Protein AF-0000000067444465 (afdb_homodimer)

Solvent-accessible surface area (backbone atoms only — not comparable to full-atom values): 24800 Å² total; per-residue (Å²): 127,82,72,68,87,70,83,56,44,58,32,47,55,68,54,48,50,50,51,51,50,48,44,52,25,88,71,31,28,42,48,68,55,39,53,35,45,47,38,2,45,16,50,31,52,48,46,43,68,75,59,60,75,36,92,91,56,30,91,66,43,26,35,36,34,34,25,28,64,48,67,39,8,46,21,32,53,42,12,48,49,47,32,42,75,53,51,40,44,50,38,34,32,27,72,49,76,52,83,50,67,70,48,48,24,49,51,30,39,28,51,38,52,70,39,54,72,36,55,58,77,72,94,59,69,80,73,35,67,35,34,36,39,10,41,36,33,63,83,55,73,88,74,76,48,84,69,50,42,61,49,48,51,52,54,62,70,58,75,49,48,27,37,16,38,46,34,47,42,64,35,43,43,54,75,17,56,77,84,65,73,23,58,83,54,54,28,37,34,14,52,70,51,38,32,35,18,52,79,73,57,87,55,53,33,33,41,20,35,84,72,78,33,55,53,55,34,59,76,67,63,56,39,73,83,81,53,61,66,83,46,46,46,36,79,70,101,128,81,73,68,87,69,82,56,46,57,32,48,55,67,53,50,52,50,49,52,50,46,44,50,26,88,72,31,28,42,48,69,56,40,53,36,46,48,41,2,46,16,51,30,50,49,47,42,69,74,61,60,83,38,90,84,49,54,72,64,51,26,36,34,34,34,26,28,64,49,69,37,8,47,22,32,54,40,12,47,47,47,32,42,73,52,44,40,37,50,37,34,33,28,72,50,75,50,84,50,69,71,48,49,24,51,50,30,38,28,52,37,52,69,38,54,71,34,55,58,76,71,94,57,68,80,72,34,64,32,34,36,39,11,41,36,35,63,84,57,74,88,75,75,49,85,69,51,42,61,49,49,52,54,53,62,70,58,75,50,48,25,37,16,37,47,35,44,42,63,35,43,44,53,74,17,57,76,82,66,72,23,57,83,53,54,28,37,33,14,51,70,49,38,34,36,18,52,77,74,57,86,56,51,31,33,40,20,35,83,74,78,32,55,54,55,34,60,76,67,63,54,39,73,83,80,52,61,67,83,47,46,45,36,78,70,103

Secondary structure (DSSP, 8-state):
----------B-HHHHHHHHHHHHSTTT---HHHHHHHHHHHHHHHHHHHS---TTTGGG-EEEEEE-SSHHHHHHHHHHHHHHHHT-EEEEE-SS---SHHHHHHHHHHHHTT--EESSPPS-GGG-SEEEEES--TT--S---TTHHHHHHHHHHH---EEEESS-TTSBTTTBSSSS-S---SEEEEESS-BGGGGG--SEEEEE-TT--HHHHHHHT---PPPPTT-SEEE--/----------B-HHHHHHHHHHHHSTTT---HHHHHHHHHHHHHHHHHHHS---SSS-TT-EEEEEE-SSHHHHHHHHHHHHHHHHT-EEEEE-SS---SHHHHHHHHHHHHTT--EESSPPS-GGG-SEEEEES--TT--S---TTHHHHHHHHHHH---EEEESS-TTSBTTTBSSSS-S---SEEEEESS-BGGGGG--SEEEEE-TT--HHHHHHHT---PPPPTT-SEEE--

Sequence (474 aa):
MAQTPCNLTYLTQSQAQALDEDLMGSEVGYSVDQLMELAGLSVAQAVAEAIPLSPAVTRLLRVLVVAGPGNNGGDGLVAARHLKLFGYQVHVWCPRPPAKALFENLMKQLRNHRVPVTVEAPPDLRDFHLIVDSIFGFSFKGFVRPPFDAVLHALKTSNIPVLSVDIPSGWDVEKGNVTGEGLEPQYLISLTAPKLCAKHFKKVHFVGGRFVPESMVEKYQLVLPEYPGIQGVVRIDMAQTPCNLTYLTQSQAQALDEDLMGSEVGYSVDQLMELAGLSVAQAVAEAIPLSPAVTRLLRVLVVAGPGNNGGDGLVAARHLKLFGYQVHVWCPRPPAKALFENLMKQLRNHRVPVTVEAPPDLRDFHLIVDSIFGFSFKGFVRPPFDAVLHALKTSNIPVLSVDIPSGWDVEKGNVTGEGLEPQYLISLTAPKLCAKHFKKVHFVGGRFVPESMVEKYQLVLPEYPGIQGVVRID

Radius of gyration: 22.28 Å; Cα contacts (8 Å, |Δi|>4): 1028; chains: 2; bounding box: 46×65×50 Å

InterPro domains:
  IPR004443 YjeF N-terminal domain [MF_01966] (12-213)
  IPR004443 YjeF N-terminal domain [PF03853] (33-197)
  IPR004443 YjeF N-terminal domain [PS51385] (16-224)
  IPR004443 YjeF N-terminal domain [TIGR00197] (13-210)
  IPR032976 YjeF N-terminal domain-containing protein NAXE-like [PTHR13232] (6-236)
  IPR036652 YjeF N-terminal domain superfamily [G3DSA:3.40.50.10260] (6-236)
  IPR036652 YjeF N-terminal domain superfamily [SSF64153] (9-233)

Structure (mmCIF, N/CA/C/O backbone):
data_AF-0000000067444465-model_v1
#
loop_
_entity.id
_entity.type
_entity.pdbx_description
1 polymer 'NAD(P)H-hydrate epimerase'
#
loop_
_atom_site.group_PDB
_atom_site.id
_atom_site.type_symbol
_atom_site.label_atom_id
_atom_site.label_alt_id
_atom_site.label_comp_id
_atom_site.label_asym_id
_atom_site.label_entity_id
_atom_site.label_seq_id
_atom_site.pdbx_PDB_ins_code
_atom_site.Cartn_x
_atom_site.Cartn_y
_atom_site.Cartn_z
_atom_site.occupancy
_atom_site.B_iso_or_equiv
_atom_site.auth_seq_id
_atom_site.auth_comp_id
_atom_site.auth_asym_id
_atom_site.auth_atom_id
_atom_site.pdbx_PDB_model_num
ATOM 1 N N . MET A 1 1 ? -12.695 -18.906 16.781 1 27.72 1 MET A N 1
ATOM 2 C CA . MET A 1 1 ? -13.969 -19.203 16.125 1 27.72 1 MET A CA 1
ATOM 3 C C . MET A 1 1 ? -13.781 -19.328 14.625 1 27.72 1 MET A C 1
ATOM 5 O O . MET A 1 1 ? -13.18 -18.453 13.984 1 27.72 1 MET A O 1
ATOM 9 N N . ALA A 1 2 ? -13.727 -20.531 14.148 1 33.53 2 ALA A N 1
ATOM 10 C CA . ALA A 1 2 ? -13.633 -20.844 12.734 1 33.53 2 ALA A CA 1
ATOM 11 C C . ALA A 1 2 ? -14.547 -19.953 11.898 1 33.53 2 ALA A C 1
ATOM 13 O O . ALA A 1 2 ? -15.727 -19.812 12.211 1 33.53 2 ALA A O 1
ATOM 14 N N . GLN A 1 3 ? -14.117 -18.828 11.336 1 40.38 3 GLN A N 1
ATOM 15 C CA . GLN A 1 3 ? -14.992 -18.062 10.453 1 40.38 3 GLN A CA 1
ATOM 16 C C . GLN A 1 3 ? -15.867 -19 9.617 1 40.38 3 GLN A C 1
ATOM 18 O O . GLN A 1 3 ? -15.422 -20.078 9.203 1 40.38 3 GLN A O 1
ATOM 23 N N . THR A 1 4 ? -17.062 -19.125 9.812 1 44.44 4 THR A N 1
ATOM 24 C CA . THR A 1 4 ? -18.016 -19.812 8.969 1 44.44 4 THR A CA 1
ATOM 25 C C . THR A 1 4 ? -17.531 -19.844 7.52 1 44.44 4 THR A C 1
ATOM 27 O O . THR A 1 4 ? -17.188 -18.812 6.953 1 44.44 4 THR A O 1
ATOM 30 N N . PRO A 1 5 ? -17.172 -21.031 6.969 1 50.12 5 PRO A N 1
ATOM 31 C CA . PRO A 1 5 ? -16.703 -21.125 5.586 1 50.12 5 PRO A CA 1
ATOM 32 C C . PRO A 1 5 ? -17.406 -20.172 4.641 1 50.12 5 PRO A C 1
ATOM 34 O O . PRO A 1 5 ? -18.625 -20.25 4.473 1 50.12 5 PRO A O 1
ATOM 37 N N . CYS A 1 6 ? -17.328 -18.828 4.801 1 57.84 6 CYS A N 1
ATOM 38 C CA . CYS A 1 6 ? -17.984 -17.797 4 1 57.84 6 CYS A CA 1
ATOM 39 C C . CYS A 1 6 ? -17.938 -18.141 2.518 1 57.84 6 CYS A C 1
ATOM 41 O O . CYS A 1 6 ? -16.938 -18.672 2.027 1 57.84 6 CYS A O 1
ATOM 43 N N . ASN A 1 7 ? -19.125 -18.453 1.853 1 83.88 7 ASN A N 1
ATOM 44 C CA . ASN A 1 7 ? -19.344 -18.688 0.428 1 83.88 7 ASN A CA 1
ATOM 45 C C . ASN A 1 7 ? -18.766 -17.562 -0.421 1 83.88 7 ASN A C 1
ATOM 47 O O . ASN A 1 7 ? -19.484 -16.641 -0.812 1 83.88 7 ASN A O 1
ATOM 51 N N . LEU A 1 8 ? -17.484 -17.562 -0.66 1 94.62 8 LEU A N 1
ATOM 52 C CA . LEU A 1 8 ? -16.766 -16.547 -1.436 1 94.62 8 LEU A CA 1
ATOM 53 C C . LEU A 1 8 ? -17.031 -16.719 -2.928 1 94.62 8 LEU A C 1
ATOM 55 O O . LEU A 1 8 ? -17.328 -17.828 -3.383 1 94.62 8 LEU A O 1
ATOM 59 N N . THR A 1 9 ? -16.984 -15.648 -3.549 1 97.31 9 THR A N 1
ATOM 60 C CA . THR A 1 9 ? -17.047 -15.695 -5.004 1 97.31 9 THR A CA 1
ATOM 61 C C . THR A 1 9 ? -15.742 -16.219 -5.586 1 97.31 9 THR A C 1
ATOM 63 O O . THR A 1 9 ? -14.664 -15.82 -5.152 1 97.31 9 THR A O 1
ATOM 66 N N . TYR A 1 10 ? -15.828 -17.172 -6.441 1 98.19 10 TYR A N 1
ATOM 67 C CA . TYR A 1 10 ? -14.719 -17.625 -7.277 1 98.19 10 TYR A CA 1
ATOM 68 C C . TYR A 1 10 ? -14.891 -17.156 -8.719 1 98.19 10 TYR A C 1
ATOM 70 O O . TYR A 1 10 ? -15.914 -17.438 -9.352 1 98.19 10 TYR A O 1
ATOM 78 N N . LEU A 1 11 ? -13.93 -16.5 -9.219 1 98.44 11 LEU A N 1
ATOM 79 C CA . LEU A 1 11 ? -14.055 -15.836 -10.508 1 98.44 11 LEU A CA 1
ATOM 80 C C . LEU A 1 11 ? -13.633 -16.766 -11.641 1 98.44 11 LEU A C 1
ATOM 82 O O . LEU A 1 11 ? -12.656 -17.5 -11.508 1 98.44 11 LEU A O 1
ATOM 86 N N . THR A 1 12 ? -14.336 -16.688 -12.75 1 98.19 12 THR A N 1
ATOM 87 C CA . THR A 1 12 ? -13.82 -17.219 -14 1 98.19 12 THR A CA 1
ATOM 88 C C . THR A 1 12 ? -12.672 -16.359 -14.523 1 98.19 12 THR A C 1
ATOM 90 O O . THR A 1 12 ? -12.461 -15.234 -14.047 1 98.19 12 THR A O 1
ATOM 93 N N . GLN A 1 13 ? -12 -16.906 -15.445 1 97.81 13 GLN A N 1
ATOM 94 C CA . GLN A 1 13 ? -10.922 -16.141 -16.062 1 97.81 13 GLN A CA 1
ATOM 95 C C . GLN A 1 13 ? -11.445 -14.844 -16.672 1 97.81 13 GLN A C 1
ATOM 97 O O . GLN A 1 13 ? -10.844 -13.781 -16.5 1 97.81 13 GLN A O 1
ATOM 102 N N . SER A 1 14 ? -12.539 -14.953 -17.391 1 97.75 14 SER A N 1
ATOM 103 C CA . SER A 1 14 ? -13.125 -13.797 -18.062 1 97.75 14 SER A CA 1
ATOM 104 C C . SER A 1 14 ? -13.594 -12.758 -17.047 1 97.75 14 SER A C 1
ATOM 106 O O . SER A 1 14 ? -13.438 -11.555 -17.281 1 97.75 14 SER A O 1
ATOM 108 N N . GLN A 1 15 ? -14.195 -13.18 -15.977 1 97.81 15 GLN A N 1
ATOM 109 C CA . GLN A 1 15 ? -14.641 -12.266 -14.93 1 97.81 15 GLN A CA 1
ATOM 110 C C . GLN A 1 15 ? -13.453 -11.547 -14.297 1 97.81 15 GLN A C 1
ATOM 112 O O . GLN A 1 15 ? -13.523 -10.344 -14.031 1 97.81 15 GLN A O 1
ATOM 117 N N . ALA A 1 16 ? -12.391 -12.305 -14.023 1 97.75 16 ALA A N 1
ATOM 118 C CA . ALA A 1 16 ? -11.188 -11.719 -13.43 1 97.75 16 ALA A CA 1
ATOM 119 C C . ALA A 1 16 ? -10.602 -10.641 -14.336 1 97.75 16 ALA A C 1
ATOM 121 O O . ALA A 1 16 ? -10.211 -9.57 -13.867 1 97.75 16 ALA A O 1
ATOM 122 N N . GLN A 1 17 ? -10.562 -10.938 -15.633 1 97.06 17 GLN A N 1
ATOM 123 C CA . GLN A 1 17 ? -10.047 -9.984 -16.609 1 97.06 17 GLN A CA 1
ATOM 124 C C . GLN A 1 17 ? -10.906 -8.727 -16.656 1 97.06 17 GLN A C 1
ATOM 126 O O . GLN A 1 17 ? -10.391 -7.609 -16.656 1 97.06 17 GLN A O 1
ATOM 131 N N . ALA A 1 18 ? -12.172 -8.922 -16.688 1 97.75 18 ALA A N 1
ATOM 132 C CA . ALA A 1 18 ? -13.109 -7.801 -16.75 1 97.75 18 ALA A CA 1
ATOM 133 C C . ALA A 1 18 ? -13.016 -6.93 -15.508 1 97.75 18 ALA A C 1
ATOM 135 O O . ALA A 1 18 ? -13.023 -5.699 -15.602 1 97.75 18 ALA A O 1
ATOM 136 N N . LEU A 1 19 ? -12.961 -7.59 -14.375 1 97.44 19 LEU A N 1
ATOM 137 C CA . LEU A 1 19 ? -12.844 -6.867 -13.109 1 97.44 19 LEU A CA 1
ATOM 138 C C . LEU A 1 19 ? -11.578 -6.027 -13.078 1 97.44 19 LEU A C 1
ATOM 140 O O . LEU A 1 19 ? -11.609 -4.852 -12.703 1 97.44 19 LEU A O 1
ATOM 144 N N . ASP A 1 20 ? -10.508 -6.641 -13.477 1 96.31 20 ASP A N 1
ATOM 145 C CA . ASP A 1 20 ? -9.227 -5.941 -13.523 1 96.31 20 ASP A CA 1
ATOM 146 C C . ASP A 1 20 ? -9.305 -4.723 -14.445 1 96.31 20 ASP A C 1
ATOM 148 O O . ASP A 1 20 ? -8.812 -3.646 -14.094 1 96.31 20 ASP A O 1
ATOM 152 N N . GLU A 1 21 ? -9.836 -4.91 -15.562 1 96.88 21 GLU A N 1
ATOM 153 C CA . GLU A 1 21 ? -9.977 -3.83 -16.531 1 96.88 21 GLU A CA 1
ATOM 154 C C . GLU A 1 21 ? -10.836 -2.697 -15.977 1 96.88 21 GLU A C 1
ATOM 156 O O . GLU A 1 21 ? -10.516 -1.521 -16.172 1 96.88 21 GLU A O 1
ATOM 161 N N . ASP A 1 22 ? -11.883 -3.037 -15.305 1 97.75 22 ASP A N 1
ATOM 162 C CA . ASP A 1 22 ? -12.766 -2.031 -14.719 1 97.75 22 ASP A CA 1
ATOM 163 C C . ASP A 1 22 ? -12.055 -1.248 -13.617 1 97.75 22 ASP A C 1
ATOM 165 O O . ASP A 1 22 ? -12.18 -0.025 -13.539 1 97.75 22 ASP A O 1
ATOM 169 N N . LEU A 1 23 ? -11.297 -1.96 -12.773 1 97.56 23 LEU A N 1
ATOM 170 C CA . LEU A 1 23 ? -10.586 -1.299 -11.688 1 97.56 23 LEU A CA 1
ATOM 171 C C . LEU A 1 23 ? -9.602 -0.263 -12.227 1 97.56 23 LEU A C 1
ATOM 173 O O . LEU A 1 23 ? -9.492 0.836 -11.68 1 97.56 23 LEU A O 1
ATOM 177 N N . MET A 1 24 ? -8.992 -0.579 -13.312 1 95.44 24 MET A N 1
ATOM 178 C CA . MET A 1 24 ? -7.961 0.287 -13.875 1 95.44 24 MET A CA 1
ATOM 179 C C . MET A 1 24 ? -8.547 1.207 -14.945 1 95.44 24 MET A C 1
ATOM 181 O O . MET A 1 24 ? -7.824 2.012 -15.539 1 95.44 24 MET A O 1
ATOM 185 N N . GLY A 1 25 ? -9.789 1.056 -15.234 1 93.75 25 GLY A N 1
ATOM 186 C CA . GLY A 1 25 ? -10.445 1.863 -16.25 1 93.75 25 GLY A CA 1
ATOM 187 C C . GLY A 1 25 ? -10.734 3.279 -15.789 1 93.75 25 GLY A C 1
ATOM 188 O O . GLY A 1 25 ? -10.508 3.623 -14.633 1 93.75 25 GLY A O 1
ATOM 189 N N . SER A 1 26 ? -11.234 4.039 -16.656 1 93.75 26 SER A N 1
ATOM 190 C CA . SER A 1 26 ? -11.461 5.461 -16.422 1 93.75 26 SER A CA 1
ATOM 191 C C . SER A 1 26 ? -12.555 5.688 -15.391 1 93.75 26 SER A C 1
ATOM 193 O O . SER A 1 26 ? -12.617 6.742 -14.758 1 93.75 26 SER A O 1
ATOM 195 N N . GLU A 1 27 ? -13.336 4.703 -15.156 1 95.62 27 GLU A N 1
ATOM 196 C CA . GLU A 1 27 ? -14.469 4.891 -14.25 1 95.62 27 GLU A CA 1
ATOM 197 C C . GLU A 1 27 ? -14.031 4.766 -12.789 1 95.62 27 GLU A C 1
ATOM 199 O O . GLU A 1 27 ? -14.406 5.59 -11.953 1 95.62 27 GLU A O 1
ATOM 204 N N . VAL A 1 28 ? -13.25 3.736 -12.477 1 96.88 28 VAL A N 1
ATOM 205 C CA . VAL A 1 28 ? -12.82 3.523 -11.102 1 96.88 28 VAL A CA 1
ATOM 206 C C . VAL A 1 28 ? -11.547 4.324 -10.828 1 96.88 28 VAL A C 1
ATOM 208 O O . VAL A 1 28 ? -11.414 4.941 -9.766 1 96.88 28 VAL A O 1
ATOM 211 N N . GLY A 1 29 ? -10.602 4.23 -11.766 1 96.5 29 GLY A N 1
ATOM 212 C CA . GLY A 1 29 ? -9.516 5.199 -11.727 1 96.5 29 GLY A CA 1
ATOM 213 C C . GLY A 1 29 ? -8.273 4.68 -11.023 1 96.5 29 GLY A C 1
ATOM 214 O O . GLY A 1 29 ? -7.316 5.422 -10.812 1 96.5 29 GLY A O 1
ATOM 215 N N . TYR A 1 30 ? -8.148 3.406 -10.641 1 97.81 30 TYR A N 1
ATOM 216 C CA . TYR A 1 30 ? -6.891 2.895 -10.102 1 97.81 30 TYR A CA 1
ATOM 217 C C . TYR A 1 30 ? -5.809 2.871 -11.18 1 97.81 30 TYR A C 1
ATOM 219 O O . TYR A 1 30 ? -6.074 2.521 -12.328 1 97.81 30 TYR A O 1
ATOM 227 N N . SER A 1 31 ? -4.641 3.248 -10.828 1 96.69 31 SER A N 1
ATOM 228 C CA . SER A 1 31 ? -3.51 2.986 -11.711 1 96.69 31 SER A CA 1
ATOM 229 C C . SER A 1 31 ? -2.939 1.591 -11.484 1 96.69 31 SER A C 1
ATOM 231 O O . SER A 1 31 ? -3.133 1.004 -10.414 1 96.69 31 SER A O 1
ATOM 233 N N . VAL A 1 32 ? -2.236 1.115 -12.453 1 96.25 32 VAL A N 1
ATOM 234 C CA . VAL A 1 32 ? -1.578 -0.18 -12.32 1 96.25 32 VAL A CA 1
ATOM 235 C C . VAL A 1 32 ? -0.547 -0.124 -11.195 1 96.25 32 VAL A C 1
ATOM 237 O O . VAL A 1 32 ? -0.397 -1.081 -10.438 1 96.25 32 VAL A O 1
ATOM 240 N N . ASP A 1 33 ? 0.094 1.016 -11.008 1 96.69 33 ASP A N 1
ATOM 241 C CA . ASP A 1 33 ? 1.08 1.192 -9.945 1 96.69 33 ASP A CA 1
ATOM 242 C C . ASP A 1 33 ? 0.439 1.035 -8.57 1 96.69 33 ASP A C 1
ATOM 244 O O . ASP A 1 33 ? 1.004 0.386 -7.688 1 96.69 33 ASP A O 1
ATOM 248 N N . GLN A 1 34 ? -0.731 1.604 -8.406 1 97.19 34 GLN A N 1
ATOM 249 C CA . GLN A 1 34 ? -1.444 1.529 -7.137 1 97.19 34 GLN A CA 1
ATOM 250 C C . GLN A 1 34 ? -1.84 0.091 -6.812 1 97.19 34 GLN A C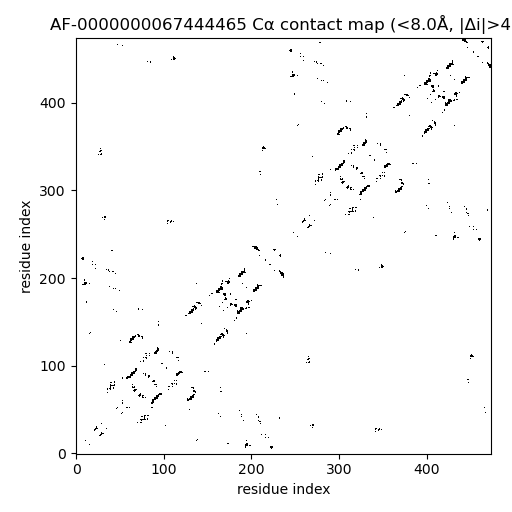 1
ATOM 252 O O . GLN A 1 34 ? -1.556 -0.404 -5.719 1 97.19 34 GLN A O 1
ATOM 257 N N . LEU A 1 35 ? -2.467 -0.521 -7.816 1 97.88 35 LEU A N 1
ATOM 258 C CA . LEU A 1 35 ? -2.99 -1.863 -7.582 1 97.88 35 LEU A CA 1
ATOM 259 C C . LEU A 1 35 ? -1.857 -2.859 -7.363 1 97.88 35 LEU A C 1
ATOM 261 O O . LEU A 1 35 ? -1.952 -3.732 -6.496 1 97.88 35 LEU A O 1
ATOM 265 N N . MET A 1 36 ? -0.803 -2.709 -8.133 1 97.94 36 MET A N 1
ATOM 266 C CA . MET A 1 36 ? 0.344 -3.604 -8.008 1 97.94 36 MET A CA 1
ATOM 267 C C . MET A 1 36 ? 1.027 -3.416 -6.652 1 97.94 36 MET A C 1
ATOM 269 O O . MET A 1 36 ? 1.495 -4.383 -6.051 1 97.94 36 MET A O 1
ATOM 273 N N . GLU A 1 37 ? 1.088 -2.16 -6.188 1 98.25 37 GLU A N 1
ATOM 274 C CA . GLU A 1 37 ? 1.666 -1.884 -4.875 1 98.25 37 GLU A CA 1
ATOM 275 C C . GLU A 1 37 ? 0.874 -2.572 -3.768 1 98.25 37 GLU A C 1
ATOM 277 O O . GLU A 1 37 ? 1.455 -3.203 -2.883 1 98.25 37 GLU A O 1
ATOM 282 N N . LEU A 1 38 ? -0.445 -2.475 -3.863 1 98.25 38 LEU A N 1
ATOM 283 C CA . LEU A 1 38 ? -1.31 -3.07 -2.852 1 98.25 38 LEU A CA 1
ATOM 284 C C . LEU A 1 38 ? -1.271 -4.594 -2.93 1 98.25 38 LEU A C 1
ATOM 286 O O . LEU A 1 38 ? -1.234 -5.273 -1.901 1 98.25 38 LEU A O 1
ATOM 290 N N . ALA A 1 39 ? -1.284 -5.105 -4.16 1 98.38 39 ALA A N 1
ATOM 291 C CA . ALA A 1 39 ? -1.21 -6.551 -4.359 1 98.38 39 ALA A CA 1
ATOM 292 C C . ALA A 1 39 ? 0.107 -7.109 -3.828 1 98.38 39 ALA A C 1
ATOM 294 O O . ALA A 1 39 ? 0.114 -8.078 -3.062 1 98.38 39 ALA A O 1
ATOM 295 N N . GLY A 1 40 ? 1.209 -6.461 -4.219 1 98.62 40 GLY A N 1
ATOM 296 C CA . GLY A 1 40 ? 2.516 -6.902 -3.758 1 98.62 40 GLY A CA 1
ATOM 297 C C . GLY A 1 40 ? 2.664 -6.852 -2.248 1 98.62 40 GLY A C 1
ATOM 298 O O . GLY A 1 40 ? 3.254 -7.754 -1.646 1 98.62 40 GLY A O 1
ATOM 299 N N . LEU A 1 41 ? 2.117 -5.797 -1.672 1 98.56 41 LEU A N 1
ATOM 300 C CA . LEU A 1 41 ? 2.148 -5.695 -0.217 1 98.56 41 LEU A CA 1
ATOM 301 C C . LEU A 1 41 ? 1.395 -6.855 0.425 1 98.56 41 LEU A C 1
ATOM 303 O O . LEU A 1 41 ? 1.869 -7.449 1.396 1 98.56 41 LEU A O 1
ATOM 307 N N . SER A 1 42 ? 0.231 -7.184 -0.101 1 98.5 42 SER A N 1
ATOM 308 C CA . SER A 1 42 ? -0.553 -8.281 0.455 1 98.5 42 SER A CA 1
ATOM 309 C C . SER A 1 42 ? 0.183 -9.609 0.317 1 98.5 42 SER A C 1
ATOM 311 O O . SER A 1 42 ? 0.091 -10.469 1.195 1 98.5 42 SER A O 1
ATOM 313 N N . VAL A 1 43 ? 0.899 -9.766 -0.796 1 98.81 43 VAL A N 1
ATOM 314 C CA . VAL A 1 43 ? 1.698 -10.969 -0.987 1 98.81 43 VAL A CA 1
ATOM 315 C C . VAL A 1 43 ? 2.768 -11.062 0.1 1 98.81 43 VAL A C 1
ATOM 317 O O . VAL A 1 43 ? 2.955 -12.117 0.71 1 98.81 43 VAL A O 1
ATOM 320 N N . ALA A 1 44 ? 3.471 -9.984 0.347 1 98.56 44 ALA A N 1
ATOM 321 C CA . ALA A 1 44 ? 4.492 -9.953 1.393 1 98.56 44 ALA A CA 1
ATOM 322 C C . ALA A 1 44 ? 3.883 -10.258 2.76 1 98.56 44 ALA A C 1
ATOM 324 O O . ALA A 1 44 ? 4.488 -10.961 3.57 1 98.56 44 ALA A O 1
ATOM 325 N N . GLN A 1 45 ? 2.697 -9.734 3.016 1 98.12 45 GLN A N 1
ATOM 326 C CA . GLN A 1 45 ? 2.01 -9.984 4.277 1 98.12 45 GLN A CA 1
ATOM 327 C C . GLN A 1 45 ? 1.633 -11.453 4.422 1 98.12 45 GLN A C 1
ATOM 329 O O . GLN A 1 45 ? 1.726 -12.023 5.512 1 98.12 45 GLN A O 1
ATOM 334 N N . ALA A 1 46 ? 1.197 -12.055 3.338 1 98.38 46 ALA A N 1
ATOM 335 C CA . ALA A 1 46 ? 0.889 -13.484 3.355 1 98.38 46 ALA A CA 1
ATOM 336 C C . ALA A 1 46 ? 2.133 -14.305 3.666 1 98.38 46 ALA A C 1
ATOM 338 O O . ALA A 1 46 ? 2.064 -15.289 4.414 1 98.38 46 ALA A O 1
ATOM 339 N N . VAL A 1 47 ? 3.266 -13.914 3.094 1 97.94 47 VAL A N 1
ATOM 340 C CA . VAL A 1 47 ? 4.527 -14.594 3.373 1 97.94 47 VAL A CA 1
ATOM 341 C C . VAL A 1 47 ? 4.844 -14.5 4.863 1 97.94 47 VAL A C 1
ATOM 343 O O . VAL A 1 47 ? 5.242 -15.492 5.484 1 97.94 47 VAL A O 1
ATOM 346 N N . ALA A 1 48 ? 4.652 -13.344 5.453 1 96.44 48 ALA A N 1
ATOM 347 C CA . ALA A 1 48 ? 4.949 -13.133 6.867 1 96.44 48 ALA A CA 1
ATOM 348 C C . ALA A 1 48 ? 4.062 -14 7.754 1 96.44 48 ALA A C 1
ATOM 350 O O . ALA A 1 48 ? 4.457 -14.383 8.859 1 96.44 48 ALA A O 1
ATOM 351 N N . GLU A 1 49 ? 2.855 -14.25 7.285 1 95.88 49 GLU A N 1
ATOM 352 C CA . GLU A 1 49 ? 1.98 -15.164 8.016 1 95.88 49 GLU A CA 1
ATOM 353 C C . GLU A 1 49 ? 2.418 -16.609 7.836 1 95.88 49 GLU A C 1
ATOM 355 O O . GLU A 1 49 ? 2.373 -17.406 8.781 1 95.88 49 GLU A O 1
ATOM 360 N N . ALA A 1 50 ? 2.818 -16.922 6.629 1 95.44 50 ALA A N 1
ATOM 361 C CA . ALA A 1 50 ? 3.221 -18.297 6.305 1 95.44 50 ALA A CA 1
ATOM 362 C C . ALA A 1 50 ? 4.508 -18.672 7.027 1 95.44 50 ALA A C 1
ATOM 364 O O . ALA A 1 50 ? 4.625 -19.781 7.5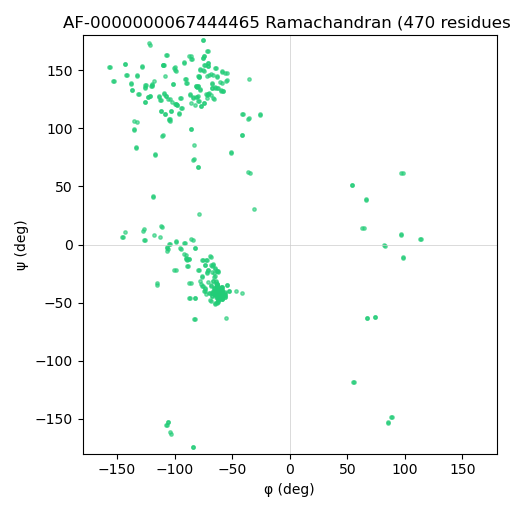62 1 95.44 50 ALA A O 1
ATOM 365 N N . ILE A 1 51 ? 5.488 -17.766 7.027 1 94 51 ILE A N 1
ATOM 366 C CA . ILE A 1 51 ? 6.762 -18 7.695 1 94 51 ILE A CA 1
ATOM 367 C C . ILE A 1 51 ? 7.145 -16.766 8.523 1 94 51 ILE A C 1
ATOM 369 O O . ILE A 1 51 ? 7.973 -15.961 8.102 1 94 51 ILE A O 1
ATOM 373 N N . PRO A 1 52 ? 6.578 -16.688 9.742 1 92.69 52 PRO A N 1
ATOM 374 C CA . PRO A 1 52 ? 6.797 -15.5 10.57 1 92.69 52 PRO A CA 1
ATOM 375 C C . PRO A 1 52 ? 8.25 -15.352 11.023 1 92.69 52 PRO A C 1
ATOM 377 O O . PRO A 1 52 ? 8.945 -16.359 11.211 1 92.69 52 PRO A O 1
ATOM 380 N N . LEU A 1 53 ? 8.625 -14.047 11.102 1 87.44 53 LEU A N 1
ATOM 381 C CA . LEU A 1 53 ? 9.938 -13.758 11.672 1 87.44 53 LEU A CA 1
ATOM 382 C C . LEU A 1 53 ? 9.891 -13.805 13.195 1 87.44 53 LEU A C 1
ATOM 384 O O . LEU A 1 53 ? 8.891 -13.406 13.805 1 87.44 53 LEU A O 1
ATOM 388 N N . SER A 1 54 ? 10.703 -14.5 13.836 1 75.38 54 SER A N 1
ATOM 389 C CA . SER A 1 54 ? 10.859 -14.492 15.289 1 75.38 54 SER A CA 1
ATOM 390 C C . SER A 1 54 ? 12.258 -14.023 15.688 1 75.38 54 SER A C 1
ATOM 392 O O . SER A 1 54 ? 13.195 -14.117 14.898 1 75.38 54 SER A O 1
ATOM 394 N N . PRO A 1 55 ? 12.211 -13.203 16.828 1 63.5 55 PRO A N 1
ATOM 395 C CA . PRO A 1 55 ? 13.531 -12.773 17.297 1 63.5 55 PRO A CA 1
ATOM 396 C C . PRO A 1 55 ? 14.57 -13.898 17.234 1 63.5 55 PRO A C 1
ATOM 398 O O . PRO A 1 55 ? 15.742 -13.641 16.953 1 63.5 55 PRO A O 1
ATOM 401 N N . ALA A 1 56 ? 14.211 -15.109 17.609 1 56.53 56 ALA A N 1
ATOM 402 C CA . ALA A 1 56 ? 15.148 -16.234 17.641 1 56.53 56 ALA A CA 1
ATOM 403 C C . ALA A 1 56 ? 15.516 -16.688 16.219 1 56.53 56 ALA A C 1
ATOM 405 O O . ALA A 1 56 ? 16.594 -17.266 16.016 1 56.53 56 ALA A O 1
ATOM 406 N N . VAL A 1 57 ? 14.625 -16.562 15.344 1 55.44 57 VAL A N 1
ATOM 407 C CA . VAL A 1 57 ? 14.773 -17.078 13.992 1 55.44 57 VAL A CA 1
ATOM 408 C C . VAL A 1 57 ? 14.867 -15.93 12.992 1 55.44 57 VAL A C 1
ATOM 410 O O . VAL A 1 57 ? 14.773 -16.141 11.781 1 55.44 57 VAL A O 1
ATOM 413 N N . THR A 1 58 ? 14.938 -14.734 13.461 1 53.44 58 THR A N 1
ATOM 414 C CA . THR A 1 58 ? 14.609 -13.609 12.586 1 53.44 58 THR A CA 1
ATOM 415 C C . THR A 1 58 ? 15.461 -13.648 11.32 1 53.44 58 THR A C 1
ATOM 417 O O . THR A 1 58 ? 14.945 -13.445 10.211 1 53.44 58 THR A O 1
ATOM 420 N N . ARG A 1 59 ? 16.906 -13.5 11.602 1 55.75 59 ARG A N 1
ATOM 421 C CA . ARG A 1 59 ? 17.812 -12.953 10.602 1 55.75 59 ARG A CA 1
ATOM 422 C C . ARG A 1 59 ? 18.172 -14 9.555 1 55.75 59 ARG A C 1
ATOM 424 O O . ARG A 1 59 ? 19.078 -13.805 8.75 1 55.75 59 ARG A O 1
ATOM 431 N N . LEU A 1 60 ? 17.172 -14.984 9.43 1 64.44 60 LEU A N 1
ATOM 432 C CA . LEU A 1 60 ? 17.859 -15.938 8.57 1 64.44 60 LEU A CA 1
ATOM 433 C C . LEU A 1 60 ? 16.891 -16.562 7.57 1 64.44 60 LEU A C 1
ATOM 435 O O . LEU A 1 60 ? 17.281 -17.438 6.797 1 64.44 60 LEU A O 1
ATOM 439 N N . LEU A 1 61 ? 15.711 -15.914 7.566 1 85.75 61 LEU A N 1
ATOM 440 C CA . LEU A 1 61 ? 14.82 -16.562 6.613 1 85.75 61 LEU A CA 1
ATOM 441 C C . LEU A 1 61 ? 15.039 -16.016 5.207 1 85.75 61 LEU A C 1
ATOM 443 O O . LEU A 1 61 ? 14.906 -14.812 4.98 1 85.75 61 LEU A O 1
ATOM 447 N N . ARG A 1 62 ? 15.359 -16.922 4.34 1 94.81 62 ARG A N 1
ATOM 448 C CA . ARG A 1 62 ? 15.648 -16.594 2.947 1 94.81 62 ARG A CA 1
ATOM 449 C C . ARG A 1 62 ? 14.461 -16.938 2.049 1 94.81 62 ARG A C 1
ATOM 451 O O . ARG A 1 62 ? 14 -18.078 2.027 1 94.81 62 ARG A O 1
ATOM 458 N N . VAL A 1 63 ? 14.008 -15.906 1.364 1 98 63 VAL A N 1
ATOM 459 C CA . VAL A 1 63 ? 12.867 -16.062 0.468 1 98 63 VAL A CA 1
ATOM 460 C C . VAL A 1 63 ? 13.312 -15.859 -0.977 1 98 63 VAL A C 1
ATOM 462 O O . VAL A 1 63 ? 14.031 -14.898 -1.278 1 98 63 VAL A O 1
ATOM 465 N N . LEU A 1 64 ? 13.016 -16.781 -1.828 1 98.62 64 LEU A N 1
ATOM 466 C CA . LEU A 1 64 ? 13.227 -16.609 -3.264 1 98.62 64 LEU A CA 1
ATOM 467 C C . LEU A 1 64 ? 11.938 -16.203 -3.959 1 98.62 64 LEU A C 1
ATOM 469 O O . LEU A 1 64 ? 10.93 -16.906 -3.885 1 98.62 64 LEU A O 1
ATOM 473 N N . VAL A 1 65 ? 11.969 -15.07 -4.57 1 98.81 65 VAL A N 1
ATOM 474 C CA . VAL A 1 65 ? 10.844 -14.633 -5.387 1 98.81 65 VAL A CA 1
ATOM 475 C C . VAL A 1 65 ? 11.141 -14.922 -6.859 1 98.81 65 VAL A C 1
ATOM 477 O O . VAL A 1 65 ? 12.133 -14.438 -7.406 1 98.81 65 VAL A O 1
ATOM 480 N N . VAL A 1 66 ? 10.312 -15.711 -7.484 1 98.75 66 VAL A N 1
ATOM 481 C CA . VAL A 1 66 ? 10.438 -15.977 -8.914 1 98.75 66 VAL A CA 1
ATOM 482 C C . VAL A 1 66 ? 9.398 -15.172 -9.688 1 98.75 66 VAL A C 1
ATOM 484 O O . VAL A 1 66 ? 8.195 -15.406 -9.555 1 98.75 66 VAL A O 1
ATOM 487 N N . ALA A 1 67 ? 9.891 -14.25 -10.492 1 98 67 ALA A N 1
ATOM 488 C CA . ALA A 1 67 ? 9.008 -13.281 -11.133 1 98 67 ALA A CA 1
ATOM 489 C C . ALA A 1 67 ? 8.867 -13.57 -12.625 1 98 67 ALA A C 1
ATOM 491 O O . ALA A 1 67 ? 9.875 -13.727 -13.328 1 98 67 ALA A O 1
ATOM 492 N N . GLY A 1 68 ? 7.648 -13.672 -13.094 1 96.56 68 GLY A N 1
ATOM 493 C CA . GLY A 1 68 ? 7.363 -13.812 -14.508 1 96.56 68 GLY A CA 1
ATOM 494 C C . GLY A 1 68 ? 7.328 -12.484 -15.25 1 96.56 68 GLY A C 1
ATOM 495 O O . GLY A 1 68 ? 7.586 -11.438 -14.656 1 96.56 68 GLY A O 1
ATOM 496 N N . PRO A 1 69 ? 6.969 -12.516 -16.469 1 93.38 69 PRO A N 1
ATOM 497 C CA . PRO A 1 69 ? 7.094 -11.328 -17.328 1 93.38 69 PRO A CA 1
ATOM 498 C C . PRO A 1 69 ? 5.871 -10.414 -17.25 1 93.38 69 PRO A C 1
ATOM 500 O O . PRO A 1 69 ? 5.895 -9.305 -17.781 1 93.38 69 PRO A O 1
ATOM 503 N N . GLY A 1 70 ? 4.816 -10.852 -16.688 1 93.88 70 GLY A N 1
ATOM 504 C CA . GLY A 1 70 ? 3.592 -10.07 -16.656 1 93.88 70 GLY A CA 1
ATOM 505 C C . GLY A 1 70 ? 3.322 -9.422 -15.32 1 93.88 70 GLY A C 1
ATOM 506 O O . GLY A 1 70 ? 4.23 -9.289 -14.492 1 93.88 70 GLY A O 1
ATOM 507 N N . ASN A 1 71 ? 2.096 -9.008 -15.109 1 95.25 71 ASN A N 1
ATOM 508 C CA . ASN A 1 71 ? 1.711 -8.266 -13.914 1 95.25 71 ASN A CA 1
ATOM 509 C C . ASN A 1 71 ? 1.89 -9.102 -12.648 1 95.25 71 ASN A C 1
ATOM 511 O O . ASN A 1 71 ? 2.217 -8.57 -11.586 1 95.25 71 ASN A O 1
ATOM 515 N N . ASN A 1 72 ? 1.645 -10.406 -12.789 1 96.81 72 ASN A N 1
ATOM 516 C CA . ASN A 1 72 ? 1.898 -11.258 -11.633 1 96.81 72 ASN A CA 1
ATOM 517 C C . ASN A 1 72 ? 3.352 -11.164 -11.18 1 96.81 72 ASN A C 1
ATOM 519 O O . ASN A 1 72 ? 3.633 -11.164 -9.977 1 96.81 72 ASN A O 1
ATOM 523 N N . GLY A 1 73 ? 4.258 -11.109 -12.195 1 97.44 73 GLY A N 1
ATOM 524 C CA . GLY A 1 73 ? 5.656 -10.867 -11.875 1 97.44 73 GLY A CA 1
ATOM 525 C C . GLY A 1 73 ? 5.887 -9.539 -11.172 1 97.44 73 GLY A C 1
ATOM 526 O O . GLY A 1 73 ? 6.688 -9.461 -10.242 1 97.44 73 GLY A O 1
ATOM 527 N N . GLY A 1 74 ? 5.176 -8.531 -11.633 1 97.62 74 GLY A N 1
ATOM 528 C CA . GLY A 1 74 ? 5.246 -7.234 -10.977 1 97.62 74 GLY A CA 1
ATOM 529 C C . GLY A 1 74 ? 4.828 -7.285 -9.516 1 97.62 74 GLY A C 1
ATOM 530 O O . GLY A 1 74 ? 5.48 -6.688 -8.656 1 97.62 74 GLY A O 1
ATOM 531 N N . ASP A 1 75 ? 3.742 -8.008 -9.234 1 98.19 75 ASP A N 1
ATOM 532 C CA . ASP A 1 75 ? 3.324 -8.211 -7.852 1 98.19 75 ASP A CA 1
ATOM 533 C C . ASP A 1 75 ? 4.445 -8.828 -7.023 1 98.19 75 ASP A C 1
ATOM 535 O O . ASP A 1 75 ? 4.668 -8.438 -5.875 1 98.19 75 ASP A O 1
ATOM 539 N N . GLY A 1 76 ? 5.105 -9.766 -7.633 1 98.62 76 GLY A N 1
ATOM 540 C CA . GLY A 1 76 ? 6.219 -10.414 -6.961 1 98.62 76 GLY A CA 1
ATOM 541 C C . GLY A 1 76 ? 7.367 -9.469 -6.668 1 98.62 76 GLY A C 1
ATOM 542 O O . GLY A 1 76 ? 7.973 -9.531 -5.594 1 98.62 76 GLY A O 1
ATOM 543 N N . LEU A 1 77 ? 7.672 -8.641 -7.656 1 98.44 77 LEU A N 1
ATOM 544 C CA . LEU A 1 77 ? 8.758 -7.68 -7.477 1 98.44 77 LEU A CA 1
ATOM 545 C C . LEU A 1 77 ? 8.438 -6.707 -6.344 1 98.44 77 LEU A C 1
ATOM 547 O O . LEU A 1 77 ? 9.297 -6.414 -5.516 1 98.44 77 LEU A O 1
ATOM 551 N N . VAL A 1 78 ? 7.23 -6.215 -6.305 1 98.75 78 VAL A N 1
ATOM 552 C CA . VAL A 1 78 ? 6.797 -5.34 -5.223 1 98.75 78 VAL A CA 1
ATOM 553 C C . VAL A 1 78 ? 6.863 -6.09 -3.893 1 98.75 78 VAL A C 1
ATOM 555 O O . VAL A 1 78 ? 7.328 -5.543 -2.889 1 98.75 78 VAL A O 1
ATOM 558 N N . ALA A 1 79 ? 6.414 -7.316 -3.889 1 98.88 79 ALA A N 1
ATOM 559 C CA . ALA A 1 79 ? 6.461 -8.125 -2.676 1 98.88 79 ALA A CA 1
ATOM 560 C C . ALA A 1 79 ? 7.895 -8.281 -2.176 1 98.88 79 ALA A C 1
ATOM 562 O O . ALA A 1 79 ? 8.148 -8.211 -0.971 1 98.88 79 ALA A O 1
ATOM 563 N N . ALA A 1 80 ? 8.805 -8.523 -3.098 1 98.81 80 ALA A N 1
ATOM 564 C CA . ALA A 1 80 ? 10.211 -8.672 -2.736 1 98.81 80 ALA A CA 1
ATOM 565 C C . ALA A 1 80 ? 10.719 -7.445 -1.987 1 98.81 80 ALA A C 1
ATOM 567 O O . ALA A 1 80 ? 11.422 -7.574 -0.981 1 98.81 80 ALA A O 1
ATOM 568 N N . ARG A 1 81 ? 10.344 -6.309 -2.484 1 98.69 81 ARG A N 1
ATOM 569 C CA . ARG A 1 81 ? 10.75 -5.07 -1.836 1 98.69 81 ARG A CA 1
ATOM 570 C C . ARG A 1 81 ? 10.203 -4.988 -0.415 1 98.69 81 ARG A C 1
ATOM 572 O O . ARG A 1 81 ? 10.938 -4.664 0.521 1 98.69 81 ARG A O 1
ATOM 579 N N . HIS A 1 82 ? 8.945 -5.277 -0.252 1 98.38 82 HIS A N 1
ATOM 580 C CA . HIS A 1 82 ? 8.336 -5.23 1.071 1 98.38 82 HIS A CA 1
ATOM 581 C C . HIS A 1 82 ? 8.953 -6.27 2 1 98.38 82 HIS A C 1
ATOM 583 O O . HIS A 1 82 ? 9.172 -6 3.184 1 98.38 82 HIS A O 1
ATOM 589 N N . LEU A 1 83 ? 9.195 -7.477 1.472 1 98.06 83 LEU A N 1
ATOM 590 C CA . LEU A 1 83 ? 9.805 -8.523 2.287 1 98.06 83 LEU A CA 1
ATOM 591 C C . LEU A 1 83 ? 11.164 -8.086 2.812 1 98.06 83 LEU A C 1
ATOM 593 O O . LEU A 1 83 ? 11.5 -8.336 3.973 1 98.06 83 LEU A O 1
ATOM 597 N N . LYS A 1 84 ? 11.914 -7.449 1.955 1 97.31 84 LYS A N 1
ATOM 598 C CA . LYS A 1 84 ? 13.188 -6.887 2.387 1 97.31 84 LYS A CA 1
ATOM 599 C C . LYS A 1 84 ? 12.992 -5.906 3.539 1 97.31 84 LYS A C 1
ATOM 601 O O . LYS A 1 84 ? 13.711 -5.969 4.543 1 97.31 84 LYS A O 1
ATOM 606 N N . LEU A 1 85 ? 12.055 -5.086 3.436 1 96.69 85 LEU A N 1
ATOM 607 C CA . LEU A 1 85 ? 11.75 -4.078 4.449 1 96.69 85 LEU A CA 1
ATOM 608 C C . LEU A 1 85 ? 11.266 -4.73 5.738 1 96.69 85 LEU A C 1
ATOM 610 O O . LEU A 1 85 ? 11.484 -4.203 6.828 1 96.69 85 LEU A O 1
ATOM 614 N N . PHE A 1 86 ? 10.586 -5.887 5.602 1 95.81 86 PHE A N 1
ATOM 615 C CA . PHE A 1 86 ? 10.094 -6.617 6.762 1 95.81 86 PHE A CA 1
ATOM 616 C C . PHE A 1 86 ? 11.234 -7.305 7.5 1 95.81 86 PHE A C 1
ATOM 618 O O . PHE A 1 86 ? 11.062 -7.746 8.641 1 95.81 86 PHE A O 1
ATOM 625 N N . GLY A 1 87 ? 12.414 -7.465 6.816 1 94.25 87 GLY A N 1
ATOM 626 C CA . GLY A 1 87 ? 13.57 -8.031 7.492 1 94.25 87 GLY A CA 1
ATOM 627 C C . GLY A 1 87 ? 13.984 -9.383 6.941 1 94.25 87 GLY A C 1
ATOM 628 O O . GLY A 1 87 ? 14.906 -10.008 7.457 1 94.25 87 GLY A O 1
ATOM 629 N N . TYR A 1 88 ? 13.344 -9.867 5.867 1 95.88 88 TYR A N 1
ATOM 630 C CA . TYR A 1 88 ? 13.727 -11.133 5.242 1 95.88 88 TYR A CA 1
ATOM 631 C C . TYR A 1 88 ? 14.969 -10.961 4.379 1 95.88 88 TYR A C 1
ATOM 633 O O . TYR A 1 88 ? 15.25 -9.867 3.893 1 95.88 88 TYR A O 1
ATOM 641 N N . GLN A 1 89 ? 15.719 -12.031 4.293 1 95.81 89 GLN A N 1
ATOM 642 C CA . GLN A 1 89 ? 16.672 -12.109 3.188 1 95.81 89 GLN A CA 1
ATOM 643 C C . GLN A 1 89 ? 15.977 -12.508 1.891 1 95.81 89 GLN A C 1
ATOM 645 O O . GLN A 1 89 ? 15.297 -13.539 1.837 1 95.81 89 GLN A O 1
ATOM 650 N N . VAL A 1 90 ? 16.125 -11.672 0.862 1 97.69 90 VAL A N 1
ATOM 651 C CA . VAL A 1 90 ? 15.32 -11.875 -0.336 1 97.69 90 VAL A CA 1
ATOM 652 C C . VAL A 1 90 ? 16.219 -11.969 -1.561 1 97.69 90 VAL A C 1
ATOM 654 O O . VAL A 1 90 ? 17.188 -11.203 -1.685 1 97.69 90 VAL A O 1
ATOM 657 N N . HIS A 1 91 ? 15.969 -12.898 -2.385 1 98.12 91 HIS A N 1
ATOM 658 C CA . HIS A 1 91 ? 16.547 -13.031 -3.715 1 98.12 91 HIS A CA 1
ATOM 659 C C . HIS A 1 91 ? 15.461 -13.133 -4.785 1 98.12 91 HIS A C 1
ATOM 661 O O . HIS A 1 91 ? 14.469 -13.836 -4.602 1 98.12 91 HIS A O 1
ATOM 667 N N . VAL A 1 92 ? 15.711 -12.398 -5.895 1 98.44 92 VAL A N 1
ATOM 668 C CA . VAL A 1 92 ? 14.727 -12.43 -6.973 1 98.44 92 VAL A CA 1
ATOM 669 C C . VAL A 1 92 ? 15.312 -13.133 -8.188 1 98.44 92 VAL A C 1
ATOM 671 O O . VAL A 1 92 ? 16.422 -12.82 -8.617 1 98.44 92 VAL A O 1
ATOM 674 N N . TRP A 1 93 ? 14.633 -14.133 -8.633 1 98.38 93 TRP A N 1
ATOM 675 C CA . TRP A 1 93 ? 14.93 -14.828 -9.875 1 98.38 93 TRP A CA 1
ATOM 676 C C . TRP A 1 93 ? 13.945 -14.422 -10.977 1 98.38 93 TRP A C 1
ATOM 678 O O . TRP A 1 93 ? 12.766 -14.773 -10.922 1 98.38 93 TRP A O 1
ATOM 688 N N . CYS A 1 94 ? 14.461 -13.648 -11.914 1 97.12 94 CYS A N 1
ATOM 689 C CA . CYS A 1 94 ? 13.688 -13.195 -13.07 1 97.12 94 CYS A CA 1
ATOM 690 C C . CYS A 1 94 ? 14.18 -13.852 -14.352 1 97.12 94 CYS A C 1
ATOM 692 O O . CYS A 1 94 ? 15 -13.281 -15.078 1 97.12 94 CYS A O 1
ATOM 694 N N . PRO A 1 95 ? 13.539 -14.984 -14.719 1 96.75 95 PRO A N 1
ATOM 695 C CA . PRO A 1 95 ? 14.07 -15.75 -15.852 1 96.75 95 PRO A CA 1
ATOM 696 C C . PRO A 1 95 ? 13.992 -14.992 -17.172 1 96.75 95 PRO A C 1
ATOM 698 O O . PRO A 1 95 ? 14.773 -15.258 -18.094 1 96.75 95 PRO A O 1
ATOM 701 N N . ARG A 1 96 ? 13.016 -14.055 -17.312 1 92.88 96 ARG A N 1
ATOM 702 C CA . ARG A 1 96 ? 12.844 -13.172 -18.453 1 92.88 96 ARG A CA 1
ATOM 703 C C . ARG A 1 96 ? 12.562 -11.742 -18 1 92.88 96 ARG A C 1
ATOM 705 O O . ARG A 1 96 ? 11.422 -11.391 -17.688 1 92.88 96 ARG A O 1
ATOM 712 N N . PRO A 1 97 ? 13.547 -10.961 -18.016 1 84.06 97 PRO A N 1
ATOM 713 C CA . PRO A 1 97 ? 13.328 -9.602 -17.531 1 84.06 97 PRO A CA 1
ATOM 714 C C . PRO A 1 97 ? 12.258 -8.852 -18.328 1 84.06 97 PRO A C 1
ATOM 716 O O . PRO A 1 97 ? 12.211 -8.961 -19.562 1 84.06 97 PRO A O 1
ATOM 719 N N . PRO A 1 98 ? 11.414 -8.266 -17.578 1 76.38 98 PRO A N 1
ATOM 720 C CA . PRO A 1 98 ? 10.336 -7.555 -18.266 1 76.38 98 PRO A CA 1
ATOM 721 C C . PRO A 1 98 ? 10.812 -6.285 -18.969 1 76.38 98 PRO A C 1
ATOM 723 O O . PRO A 1 98 ? 11.812 -5.691 -18.547 1 76.38 98 PRO A O 1
ATOM 726 N N . ALA A 1 99 ? 10.102 -5.898 -20 1 82.69 99 ALA A N 1
ATOM 727 C CA . ALA A 1 99 ? 10.531 -4.762 -20.812 1 82.69 99 ALA A CA 1
ATOM 728 C C . ALA A 1 99 ? 9.648 -3.543 -20.547 1 82.69 99 ALA A C 1
ATOM 730 O O . ALA A 1 99 ? 9.984 -2.428 -20.953 1 82.69 99 ALA A O 1
ATOM 731 N N . LYS A 1 100 ? 8.633 -3.658 -19.781 1 89 100 LYS A N 1
ATOM 732 C CA . LYS A 1 100 ? 7.754 -2.52 -19.547 1 89 100 LYS A CA 1
ATOM 733 C C . LYS A 1 100 ? 8.359 -1.559 -18.531 1 89 100 LYS A C 1
ATOM 735 O O . LYS A 1 100 ? 9.031 -1.987 -17.594 1 89 100 LYS A O 1
ATOM 740 N N . ALA A 1 101 ? 8.125 -0.263 -18.734 1 91.75 101 ALA A N 1
ATOM 741 C CA . ALA A 1 101 ? 8.664 0.798 -17.875 1 91.75 101 ALA A CA 1
ATOM 742 C C . ALA A 1 101 ? 8.336 0.542 -16.406 1 91.75 101 ALA A C 1
ATOM 744 O O . ALA A 1 101 ? 9.18 0.762 -15.539 1 91.75 101 ALA A O 1
ATOM 745 N N . LEU A 1 102 ? 7.188 0.095 -16.188 1 92.75 102 LEU A N 1
ATOM 746 C CA . LEU A 1 102 ? 6.766 -0.192 -14.82 1 92.75 102 LEU A CA 1
ATOM 747 C C . LEU A 1 102 ? 7.711 -1.189 -14.156 1 92.75 102 LEU A C 1
ATOM 749 O O . LEU A 1 102 ? 8.148 -0.977 -13.023 1 92.75 102 LEU A O 1
ATOM 753 N N . PHE A 1 103 ? 8.102 -2.193 -14.836 1 94.62 103 PHE A N 1
ATOM 754 C CA . PHE A 1 103 ? 8.945 -3.244 -14.281 1 94.62 103 PHE A CA 1
ATOM 755 C C . PHE A 1 103 ? 10.391 -2.77 -14.148 1 94.62 103 PHE A C 1
ATOM 757 O O . PHE A 1 103 ? 11.086 -3.145 -13.211 1 94.62 103 PHE A O 1
ATOM 764 N N . GLU A 1 104 ? 10.773 -1.97 -15.117 1 95 104 GLU A N 1
ATOM 765 C CA . GLU A 1 104 ? 12.094 -1.366 -15.008 1 95 104 GLU A CA 1
ATOM 766 C C . GLU A 1 104 ? 12.227 -0.545 -13.727 1 95 104 GLU A C 1
ATOM 768 O O . GLU A 1 104 ? 13.25 -0.6 -13.047 1 95 104 GLU A O 1
ATOM 773 N N . ASN A 1 105 ? 11.242 0.201 -13.461 1 97 105 ASN A N 1
ATOM 774 C CA . ASN A 1 105 ? 11.234 1.004 -12.242 1 97 105 ASN A CA 1
ATOM 775 C C . ASN A 1 105 ? 11.266 0.127 -10.992 1 97 105 ASN A C 1
ATOM 777 O O . ASN A 1 105 ? 11.938 0.456 -10.008 1 97 105 ASN A O 1
ATOM 781 N N . LEU A 1 106 ? 10.531 -0.968 -11.07 1 97.81 106 LEU A N 1
ATOM 782 C CA . LEU A 1 106 ? 10.547 -1.888 -9.938 1 97.81 106 LEU A CA 1
ATOM 783 C C . LEU A 1 106 ? 11.93 -2.488 -9.734 1 97.81 106 LEU A C 1
ATOM 785 O O . LEU A 1 106 ? 12.383 -2.65 -8.602 1 97.81 106 LEU A O 1
ATOM 789 N N . MET A 1 107 ? 12.602 -2.783 -10.82 1 96.81 107 MET A N 1
ATOM 790 C CA . MET A 1 107 ? 13.961 -3.311 -10.742 1 96.81 107 MET A CA 1
ATOM 791 C C . MET A 1 107 ? 14.906 -2.291 -10.109 1 96.81 107 MET A C 1
ATOM 793 O O . MET A 1 107 ? 15.766 -2.652 -9.305 1 96.81 107 MET A O 1
ATOM 797 N N . LYS A 1 108 ? 14.742 -1.07 -10.492 1 97.25 108 LYS A N 1
ATOM 798 C CA . LYS A 1 108 ? 15.539 -0.007 -9.883 1 97.25 108 LYS A CA 1
ATOM 799 C C . LYS A 1 108 ? 15.281 0.081 -8.383 1 97.25 108 LYS A C 1
ATOM 801 O O . LYS A 1 108 ? 16.219 0.248 -7.594 1 97.25 108 LYS A O 1
ATOM 806 N N . GLN A 1 109 ? 14.023 -0.019 -7.992 1 98.5 109 GLN A N 1
ATOM 807 C CA . GLN A 1 109 ? 13.672 -0.002 -6.574 1 98.5 109 GLN A CA 1
ATOM 808 C C . GLN A 1 109 ? 14.367 -1.137 -5.824 1 98.5 109 GLN A C 1
ATOM 810 O O . GLN A 1 109 ? 14.945 -0.92 -4.758 1 98.5 109 GLN A O 1
ATOM 815 N N . LEU A 1 110 ? 14.297 -2.326 -6.391 1 98.31 110 LEU A N 1
ATOM 816 C CA . LEU A 1 110 ? 14.93 -3.48 -5.758 1 98.31 110 LEU A CA 1
ATOM 817 C C . LEU A 1 110 ? 16.438 -3.271 -5.621 1 98.31 110 LEU A C 1
ATOM 819 O O . LEU A 1 110 ? 17.016 -3.578 -4.578 1 98.31 110 LEU A O 1
ATOM 823 N N . ARG A 1 111 ? 17.031 -2.746 -6.68 1 98 111 ARG A N 1
ATOM 824 C CA . ARG A 1 111 ? 18.469 -2.457 -6.629 1 98 111 ARG A CA 1
ATOM 825 C C . ARG A 1 111 ? 18.781 -1.479 -5.504 1 98 111 ARG A C 1
ATOM 827 O O . ARG A 1 111 ? 19.734 -1.688 -4.746 1 98 111 ARG A O 1
ATOM 834 N N . ASN A 1 112 ? 18.016 -0.458 -5.352 1 98.56 112 ASN A N 1
ATOM 835 C CA . ASN A 1 112 ? 18.25 0.563 -4.34 1 98.56 112 ASN A CA 1
ATOM 836 C C . ASN A 1 112 ? 17.969 0.036 -2.934 1 98.56 112 ASN A C 1
ATOM 838 O O . ASN A 1 112 ? 18.5 0.564 -1.952 1 98.56 112 ASN A O 1
ATOM 842 N N . HIS A 1 113 ? 17.188 -1.005 -2.828 1 98.38 113 HIS A N 1
ATOM 843 C CA . HIS A 1 113 ? 16.953 -1.675 -1.554 1 98.38 113 HIS A CA 1
ATOM 844 C C . HIS A 1 113 ? 17.938 -2.816 -1.341 1 98.38 113 HIS A C 1
ATOM 846 O O . HIS A 1 113 ? 17.812 -3.57 -0.371 1 98.38 113 HIS A O 1
ATOM 852 N N . ARG A 1 114 ? 18.828 -3.027 -2.242 1 98 114 ARG A N 1
ATOM 853 C CA . ARG A 1 114 ? 19.891 -4.027 -2.174 1 98 114 ARG A CA 1
ATOM 854 C C . ARG A 1 114 ? 19.312 -5.441 -2.193 1 98 114 ARG A C 1
ATOM 856 O O . ARG A 1 114 ? 19.75 -6.309 -1.436 1 98 114 ARG A O 1
ATOM 863 N N . VAL A 1 115 ? 18.312 -5.617 -2.984 1 98.19 115 VAL A N 1
ATOM 864 C CA . VAL A 1 115 ? 17.766 -6.945 -3.25 1 98.19 115 VAL A CA 1
ATOM 865 C C . VAL A 1 115 ? 18.406 -7.523 -4.516 1 98.19 115 VAL A C 1
ATOM 867 O O . VAL A 1 115 ? 18.25 -6.961 -5.602 1 98.19 115 VAL A O 1
ATOM 870 N N . PRO A 1 116 ? 19.109 -8.617 -4.402 1 97.62 116 PRO A N 1
ATOM 871 C CA . PRO A 1 116 ? 19.703 -9.195 -5.609 1 97.62 116 PRO A CA 1
ATOM 872 C C . PRO A 1 116 ? 18.656 -9.734 -6.582 1 97.62 116 PRO A C 1
ATOM 874 O O . PRO A 1 116 ? 17.688 -10.383 -6.164 1 97.62 116 PRO A O 1
ATOM 877 N N . VAL A 1 117 ? 18.859 -9.406 -7.828 1 97.12 117 VAL A N 1
ATOM 878 C CA . VAL A 1 117 ? 18.016 -9.891 -8.914 1 97.12 117 VAL A CA 1
ATOM 879 C C . VAL A 1 117 ? 18.875 -10.617 -9.945 1 97.12 117 VAL A C 1
ATOM 881 O O . VAL A 1 117 ? 19.875 -10.07 -10.43 1 97.12 117 VAL A O 1
ATOM 884 N N . THR A 1 118 ? 18.5 -11.812 -10.25 1 96.94 118 THR A N 1
ATOM 885 C CA . THR A 1 118 ? 19.266 -12.57 -11.234 1 96.94 118 THR A CA 1
ATOM 886 C C . THR A 1 118 ? 18.344 -13.125 -12.32 1 96.94 118 THR A C 1
ATOM 888 O O . THR A 1 118 ? 17.156 -13.352 -12.086 1 96.94 118 THR A O 1
ATOM 891 N N . VAL A 1 119 ? 18.906 -13.344 -13.484 1 96.06 119 VAL A N 1
ATOM 892 C CA . VAL A 1 119 ? 18.188 -13.953 -14.602 1 96.06 119 VAL A CA 1
ATOM 893 C C . VAL A 1 119 ? 18.297 -15.477 -14.508 1 96.06 119 VAL A C 1
ATOM 895 O O . VAL A 1 119 ? 17.328 -16.188 -14.789 1 96.06 119 VAL A O 1
ATOM 898 N N . GLU A 1 120 ? 19.438 -15.961 -13.984 1 95.31 120 GLU A N 1
ATOM 899 C CA . GLU A 1 120 ? 19.656 -17.391 -13.828 1 95.31 120 GLU A CA 1
ATOM 900 C C . GLU A 1 120 ? 19.203 -17.891 -12.461 1 95.31 120 GLU A C 1
ATOM 902 O O . GLU A 1 120 ? 19.109 -17.094 -11.516 1 95.31 120 GLU A O 1
ATOM 907 N N . ALA A 1 121 ? 18.922 -19.141 -12.43 1 94.5 121 ALA A N 1
ATOM 908 C CA . ALA A 1 121 ? 18.547 -19.75 -11.156 1 94.5 121 ALA A CA 1
ATOM 909 C C . ALA A 1 121 ? 19.656 -19.594 -10.125 1 94.5 121 ALA A C 1
ATOM 911 O O . ALA A 1 121 ? 20.844 -19.688 -10.453 1 94.5 121 ALA A O 1
ATOM 912 N N . PRO A 1 122 ? 19.266 -19.297 -8.875 1 93.44 122 PRO A N 1
ATOM 913 C CA . PRO A 1 122 ? 20.297 -19.375 -7.844 1 93.44 122 PRO A CA 1
ATOM 914 C C . PRO A 1 122 ? 21 -20.734 -7.816 1 93.44 122 PRO A C 1
ATOM 916 O O . PRO A 1 122 ? 20.375 -21.766 -8.133 1 93.44 122 PRO A O 1
ATOM 919 N N . PRO A 1 123 ? 22.281 -20.766 -7.457 1 89.56 123 PRO A N 1
ATOM 920 C CA . PRO A 1 123 ? 23.062 -22 -7.523 1 89.56 123 PRO A CA 1
ATOM 921 C C . PRO A 1 123 ? 22.484 -23.125 -6.668 1 89.56 123 PRO A C 1
ATOM 923 O O . PRO A 1 123 ? 22.547 -24.281 -7.055 1 89.56 123 PRO A O 1
ATOM 926 N N . ASP A 1 124 ? 21.922 -22.812 -5.488 1 91.69 124 ASP A N 1
ATOM 927 C CA . ASP A 1 124 ? 21.344 -23.828 -4.621 1 91.69 124 ASP A CA 1
ATOM 928 C C . ASP A 1 124 ? 19.984 -23.375 -4.074 1 91.69 124 ASP A C 1
ATOM 930 O O . ASP A 1 124 ? 19.938 -22.594 -3.121 1 91.69 124 ASP A O 1
ATOM 934 N N . LEU A 1 125 ? 18.938 -23.953 -4.598 1 93.44 125 LEU A N 1
ATOM 935 C CA . LEU A 1 125 ? 17.578 -23.609 -4.188 1 93.44 125 LEU A CA 1
ATOM 936 C C . LEU A 1 125 ? 17.328 -24.016 -2.74 1 93.44 125 LEU A C 1
ATOM 938 O O . LEU A 1 125 ? 16.5 -23.422 -2.055 1 93.44 125 LEU A O 1
ATOM 942 N N . ARG A 1 126 ? 18.078 -25.031 -2.193 1 91 126 ARG A N 1
ATOM 943 C CA . ARG A 1 126 ? 17.844 -25.578 -0.856 1 91 126 ARG A CA 1
ATOM 944 C C . ARG A 1 126 ? 18.219 -24.562 0.215 1 91 126 ARG A C 1
ATOM 946 O O . ARG A 1 126 ? 17.875 -24.719 1.386 1 91 126 ARG A O 1
ATOM 953 N N . ASP A 1 127 ? 18.844 -23.516 -0.258 1 92.25 127 ASP A N 1
ATOM 954 C CA . ASP A 1 127 ? 19.25 -22.453 0.667 1 92.25 127 ASP A CA 1
ATOM 955 C C . ASP A 1 127 ? 18.062 -21.609 1.088 1 92.25 127 ASP A C 1
ATOM 957 O O . ASP A 1 127 ? 18.141 -20.828 2.051 1 92.25 127 ASP A O 1
ATOM 961 N N . PHE A 1 128 ? 16.984 -21.781 0.37 1 96.19 128 PHE A N 1
ATOM 962 C CA . PHE A 1 128 ? 15.836 -20.922 0.635 1 96.19 128 PHE A CA 1
ATOM 963 C C . PHE A 1 128 ? 14.805 -21.656 1.485 1 96.19 128 PHE A C 1
ATOM 965 O O . PHE A 1 128 ? 14.703 -22.875 1.431 1 96.19 128 PHE A O 1
ATOM 972 N N . HIS A 1 129 ? 14.086 -20.891 2.229 1 95.81 129 HIS A N 1
ATOM 973 C CA . HIS A 1 129 ? 13.102 -21.453 3.145 1 95.81 129 HIS A CA 1
ATOM 974 C C . HIS A 1 129 ? 11.695 -21.391 2.547 1 95.81 129 HIS A C 1
ATOM 976 O O . HIS A 1 129 ? 10.797 -22.094 2.99 1 95.81 129 HIS A O 1
ATOM 982 N N . LEU A 1 130 ? 11.516 -20.5 1.604 1 97.81 130 LEU A N 1
ATOM 983 C CA . LEU A 1 130 ? 10.242 -20.328 0.907 1 97.81 130 LEU A CA 1
ATOM 984 C C . LEU A 1 130 ? 10.461 -19.766 -0.492 1 97.81 130 LEU A C 1
ATOM 986 O O . LEU A 1 130 ? 11.32 -18.906 -0.691 1 97.81 130 LEU A O 1
ATOM 990 N N . ILE A 1 131 ? 9.703 -20.266 -1.402 1 98.44 131 ILE A N 1
ATOM 991 C CA . ILE A 1 131 ? 9.664 -19.703 -2.752 1 98.44 131 ILE A CA 1
ATOM 992 C C . ILE A 1 131 ? 8.328 -19 -2.982 1 98.44 131 ILE A C 1
ATOM 994 O O . ILE A 1 131 ? 7.266 -19.562 -2.67 1 98.44 131 ILE A O 1
ATOM 998 N N . VAL A 1 132 ? 8.414 -17.797 -3.461 1 98.88 132 VAL A N 1
ATOM 999 C CA . VAL A 1 132 ? 7.223 -17.109 -3.93 1 98.88 132 VAL A CA 1
ATOM 1000 C C . VAL A 1 132 ? 7.09 -17.266 -5.441 1 98.88 132 VAL A C 1
ATOM 1002 O O . VAL A 1 132 ? 7.918 -16.75 -6.203 1 98.88 132 VAL A O 1
ATOM 1005 N N . ASP A 1 133 ? 6.066 -17.984 -5.809 1 98.88 133 ASP A N 1
ATOM 1006 C CA . ASP A 1 133 ? 5.734 -18.188 -7.219 1 98.88 133 ASP A CA 1
ATOM 1007 C C . ASP A 1 133 ? 4.871 -17.031 -7.738 1 98.88 133 ASP A C 1
ATOM 1009 O O . ASP A 1 133 ? 3.654 -17.031 -7.543 1 98.88 133 ASP A O 1
ATOM 1013 N N . SER A 1 134 ? 5.516 -16.094 -8.414 1 98.69 134 SER A N 1
ATOM 1014 C CA . SER A 1 134 ? 4.797 -15.023 -9.094 1 98.69 134 SER A CA 1
ATOM 1015 C C . SER A 1 134 ? 5.059 -15.055 -10.594 1 98.69 134 SER A C 1
ATOM 1017 O O . SER A 1 134 ? 5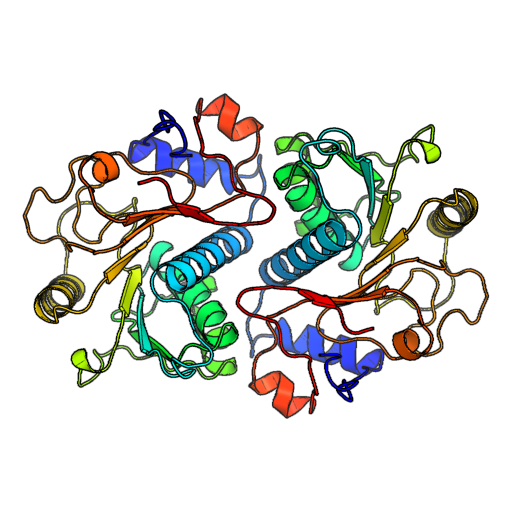.234 -14.008 -11.227 1 98.69 134 SER A O 1
ATOM 1019 N N . ILE A 1 135 ? 5.078 -16.172 -11.18 1 97.75 135 ILE A N 1
ATOM 1020 C CA . ILE A 1 135 ? 5.426 -16.359 -12.578 1 97.75 135 ILE A CA 1
ATOM 1021 C C . ILE A 1 135 ? 4.207 -16.094 -13.453 1 97.75 135 ILE A C 1
ATOM 1023 O O . ILE A 1 135 ? 4.191 -15.117 -14.219 1 97.75 135 ILE A O 1
ATOM 1027 N N . PHE A 1 136 ? 3.137 -16.953 -13.289 1 96.88 136 PHE A N 1
ATOM 1028 C CA . PHE A 1 136 ? 1.93 -16.766 -14.086 1 96.88 136 PHE A CA 1
ATOM 1029 C C . PHE A 1 136 ? 0.724 -16.5 -13.188 1 96.88 136 PHE A C 1
ATOM 1031 O O . PHE A 1 136 ? 0.581 -17.125 -12.133 1 96.88 136 PHE A O 1
ATOM 1038 N N . GLY A 1 137 ? -0.073 -15.555 -13.633 1 96 137 GLY A N 1
ATOM 1039 C CA . GLY A 1 137 ? -1.332 -15.273 -12.961 1 96 137 GLY A CA 1
ATOM 1040 C C . GLY A 1 137 ? -2.543 -15.734 -13.742 1 96 137 GLY A C 1
ATOM 1041 O O . GLY A 1 137 ? -2.439 -16.641 -14.586 1 96 137 GLY A O 1
ATOM 1042 N N . PHE A 1 138 ? -3.602 -15.156 -13.508 1 95.75 138 PHE A N 1
ATOM 1043 C CA . PHE A 1 138 ? -4.879 -15.648 -14.008 1 95.75 138 PHE A CA 1
ATOM 1044 C C . PHE A 1 138 ? -4.996 -15.422 -15.508 1 95.75 138 PHE A C 1
ATOM 1046 O O . PHE A 1 138 ? -5.902 -15.961 -16.156 1 95.75 138 PHE A O 1
ATOM 1053 N N . SER A 1 139 ? -4.113 -14.617 -16.078 1 92.88 139 SER A N 1
ATOM 1054 C CA . SER A 1 139 ? -4.195 -14.375 -17.516 1 92.88 139 SER A CA 1
ATOM 1055 C C . SER A 1 139 ? -3.521 -15.492 -18.312 1 92.88 139 SER A C 1
ATOM 1057 O O . SER A 1 139 ? -3.584 -15.508 -19.531 1 92.88 139 SER A O 1
ATOM 1059 N N . PHE A 1 140 ? -2.934 -16.422 -17.625 1 90.19 140 PHE A N 1
ATOM 1060 C CA . PHE A 1 140 ? -2.217 -17.516 -18.25 1 90.19 140 PHE A CA 1
ATOM 1061 C C . PHE A 1 140 ? -3.174 -18.391 -19.047 1 90.19 140 PHE A C 1
ATOM 1063 O O . PHE A 1 140 ? -4.277 -18.703 -18.594 1 90.19 140 PHE A O 1
ATOM 1070 N N . LYS A 1 141 ? -2.658 -18.656 -20.219 1 87.38 141 LYS A N 1
ATOM 1071 C CA . LYS A 1 141 ? -3.396 -19.578 -21.078 1 87.38 141 LYS A CA 1
ATOM 1072 C C . LYS A 1 141 ? -2.455 -20.562 -21.766 1 87.38 141 LYS A C 1
ATOM 1074 O O . LYS A 1 141 ? -1.354 -20.203 -22.172 1 87.38 141 LYS A O 1
ATOM 1079 N N . GLY A 1 142 ? -2.91 -21.781 -21.812 1 85.5 142 GLY A N 1
ATOM 1080 C CA . GLY A 1 142 ? -2.186 -22.766 -22.609 1 85.5 142 GLY A CA 1
ATOM 1081 C C . GLY A 1 142 ? -1.085 -23.469 -21.844 1 85.5 142 GLY A C 1
ATOM 1082 O O . GLY A 1 142 ? -1.246 -23.781 -20.656 1 85.5 142 GLY A O 1
ATOM 1083 N N . PHE A 1 143 ? 0.019 -23.859 -22.578 1 88.56 143 PHE A N 1
ATOM 1084 C CA . PHE A 1 143 ? 1.099 -24.641 -22 1 88.56 143 PHE A CA 1
ATOM 1085 C C . PHE A 1 143 ? 2.271 -23.734 -21.609 1 88.56 143 PHE A C 1
ATOM 1087 O O . PHE A 1 143 ? 2.496 -22.703 -22.234 1 88.56 143 PHE A O 1
ATOM 1094 N N . VAL A 1 144 ? 2.938 -24.172 -20.594 1 92.75 144 VAL A N 1
ATOM 1095 C CA . VAL A 1 144 ? 4.117 -23.453 -20.141 1 92.75 144 VAL A CA 1
ATOM 1096 C C . VAL A 1 144 ? 5.238 -23.578 -21.172 1 92.75 144 VAL A C 1
ATOM 1098 O O . VAL A 1 144 ? 5.551 -24.688 -21.609 1 92.75 144 VAL A O 1
ATOM 1101 N N . ARG A 1 145 ? 5.797 -22.469 -21.547 1 92.81 145 ARG A N 1
ATOM 1102 C CA . ARG A 1 145 ? 6.844 -22.438 -22.547 1 92.81 145 ARG A CA 1
ATOM 1103 C C . ARG A 1 145 ? 8.203 -22.156 -21.922 1 92.81 145 ARG A C 1
ATOM 1105 O O . ARG A 1 145 ? 8.281 -21.703 -20.781 1 92.81 145 ARG A O 1
ATOM 1112 N N . PRO A 1 146 ? 9.289 -22.453 -22.688 1 94.44 146 PRO A N 1
ATOM 1113 C CA . PRO A 1 146 ? 10.609 -22.062 -22.188 1 94.44 146 PRO A CA 1
ATOM 1114 C C . PRO A 1 146 ? 10.711 -20.547 -21.953 1 94.44 146 PRO A C 1
ATOM 1116 O O . PRO A 1 146 ? 10.156 -19.766 -22.719 1 94.44 146 PRO A O 1
ATOM 1119 N N . PRO A 1 147 ? 11.461 -20.234 -21.062 1 96.06 147 PRO A N 1
ATOM 1120 C CA . PRO A 1 147 ? 12.25 -21.031 -20.109 1 96.06 147 PRO A CA 1
ATOM 1121 C C . PRO A 1 147 ? 11.445 -21.469 -18.891 1 96.06 147 PRO A C 1
ATOM 1123 O O . PRO A 1 147 ? 11.992 -22.078 -17.984 1 96.06 147 PRO A O 1
ATOM 1126 N N . PHE A 1 148 ? 10.133 -21.172 -18.844 1 96.44 148 PHE A N 1
ATOM 1127 C CA . PHE A 1 148 ? 9.375 -21.312 -17.609 1 96.44 148 PHE A CA 1
ATOM 1128 C C . PHE A 1 148 ? 9.008 -22.766 -17.359 1 96.44 148 PHE A C 1
ATOM 1130 O O . PHE A 1 148 ? 8.734 -23.156 -16.219 1 96.44 148 PHE A O 1
ATOM 1137 N N . ASP A 1 149 ? 9 -23.578 -18.453 1 95.75 149 ASP A N 1
ATOM 1138 C CA . ASP A 1 149 ? 8.812 -25 -18.234 1 95.75 149 ASP A CA 1
ATOM 1139 C C . ASP A 1 149 ? 9.938 -25.578 -17.375 1 95.75 149 ASP A C 1
ATOM 1141 O O . ASP A 1 149 ? 9.68 -26.297 -16.406 1 95.75 149 ASP A O 1
ATOM 1145 N N . ALA A 1 150 ? 11.188 -25.203 -17.656 1 95.88 150 ALA A N 1
ATOM 1146 C CA . ALA A 1 150 ? 12.344 -25.641 -16.891 1 95.88 150 ALA A CA 1
ATOM 1147 C C . ALA A 1 150 ? 12.32 -25.031 -15.484 1 95.88 150 ALA A C 1
ATOM 1149 O O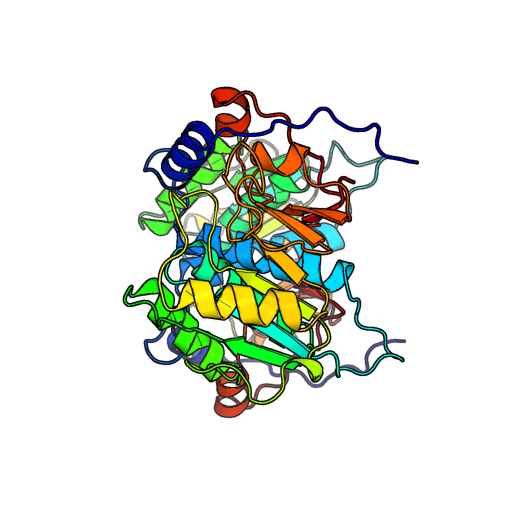 . ALA A 1 150 ? 12.727 -25.688 -14.516 1 95.88 150 ALA A O 1
ATOM 1150 N N . VAL A 1 151 ? 11.859 -23.812 -15.352 1 97.31 151 VAL A N 1
ATOM 1151 C CA . VAL A 1 151 ? 11.766 -23.141 -14.062 1 97.31 151 VAL A CA 1
ATOM 1152 C C . VAL A 1 151 ? 10.797 -23.875 -13.148 1 97.31 151 VAL A C 1
ATOM 1154 O O . VAL A 1 151 ? 11.133 -24.203 -12.008 1 97.31 151 VAL A O 1
ATOM 1157 N N . LEU A 1 152 ? 9.617 -24.172 -13.672 1 97.06 152 LEU A N 1
ATOM 1158 C CA . LEU A 1 152 ? 8.602 -24.859 -12.891 1 97.06 152 LEU A CA 1
ATOM 1159 C C . LEU A 1 152 ? 9.094 -26.234 -12.453 1 97.06 152 LEU A C 1
ATOM 1161 O O . LEU A 1 152 ? 8.852 -26.656 -11.312 1 97.06 152 LEU A O 1
ATOM 1165 N N . HIS A 1 153 ? 9.773 -26.875 -13.367 1 95.56 153 HIS A N 1
ATOM 1166 C CA . HIS A 1 153 ? 10.328 -28.172 -13.039 1 95.56 153 HIS A CA 1
ATOM 1167 C C . HIS A 1 153 ? 11.328 -28.078 -11.891 1 95.56 153 HIS A C 1
ATOM 1169 O O . HIS A 1 153 ? 11.297 -28.906 -10.969 1 95.56 153 HIS A O 1
ATOM 1175 N N . ALA A 1 154 ? 12.203 -27.109 -11.922 1 96.38 154 ALA A N 1
ATOM 1176 C CA . ALA A 1 154 ? 13.195 -26.906 -10.867 1 96.38 154 ALA A CA 1
ATOM 1177 C C . ALA A 1 154 ? 12.523 -26.625 -9.531 1 96.38 154 ALA A C 1
ATOM 1179 O O . ALA A 1 154 ? 12.93 -27.156 -8.5 1 96.38 154 ALA A O 1
ATOM 1180 N N . LEU A 1 155 ? 11.453 -25.812 -9.523 1 97.44 155 LEU A N 1
ATOM 1181 C CA . LEU A 1 155 ? 10.75 -25.469 -8.297 1 97.44 155 LEU A CA 1
ATOM 1182 C C . LEU A 1 155 ? 10.055 -26.688 -7.707 1 97.44 155 LEU A C 1
ATOM 1184 O O . LEU A 1 155 ? 10.109 -26.922 -6.5 1 97.44 155 LEU A O 1
ATOM 1188 N N . LYS A 1 156 ? 9.461 -27.453 -8.523 1 94.44 156 LYS A N 1
ATOM 1189 C CA . LYS A 1 156 ? 8.742 -28.656 -8.086 1 94.44 156 LYS A CA 1
ATOM 1190 C C . LYS A 1 156 ? 9.688 -29.672 -7.453 1 94.44 156 LYS A C 1
ATOM 1192 O O . LYS A 1 156 ? 9.328 -30.344 -6.484 1 94.44 156 LYS A O 1
ATOM 1197 N N . THR A 1 157 ? 10.867 -29.719 -7.961 1 93.19 157 THR A N 1
ATOM 1198 C CA . THR A 1 157 ? 11.797 -30.766 -7.531 1 93.19 157 THR A CA 1
ATOM 1199 C C . THR A 1 157 ? 12.609 -30.297 -6.328 1 93.19 157 THR A C 1
ATOM 1201 O O . THR A 1 157 ? 13.258 -31.109 -5.656 1 93.19 157 THR A O 1
ATOM 1204 N N . SER A 1 158 ? 12.625 -29.031 -5.977 1 93.62 158 SER A N 1
ATOM 1205 C CA . SER A 1 158 ? 13.414 -28.484 -4.883 1 93.62 158 SER A CA 1
ATOM 1206 C C . SER A 1 158 ? 12.859 -28.906 -3.527 1 93.62 158 SER A C 1
ATOM 1208 O O . SER A 1 158 ? 13.578 -28.906 -2.525 1 93.62 158 SER A O 1
ATOM 1210 N N . ASN A 1 159 ? 11.547 -29.266 -3.4 1 91.25 159 ASN A N 1
ATOM 1211 C CA . ASN A 1 159 ? 10.836 -29.641 -2.186 1 91.25 159 ASN A CA 1
ATOM 1212 C C . ASN A 1 159 ? 10.789 -28.5 -1.181 1 91.25 159 ASN A C 1
ATOM 1214 O O . ASN A 1 159 ? 10.594 -28.719 0.016 1 91.25 159 ASN A O 1
ATOM 1218 N N . ILE A 1 160 ? 11.102 -27.297 -1.615 1 96.06 160 ILE A N 1
ATOM 1219 C CA . ILE A 1 160 ? 10.938 -26.094 -0.797 1 96.06 160 ILE A CA 1
ATOM 1220 C C . ILE A 1 160 ? 9.477 -25.656 -0.806 1 96.06 160 ILE A C 1
ATOM 1222 O O . ILE A 1 160 ? 8.82 -25.672 -1.851 1 96.06 160 ILE A O 1
ATOM 1226 N N . PRO A 1 161 ? 8.914 -25.281 0.361 1 97.62 161 PRO A N 1
ATOM 1227 C CA . PRO A 1 161 ? 7.547 -24.766 0.344 1 97.62 161 PRO A CA 1
ATOM 1228 C C . PRO A 1 161 ? 7.371 -23.594 -0.61 1 97.62 161 PRO A C 1
ATOM 1230 O O . PRO A 1 161 ? 8.266 -22.75 -0.728 1 97.62 161 PRO A O 1
ATOM 1233 N N . VAL A 1 162 ? 6.234 -23.578 -1.279 1 98.56 162 VAL A N 1
ATOM 1234 C CA . VAL A 1 162 ? 5.941 -22.547 -2.262 1 98.56 162 VAL A CA 1
ATOM 1235 C C . VAL A 1 162 ? 4.68 -21.781 -1.858 1 98.56 162 VAL A C 1
ATOM 1237 O O . VAL A 1 162 ? 3.711 -22.391 -1.391 1 98.56 162 VAL A O 1
ATOM 1240 N N . LEU A 1 163 ? 4.715 -20.5 -1.967 1 98.88 163 LEU A N 1
ATOM 1241 C CA . LEU A 1 163 ? 3.529 -19.656 -1.948 1 98.88 163 LEU A CA 1
ATOM 1242 C C . LEU A 1 163 ? 3.236 -19.094 -3.34 1 98.88 163 LEU A C 1
ATOM 1244 O O . LEU A 1 163 ? 4.008 -18.297 -3.867 1 98.88 163 LEU A O 1
ATOM 1248 N N . SER A 1 164 ? 2.141 -19.531 -3.932 1 98.94 164 SER A N 1
ATOM 1249 C CA . SER A 1 164 ? 1.78 -19.047 -5.262 1 98.94 164 SER A CA 1
ATOM 1250 C C . SER A 1 164 ? 0.912 -17.797 -5.184 1 98.94 164 SER A C 1
ATOM 1252 O O . SER A 1 164 ? 0.016 -17.719 -4.344 1 98.94 164 SER A O 1
ATOM 1254 N N . VAL A 1 165 ? 1.211 -16.875 -6.07 1 98.88 165 VAL A N 1
ATOM 1255 C CA . VAL A 1 165 ? 0.494 -15.609 -6.148 1 98.88 165 VAL A CA 1
ATOM 1256 C C . VAL A 1 165 ? -0.614 -15.711 -7.195 1 98.88 165 VAL A C 1
ATOM 1258 O O . VAL A 1 165 ? -0.365 -16.094 -8.336 1 98.88 165 VAL A O 1
ATOM 1261 N N . ASP A 1 166 ? -1.802 -15.398 -6.82 1 98.69 166 ASP A N 1
ATOM 1262 C CA . ASP A 1 166 ? -2.994 -15.32 -7.66 1 98.69 166 ASP A CA 1
ATOM 1263 C C . ASP A 1 166 ? -3.494 -16.719 -8.031 1 98.69 166 ASP A C 1
ATOM 1265 O O . ASP A 1 166 ? -4.582 -17.125 -7.621 1 98.69 166 ASP A O 1
ATOM 1269 N N . ILE A 1 167 ? -2.762 -17.531 -8.734 1 98.44 167 ILE A N 1
ATOM 1270 C CA . ILE A 1 167 ? -2.98 -18.938 -9.016 1 98.44 167 ILE A CA 1
ATOM 1271 C C . ILE A 1 167 ? -1.643 -19.672 -9.031 1 98.44 167 ILE A C 1
ATOM 1273 O O . ILE A 1 167 ? -0.593 -19.062 -9.25 1 98.44 167 ILE A O 1
ATOM 1277 N N . PRO A 1 168 ? -1.636 -20.969 -8.781 1 98.44 168 PRO A N 1
ATOM 1278 C CA . PRO A 1 168 ? -0.386 -21.719 -8.953 1 98.44 168 PRO A CA 1
ATOM 1279 C C . PRO A 1 168 ? 0.074 -21.766 -10.406 1 98.44 168 PRO A C 1
ATOM 1281 O O . PRO A 1 168 ? -0.69 -22.172 -11.281 1 98.44 168 PRO A O 1
ATOM 1284 N N . SER A 1 169 ? 1.282 -21.359 -10.664 1 98.38 169 SER A N 1
ATOM 1285 C CA . SER A 1 169 ? 1.772 -21.344 -12.039 1 98.38 169 SER A CA 1
ATOM 1286 C C . SER A 1 169 ? 1.7 -22.734 -12.664 1 98.38 169 SER A C 1
ATOM 1288 O O . SER A 1 169 ? 2.08 -23.719 -12.031 1 98.38 169 SER A O 1
ATOM 1290 N N . GLY A 1 170 ? 1.152 -22.812 -13.883 1 96.31 170 GLY A N 1
ATOM 1291 C CA . GLY A 1 170 ? 0.983 -24.062 -14.609 1 96.31 170 GLY A CA 1
ATOM 1292 C C . GLY A 1 170 ? -0.416 -24.625 -14.492 1 96.31 170 GLY A C 1
ATOM 1293 O O . GLY A 1 170 ? -0.753 -25.594 -15.172 1 96.31 170 GLY A O 1
ATOM 1294 N N . TRP A 1 171 ? -1.192 -24 -13.539 1 97.31 171 TRP A N 1
ATOM 1295 C CA . TRP A 1 171 ? -2.58 -24.422 -13.414 1 97.31 171 TRP A CA 1
ATOM 1296 C C . TRP A 1 171 ? -3.445 -23.812 -14.508 1 97.31 171 TRP A C 1
ATOM 1298 O O . TRP A 1 171 ? -3.205 -22.672 -14.93 1 97.31 171 TRP A O 1
ATOM 1308 N N . ASP A 1 172 ? -4.441 -24.625 -14.977 1 96.88 172 ASP A N 1
ATOM 1309 C CA . ASP A 1 172 ? -5.582 -24 -15.633 1 96.88 172 ASP A CA 1
ATOM 1310 C C . ASP A 1 172 ? -6.34 -23.094 -14.672 1 96.88 172 ASP A C 1
ATOM 1312 O O . ASP A 1 172 ? -6.641 -23.484 -13.547 1 96.88 172 ASP A O 1
ATOM 1316 N N . VAL A 1 173 ? -6.703 -21.906 -15.07 1 97.25 173 VAL A N 1
ATOM 1317 C CA . VAL A 1 173 ? -7.25 -20.875 -14.211 1 97.25 173 VAL A CA 1
ATOM 1318 C C . VAL A 1 173 ? -8.602 -21.312 -13.648 1 97.25 173 VAL A C 1
ATOM 1320 O O . VAL A 1 173 ? -9.039 -20.812 -12.609 1 97.25 173 VAL A O 1
ATOM 1323 N N . GLU A 1 174 ? -9.188 -22.25 -14.312 1 97.56 174 GLU A N 1
ATOM 1324 C CA . GLU A 1 174 ? -10.516 -22.672 -13.883 1 97.56 174 GLU A CA 1
ATOM 1325 C C . GLU A 1 174 ? -10.492 -24.125 -13.398 1 97.56 174 GLU A C 1
ATOM 1327 O O . GLU A 1 174 ? -11.125 -24.453 -12.391 1 97.56 174 GLU A O 1
ATOM 1332 N N . LYS A 1 175 ? -9.688 -24.938 -14.008 1 96.94 175 LYS A N 1
ATOM 1333 C CA . LYS A 1 175 ? -9.844 -26.375 -13.812 1 96.94 175 LYS A CA 1
ATOM 1334 C C . LYS A 1 175 ? -8.727 -26.938 -12.922 1 96.94 175 LYS A C 1
ATOM 1336 O O . LYS A 1 175 ? -8.719 -28.125 -12.609 1 96.94 175 LYS A O 1
ATOM 1341 N N . GLY A 1 176 ? -7.773 -26.109 -12.5 1 96.75 176 GLY A N 1
ATOM 1342 C CA . GLY A 1 176 ? -6.719 -26.578 -11.609 1 96.75 176 GLY A CA 1
ATOM 1343 C C . GLY A 1 176 ? -5.555 -27.203 -12.344 1 96.75 176 GLY A C 1
ATOM 1344 O O . GLY A 1 176 ? -5.207 -26.781 -13.453 1 96.75 176 GLY A O 1
ATOM 1345 N N . ASN A 1 177 ? -4.883 -28.078 -11.703 1 95.62 177 ASN A N 1
ATOM 1346 C CA . ASN A 1 177 ? -3.682 -28.688 -12.266 1 95.62 177 ASN A CA 1
ATOM 1347 C C . ASN A 1 177 ? -4.023 -29.859 -13.172 1 95.62 177 ASN A C 1
ATOM 1349 O O . ASN A 1 177 ? -3.613 -31 -12.914 1 95.62 177 ASN A O 1
ATOM 1353 N N . VAL A 1 178 ? -4.551 -29.594 -14.328 1 93.88 178 VAL A N 1
ATOM 1354 C CA . VAL A 1 178 ? -5.133 -30.609 -15.195 1 93.88 178 VAL A CA 1
ATOM 1355 C C . VAL A 1 178 ? -4.023 -31.391 -15.891 1 93.88 178 VAL A C 1
ATOM 1357 O O . VAL A 1 178 ? -4.172 -32.594 -16.156 1 93.88 178 VAL A O 1
ATOM 1360 N N . THR A 1 179 ? -2.922 -30.781 -16.219 1 90.75 179 THR A N 1
ATOM 1361 C CA . THR A 1 179 ? -1.847 -31.438 -16.953 1 90.75 179 THR A CA 1
ATOM 1362 C C . THR A 1 179 ? -0.888 -32.125 -15.992 1 90.75 179 THR A C 1
ATOM 1364 O O . THR A 1 179 ? -0.08 -32.969 -16.406 1 90.75 179 THR A O 1
ATOM 1367 N N . GLY A 1 180 ? -0.921 -31.734 -14.703 1 91.31 180 GLY A N 1
ATOM 1368 C CA . GLY A 1 180 ? 0.016 -32.25 -13.719 1 91.31 180 GLY A CA 1
ATOM 1369 C C . GLY A 1 180 ? 1.355 -31.547 -13.734 1 91.31 180 GLY A C 1
ATOM 1370 O O . GLY A 1 180 ? 2.213 -31.812 -12.891 1 91.31 180 GLY A O 1
ATOM 1371 N N . GLU A 1 181 ? 1.506 -30.609 -14.602 1 90.5 181 GLU A N 1
ATOM 1372 C CA . GLU A 1 181 ? 2.773 -29.906 -14.75 1 90.5 181 GLU A CA 1
ATOM 1373 C C . GLU A 1 181 ? 2.83 -28.672 -13.844 1 90.5 181 GLU A C 1
ATOM 1375 O O . GLU A 1 181 ? 3.898 -28.094 -13.641 1 90.5 181 GLU A O 1
ATOM 1380 N N . GLY A 1 182 ? 1.708 -28.312 -13.297 1 95.44 182 GLY A N 1
ATOM 1381 C CA . GLY A 1 182 ? 1.648 -27.125 -12.461 1 95.44 182 GLY A CA 1
ATOM 1382 C C . GLY A 1 182 ? 2.254 -27.328 -11.086 1 95.44 182 GLY A C 1
ATOM 1383 O O . GLY A 1 182 ? 2.461 -28.469 -10.656 1 95.44 182 GLY A O 1
ATOM 1384 N N . LEU A 1 183 ? 2.604 -26.266 -10.422 1 97.56 183 LEU A N 1
ATOM 1385 C CA . LEU A 1 183 ? 3.145 -26.297 -9.07 1 97.56 183 LEU A CA 1
ATOM 1386 C C . LEU A 1 183 ? 2.111 -26.828 -8.086 1 97.56 183 LEU A C 1
ATOM 1388 O O . LEU A 1 183 ? 0.908 -26.781 -8.352 1 97.56 183 LEU A O 1
ATOM 1392 N N . GLU A 1 184 ? 2.557 -27.422 -7.031 1 96.69 184 GLU A N 1
ATOM 1393 C CA . GLU A 1 184 ? 1.737 -27.828 -5.895 1 96.69 184 GLU A CA 1
ATOM 1394 C C . GLU A 1 184 ? 2.146 -27.094 -4.621 1 96.69 184 GLU A C 1
ATOM 1396 O O . GLU A 1 184 ? 2.742 -27.688 -3.719 1 96.69 184 GLU A O 1
ATOM 1401 N N . PRO A 1 185 ? 1.75 -25.859 -4.52 1 98.38 185 PRO A N 1
ATOM 1402 C CA . PRO A 1 185 ? 2.254 -25 -3.447 1 98.38 185 PRO A CA 1
ATOM 1403 C C . PRO A 1 185 ? 1.655 -25.344 -2.084 1 98.38 185 PRO A C 1
ATOM 1405 O O . PRO A 1 185 ? 0.57 -25.922 -2.012 1 98.38 185 PRO A O 1
ATOM 1408 N N . GLN A 1 186 ? 2.379 -25.016 -1.032 1 98.44 186 GLN A N 1
ATOM 1409 C CA . GLN A 1 186 ? 1.884 -25.125 0.337 1 98.44 186 GLN A CA 1
ATOM 1410 C C . GLN A 1 186 ? 0.919 -23.984 0.663 1 98.44 186 GLN A C 1
ATOM 1412 O O . GLN A 1 186 ? 0.023 -24.141 1.495 1 98.44 186 GLN A O 1
ATOM 1417 N N . TYR A 1 187 ? 1.127 -22.891 -0.019 1 98.75 187 TYR A N 1
ATOM 1418 C CA . TYR A 1 187 ? 0.34 -21.688 0.229 1 98.75 187 TYR A CA 1
ATOM 1419 C C . TYR A 1 187 ? -0.154 -21.078 -1.079 1 98.75 187 TYR A C 1
ATOM 1421 O O . TYR A 1 187 ? 0.548 -21.109 -2.092 1 98.75 187 TYR A O 1
ATOM 1429 N N . LEU A 1 188 ? -1.317 -20.5 -1.057 1 98.88 188 LEU A N 1
ATOM 1430 C CA . LEU A 1 188 ? -1.876 -19.719 -2.156 1 98.88 188 LEU A CA 1
ATOM 1431 C C . LEU A 1 188 ? -2.422 -18.391 -1.654 1 98.88 188 LEU A C 1
ATOM 1433 O O . LEU A 1 188 ? -3.121 -18.344 -0.639 1 98.88 188 LEU A O 1
ATOM 1437 N N . ILE A 1 189 ? -2.045 -17.375 -2.27 1 98.81 189 ILE A N 1
ATOM 1438 C CA . ILE A 1 189 ? -2.75 -16.109 -2.049 1 98.81 189 ILE A CA 1
ATOM 1439 C C . ILE A 1 189 ? -3.51 -15.719 -3.312 1 98.81 189 ILE A C 1
ATOM 1441 O O . ILE A 1 189 ? -2.902 -15.492 -4.359 1 98.81 189 ILE A O 1
ATOM 1445 N N . SER A 1 190 ? -4.781 -15.695 -3.211 1 98.69 190 SER A N 1
ATOM 1446 C CA . SER A 1 190 ? -5.613 -15.125 -4.266 1 98.69 190 SER A CA 1
ATOM 1447 C C . SER A 1 190 ? -5.688 -13.609 -4.156 1 98.69 190 SER A C 1
ATOM 1449 O O . SER A 1 190 ? -5.793 -13.062 -3.057 1 98.69 190 SER A O 1
ATOM 1451 N N . LEU A 1 191 ? -5.566 -12.938 -5.27 1 98.19 191 LEU A N 1
ATOM 1452 C CA . LEU A 1 191 ? -5.645 -11.484 -5.273 1 98.19 191 LEU A CA 1
ATOM 1453 C C . LEU A 1 191 ? -7.012 -11.008 -5.758 1 98.19 191 LEU A C 1
ATOM 1455 O O . LEU A 1 191 ? -7.535 -11.523 -6.75 1 98.19 191 LEU A O 1
ATOM 1459 N N . THR A 1 192 ? -7.559 -10.008 -5.113 1 96.56 192 THR A N 1
ATOM 1460 C CA . THR A 1 192 ? -8.906 -9.492 -5.332 1 96.56 192 THR A CA 1
ATOM 1461 C C . THR A 1 192 ? -9.953 -10.523 -4.906 1 96.56 192 THR A C 1
ATOM 1463 O O . THR A 1 192 ? -10.641 -10.328 -3.902 1 96.56 192 THR A O 1
ATOM 1466 N N . ALA A 1 193 ? -9.992 -11.648 -5.551 1 97.31 193 ALA A N 1
ATOM 1467 C CA . ALA A 1 193 ? -10.844 -12.805 -5.266 1 97.31 193 ALA A CA 1
ATOM 1468 C C . ALA A 1 193 ? -10.227 -14.086 -5.816 1 97.31 193 ALA A C 1
ATOM 1470 O O . ALA A 1 193 ? -9.445 -14.047 -6.766 1 97.31 193 ALA A O 1
ATOM 1471 N N . PRO A 1 194 ? -10.555 -15.219 -5.168 1 98.12 194 PRO A N 1
ATOM 1472 C CA . PRO A 1 194 ? -10.047 -16.469 -5.727 1 98.12 194 PRO A CA 1
ATOM 1473 C C . PRO A 1 194 ? -10.586 -16.766 -7.125 1 98.12 194 PRO A C 1
ATOM 1475 O O . PRO A 1 194 ? -11.711 -16.359 -7.449 1 98.12 194 PRO A O 1
ATOM 1478 N N . LYS A 1 195 ? -9.711 -17.359 -7.953 1 98.56 195 LYS A N 1
ATOM 1479 C CA . LYS A 1 195 ? -10.156 -17.875 -9.242 1 98.56 195 LYS A CA 1
ATOM 1480 C C . LYS A 1 195 ? -10.703 -19.297 -9.109 1 98.56 195 LYS A C 1
ATOM 1482 O O . LYS A 1 195 ? -10.391 -20 -8.148 1 98.56 195 LYS A O 1
ATOM 1487 N N . LEU A 1 196 ? -11.43 -19.719 -10.078 1 98.31 196 LEU A N 1
ATOM 1488 C CA . LEU A 1 196 ? -12.156 -20.984 -10.008 1 98.31 196 LEU A CA 1
ATOM 1489 C C . LEU A 1 196 ? -11.211 -22.141 -9.664 1 98.31 196 LEU A C 1
ATOM 1491 O O . LEU A 1 196 ? -11.594 -23.078 -8.961 1 98.31 196 LEU A O 1
ATOM 1495 N N . CYS A 1 197 ? -10.008 -22.125 -10.117 1 98.06 197 CYS A N 1
ATOM 1496 C CA . CYS A 1 197 ? -9.07 -23.219 -9.883 1 98.06 197 CYS A CA 1
ATOM 1497 C C . CYS A 1 197 ? -8.781 -23.375 -8.398 1 98.06 197 CYS A C 1
ATOM 1499 O O . CYS A 1 197 ? -8.414 -24.453 -7.941 1 98.06 197 CYS A O 1
ATOM 1501 N N . ALA A 1 198 ? -8.984 -22.297 -7.617 1 98.06 198 ALA A N 1
ATOM 1502 C CA . ALA A 1 198 ? -8.68 -22.328 -6.191 1 98.06 198 ALA A CA 1
ATOM 1503 C C . ALA A 1 198 ? -9.609 -23.281 -5.449 1 98.06 198 ALA A C 1
ATOM 1505 O O . ALA A 1 198 ? -9.328 -23.672 -4.312 1 98.06 198 ALA A O 1
ATOM 1506 N N . LYS A 1 199 ? -10.719 -23.656 -6.047 1 97.25 199 LYS A N 1
ATOM 1507 C CA . LYS A 1 199 ? -11.602 -24.656 -5.453 1 97.25 199 LYS A CA 1
ATOM 1508 C C . LYS A 1 199 ? -10.898 -26 -5.305 1 97.25 199 LYS A C 1
ATOM 1510 O O . LYS A 1 199 ? -11.289 -26.828 -4.484 1 97.25 199 LYS A O 1
ATOM 1515 N N . HIS A 1 200 ? -9.867 -26.203 -6.113 1 96.81 200 HIS A N 1
ATOM 1516 C CA . HIS A 1 200 ? -9.125 -27.469 -6.094 1 96.81 200 HIS A CA 1
ATOM 1517 C C . HIS A 1 200 ? -7.949 -27.391 -5.125 1 96.81 200 HIS A C 1
ATOM 1519 O O . HIS A 1 200 ? -7.23 -28.375 -4.941 1 96.81 200 HIS A O 1
ATOM 1525 N N . PHE A 1 201 ? -7.68 -26.234 -4.613 1 97.31 201 PHE A N 1
ATOM 1526 C CA . PHE A 1 201 ? -6.594 -26.016 -3.662 1 97.31 201 PHE A CA 1
ATOM 1527 C C . PHE A 1 201 ? -7.062 -26.297 -2.236 1 97.31 201 PHE A C 1
ATOM 1529 O O . PHE A 1 201 ? -8.055 -25.703 -1.782 1 97.31 201 PHE A O 1
ATOM 1536 N N . LYS A 1 202 ? -6.371 -27.109 -1.405 1 95.62 202 LYS A N 1
ATOM 1537 C CA . LYS A 1 202 ? -6.895 -27.578 -0.124 1 95.62 202 LYS A CA 1
ATOM 1538 C C . LYS A 1 202 ? -5.91 -27.281 1.008 1 95.62 202 LYS A C 1
ATOM 1540 O O . LYS A 1 202 ? -6 -27.891 2.08 1 95.62 202 LYS A O 1
ATOM 1545 N N . LYS A 1 203 ? -4.93 -26.516 0.804 1 97.62 203 LYS A N 1
ATOM 1546 C CA . LYS A 1 203 ? -3.936 -26.172 1.817 1 97.62 203 LYS A CA 1
ATOM 1547 C C . LYS A 1 203 ? -4.137 -24.75 2.332 1 97.62 203 LYS A C 1
ATOM 1549 O O . LYS A 1 203 ? -5.27 -24.266 2.424 1 97.62 203 LYS A O 1
ATOM 1554 N N . VAL A 1 204 ? -3.135 -24.078 2.789 1 98.38 204 VAL A N 1
ATOM 1555 C CA . VAL A 1 204 ? -3.295 -22.766 3.41 1 98.38 204 VAL A CA 1
ATOM 1556 C C . VAL A 1 204 ? -3.582 -21.719 2.338 1 98.38 204 VAL A C 1
ATOM 1558 O O . VAL A 1 204 ? -2.771 -21.516 1.433 1 98.38 204 VAL A O 1
ATOM 1561 N N . HIS A 1 205 ? -4.707 -21.047 2.455 1 98.5 205 HIS A N 1
ATOM 1562 C CA . HIS A 1 205 ? -5.203 -20.172 1.404 1 98.5 205 HIS A CA 1
ATOM 1563 C C . HIS A 1 205 ? -5.469 -18.766 1.941 1 98.5 205 HIS A C 1
ATOM 1565 O O . HIS A 1 205 ? -6.211 -18.594 2.912 1 98.5 205 HIS A O 1
ATOM 1571 N N . PHE A 1 206 ? -4.855 -17.781 1.368 1 98.56 206 PHE A N 1
ATOM 1572 C CA . PHE A 1 206 ? -5.039 -16.375 1.703 1 98.56 206 PHE A CA 1
ATOM 1573 C C . PHE A 1 206 ? -5.77 -15.641 0.585 1 98.56 206 PHE A C 1
ATOM 1575 O O . PHE A 1 206 ? -5.719 -16.062 -0.574 1 98.56 206 PHE A O 1
ATOM 1582 N N . VAL A 1 207 ? -6.438 -14.57 0.938 1 98.31 207 VAL A N 1
ATOM 1583 C CA . VAL A 1 207 ? -6.934 -13.578 -0.01 1 98.31 207 VAL A CA 1
ATOM 1584 C C . VAL A 1 207 ? -6.344 -12.211 0.32 1 98.31 207 VAL A C 1
ATOM 1586 O O . VAL A 1 207 ? -6.281 -11.82 1.488 1 98.31 207 VAL A O 1
ATOM 1589 N N . GLY A 1 208 ? -5.789 -11.617 -0.667 1 97 208 GLY A N 1
ATOM 1590 C CA . GLY A 1 208 ? -5.301 -10.25 -0.559 1 97 208 GLY A CA 1
ATOM 1591 C C . GLY A 1 208 ? -5.926 -9.312 -1.573 1 97 208 GLY A C 1
AT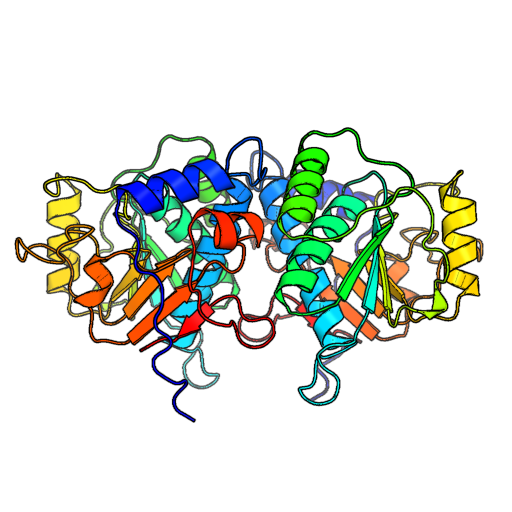OM 1592 O O . GLY A 1 208 ? -6.629 -9.75 -2.484 1 97 208 GLY A O 1
ATOM 1593 N N . GLY A 1 209 ? -5.629 -8.023 -1.431 1 91.94 209 GLY A N 1
ATOM 1594 C CA . GLY A 1 209 ? -6.207 -7.004 -2.293 1 91.94 209 GLY A CA 1
ATOM 1595 C C . GLY A 1 209 ? -7.418 -6.32 -1.68 1 91.94 209 GLY A C 1
ATOM 1596 O O . GLY A 1 209 ? -8.531 -6.434 -2.199 1 91.94 209 GLY A O 1
ATOM 1597 N N . ARG A 1 210 ? -7.203 -5.691 -0.596 1 95.31 210 ARG A N 1
ATOM 1598 C CA . ARG A 1 210 ? -8.242 -4.93 0.091 1 95.31 210 ARG A CA 1
ATOM 1599 C C . ARG A 1 210 ? -8.438 -3.564 -0.561 1 95.31 210 ARG A C 1
ATOM 1601 O 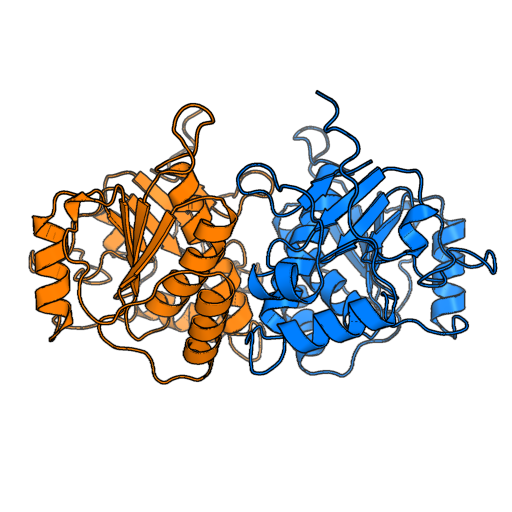O . ARG A 1 210 ? -8.141 -2.531 0.043 1 95.31 210 ARG A O 1
ATOM 1608 N N . PHE A 1 211 ? -8.945 -3.572 -1.827 1 97.81 211 PHE A N 1
ATOM 1609 C CA . PHE A 1 211 ? -9.086 -2.314 -2.553 1 97.81 211 PHE A CA 1
ATOM 1610 C C . PHE A 1 211 ? -10.32 -2.34 -3.443 1 97.81 211 PHE A C 1
ATOM 1612 O O . PHE A 1 211 ? -10.539 -1.428 -4.246 1 97.81 211 PHE A O 1
ATOM 1619 N N . VAL A 1 212 ? -11.148 -3.371 -3.355 1 97.69 212 VAL A N 1
ATOM 1620 C CA . VAL A 1 212 ? -12.297 -3.496 -4.246 1 97.69 212 VAL A CA 1
ATOM 1621 C C . VAL A 1 212 ? -13.406 -2.547 -3.793 1 97.69 212 VAL A C 1
ATOM 1623 O O . VAL A 1 212 ? -13.914 -2.666 -2.678 1 97.69 212 VAL A O 1
ATOM 1626 N N . PRO A 1 213 ? -13.766 -1.653 -4.637 1 98.12 213 PRO A N 1
ATOM 1627 C CA . PRO A 1 213 ? -14.812 -0.719 -4.215 1 98.12 213 PRO A CA 1
ATOM 1628 C C . PRO A 1 213 ? -16.203 -1.353 -4.207 1 98.12 213 PRO A C 1
ATOM 1630 O O . PRO A 1 213 ? -16.438 -2.359 -4.879 1 98.12 213 PRO A O 1
ATOM 1633 N N . GLU A 1 214 ? -17.094 -0.721 -3.521 1 96.62 214 GLU A N 1
ATOM 1634 C CA . GLU A 1 214 ? -18.469 -1.193 -3.398 1 96.62 214 GLU A CA 1
ATOM 1635 C C . GLU A 1 214 ? -19.141 -1.296 -4.766 1 96.62 214 GLU A C 1
ATOM 1637 O O . GLU A 1 214 ? -19.922 -2.207 -5.008 1 96.62 214 GLU A O 1
ATOM 1642 N N . SER A 1 215 ? -18.844 -0.392 -5.648 1 97.81 215 SER A N 1
ATOM 1643 C CA . SER A 1 215 ? -19.438 -0.403 -6.984 1 97.81 215 SER A CA 1
ATOM 1644 C C . SER A 1 215 ? -19.078 -1.689 -7.727 1 97.81 215 SER A C 1
ATOM 1646 O O . SER A 1 215 ? -19.922 -2.248 -8.438 1 97.81 215 SER A O 1
ATOM 1648 N N . MET A 1 216 ? -17.844 -2.166 -7.594 1 97.75 216 MET A N 1
ATOM 1649 C CA . MET A 1 216 ? -17.422 -3.393 -8.258 1 97.75 216 MET A CA 1
ATOM 1650 C C . MET A 1 216 ? -18.016 -4.617 -7.578 1 97.75 216 MET A C 1
ATOM 1652 O O . MET A 1 216 ? -18.359 -5.602 -8.242 1 97.75 216 MET A O 1
ATOM 1656 N N . VAL A 1 217 ? -18.094 -4.559 -6.234 1 97.56 217 VAL A N 1
ATOM 1657 C CA . VAL A 1 217 ? -18.75 -5.633 -5.5 1 97.56 217 VAL A CA 1
ATOM 1658 C C . VAL A 1 217 ? -20.172 -5.82 -6.016 1 97.56 217 VAL A C 1
ATOM 1660 O O . VAL A 1 217 ? -20.609 -6.945 -6.266 1 97.56 217 VAL A O 1
ATOM 1663 N N . GLU A 1 218 ? -20.844 -4.699 -6.188 1 97.81 218 GLU A N 1
ATOM 1664 C CA . GLU A 1 218 ? -22.219 -4.73 -6.664 1 97.81 218 GLU A CA 1
ATOM 1665 C C . GLU A 1 218 ? -22.297 -5.188 -8.117 1 97.81 218 GLU A C 1
ATOM 1667 O O . GLU A 1 218 ? -23.078 -6.078 -8.453 1 97.81 218 GLU A O 1
ATOM 1672 N N . LYS A 1 219 ? -21.5 -4.625 -8.992 1 97.44 219 LYS A N 1
ATOM 1673 C CA . LYS A 1 219 ? -21.516 -4.91 -10.422 1 97.44 219 LYS A CA 1
ATOM 1674 C C . LYS A 1 219 ? -21.25 -6.387 -10.695 1 97.44 219 LYS A C 1
ATOM 1676 O O . LYS A 1 219 ? -21.906 -6.996 -11.539 1 97.44 219 LYS A O 1
ATOM 1681 N N . TYR A 1 220 ? -20.328 -6.973 -9.922 1 97.81 220 TYR A N 1
ATOM 1682 C CA . TYR A 1 220 ? -19.922 -8.344 -10.18 1 97.81 220 TYR A CA 1
ATOM 1683 C C . TYR A 1 220 ? -20.531 -9.305 -9.164 1 97.81 220 TYR A C 1
ATOM 1685 O O . TYR A 1 220 ? -20.219 -10.5 -9.164 1 97.81 220 TYR A O 1
ATOM 1693 N N . GLN A 1 221 ? -21.328 -8.75 -8.234 1 97.12 221 GLN A N 1
ATOM 1694 C CA . GLN A 1 221 ? -21.984 -9.531 -7.191 1 97.12 221 GLN A CA 1
ATOM 1695 C C . GLN A 1 221 ? -20.969 -10.367 -6.406 1 97.12 221 GLN A C 1
ATOM 1697 O O . GLN A 1 221 ? -21.156 -11.57 -6.223 1 97.12 221 GLN A O 1
ATOM 1702 N N . LEU A 1 222 ? -20.016 -9.703 -5.992 1 97.62 222 LEU A N 1
ATOM 1703 C CA . LEU A 1 222 ? -18.906 -10.383 -5.309 1 97.62 222 LEU A CA 1
ATOM 1704 C C . LEU A 1 222 ? -19.266 -10.656 -3.85 1 97.62 222 LEU A C 1
ATOM 1706 O O . LEU A 1 222 ? -19.891 -9.82 -3.189 1 97.62 222 LEU A O 1
ATOM 1710 N N . VAL A 1 223 ? -18.969 -11.805 -3.449 1 97.19 223 VAL A N 1
ATOM 1711 C CA . VAL A 1 223 ? -18.875 -12.117 -2.027 1 97.19 223 VAL A CA 1
ATOM 1712 C C . VAL A 1 223 ? -17.422 -12.234 -1.606 1 97.19 223 VAL A C 1
ATOM 1714 O O . VAL A 1 223 ? -16.734 -13.203 -1.959 1 97.19 223 VAL A O 1
ATOM 1717 N N . LEU A 1 224 ? -16.906 -11.273 -0.866 1 96.62 224 LEU A N 1
ATOM 1718 C CA . LEU A 1 224 ? -15.5 -11.18 -0.471 1 96.62 224 LEU A CA 1
ATOM 1719 C C . LEU A 1 224 ? -15.344 -11.445 1.022 1 96.62 224 LEU A C 1
ATOM 1721 O O . LEU A 1 224 ? -16.297 -11.289 1.791 1 96.62 224 LEU A O 1
ATOM 1725 N N . PRO A 1 225 ? -14.195 -11.898 1.435 1 95.12 225 PRO A N 1
ATOM 1726 C CA . PRO A 1 225 ? -13.992 -12.078 2.875 1 95.12 225 PRO A CA 1
ATOM 1727 C C . PRO A 1 225 ? -13.875 -10.75 3.621 1 95.12 225 PRO A C 1
ATOM 1729 O O . PRO A 1 225 ? -13.539 -9.727 3.02 1 95.12 225 PRO A O 1
ATOM 1732 N N . GLU A 1 226 ? -14.164 -10.781 4.863 1 92.62 226 GLU A N 1
ATOM 1733 C CA . GLU A 1 226 ? -13.898 -9.633 5.727 1 92.62 226 GLU A CA 1
ATOM 1734 C C . GLU A 1 226 ? -12.438 -9.594 6.164 1 92.62 226 GLU A C 1
ATOM 1736 O O . GLU A 1 226 ? -11.914 -10.578 6.688 1 92.62 226 GLU A O 1
ATOM 1741 N N . TYR A 1 227 ? -11.805 -8.508 5.957 1 94.62 227 TYR A N 1
ATOM 1742 C CA . TYR A 1 227 ? -10.438 -8.32 6.43 1 94.62 227 TYR A CA 1
ATOM 1743 C C . TYR A 1 227 ? -10.422 -7.859 7.883 1 94.62 227 TYR A C 1
ATOM 1745 O O . TYR A 1 227 ? -11.094 -6.891 8.242 1 94.62 227 TYR A O 1
ATOM 1753 N N . PRO A 1 228 ? -9.719 -8.531 8.688 1 91.69 228 PRO A N 1
ATOM 1754 C CA . PRO A 1 228 ? -9.688 -8.141 10.102 1 91.69 228 PRO A CA 1
ATOM 1755 C C . PRO A 1 228 ? -8.93 -6.836 10.336 1 91.69 228 PRO A C 1
ATOM 1757 O O . PRO A 1 228 ? -7.805 -6.68 9.844 1 91.69 228 PRO A O 1
ATOM 1760 N N . GLY A 1 229 ? -9.539 -5.91 11.055 1 91.38 229 GLY A N 1
ATOM 1761 C CA . GLY A 1 229 ? -8.875 -4.676 11.43 1 91.38 229 GLY A CA 1
ATOM 1762 C C . GLY A 1 229 ? -8.32 -3.914 10.234 1 91.38 229 GLY A C 1
ATOM 1763 O O . GLY A 1 229 ? -9.062 -3.594 9.305 1 91.38 229 GLY A O 1
ATOM 1764 N N . ILE A 1 230 ? -6.988 -3.764 10.258 1 94.38 230 ILE A N 1
ATOM 1765 C CA . ILE A 1 230 ? -6.379 -2.971 9.195 1 94.38 230 ILE A CA 1
ATOM 1766 C C . ILE A 1 230 ? -5.555 -3.879 8.281 1 94.38 230 ILE A C 1
ATOM 1768 O O . ILE A 1 230 ? -4.734 -3.398 7.5 1 94.38 230 ILE A O 1
ATOM 1772 N N . GLN A 1 231 ? -5.781 -5.168 8.398 1 94.5 231 GLN A N 1
ATOM 1773 C CA . GLN A 1 231 ? -4.992 -6.129 7.633 1 94.5 231 GLN A CA 1
ATOM 1774 C C . GLN A 1 231 ? -5.336 -6.07 6.148 1 94.5 231 GLN A C 1
ATOM 1776 O O . GLN A 1 231 ? -6.488 -5.816 5.781 1 94.5 231 GLN A O 1
ATOM 1781 N N . GLY A 1 232 ? -4.297 -6.297 5.305 1 96.31 232 GLY A N 1
ATOM 1782 C CA . GLY A 1 232 ? -4.5 -6.324 3.863 1 96.31 232 GLY A CA 1
ATOM 1783 C C . GLY A 1 232 ? -4.613 -7.73 3.307 1 96.31 232 GLY A C 1
ATOM 1784 O O . GLY A 1 232 ? -4.691 -7.918 2.09 1 96.31 232 GLY A O 1
ATOM 1785 N N . VAL A 1 233 ? -4.562 -8.734 4.164 1 97.12 233 VAL A N 1
ATOM 1786 C CA . VAL A 1 233 ? -4.641 -10.148 3.801 1 97.12 233 VAL A CA 1
ATOM 1787 C C . VAL A 1 233 ? -5.473 -10.906 4.832 1 97.12 233 VAL A C 1
ATOM 1789 O O . VAL A 1 233 ? -5.512 -10.523 6.008 1 97.12 233 VAL A O 1
ATOM 1792 N N . VAL A 1 234 ? -6.215 -11.922 4.395 1 97.06 234 VAL A N 1
ATOM 1793 C CA . VAL A 1 234 ? -7 -12.75 5.301 1 97.06 234 VAL A CA 1
ATOM 1794 C C . VAL A 1 234 ? -6.852 -14.219 4.914 1 97.06 234 VAL A C 1
ATOM 1796 O O . VAL A 1 234 ? -6.832 -14.562 3.729 1 97.06 234 VAL A O 1
ATOM 1799 N N . ARG A 1 235 ? -6.602 -15.078 5.859 1 96.81 235 ARG A N 1
ATOM 1800 C CA . ARG A 1 235 ? -6.559 -16.516 5.633 1 96.81 235 ARG A CA 1
ATOM 1801 C C . ARG A 1 235 ? -7.961 -17.109 5.543 1 96.81 235 ARG A C 1
ATOM 1803 O O . ARG A 1 235 ? -8.828 -16.781 6.363 1 96.81 235 ARG A O 1
ATOM 1810 N N . ILE A 1 236 ? -8.227 -17.953 4.539 1 95.44 236 ILE A N 1
ATOM 1811 C CA . ILE A 1 236 ? -9.609 -18.344 4.328 1 95.44 236 ILE A CA 1
ATOM 1812 C C . ILE A 1 236 ? -9.719 -19.875 4.32 1 95.44 236 ILE A C 1
ATOM 1814 O O . ILE A 1 236 ? -10.797 -20.422 4.086 1 95.44 236 ILE A O 1
ATOM 1818 N N . ASP A 1 237 ? -8.734 -20.641 4.547 1 89.06 237 ASP A N 1
ATOM 1819 C CA . ASP A 1 237 ? -8.844 -22.094 4.582 1 89.06 237 ASP A CA 1
ATOM 1820 C C . ASP A 1 237 ? -9.492 -22.562 5.883 1 89.06 237 ASP A C 1
ATOM 1822 O O . ASP A 1 237 ? -9.5 -21.844 6.875 1 89.06 237 ASP A O 1
ATOM 1826 N N . MET B 1 1 ? 8.828 -1.813 27.172 1 27.38 1 MET B N 1
ATOM 1827 C CA . MET B 1 1 ? 10.156 -1.202 27.172 1 27.38 1 MET B CA 1
ATOM 1828 C C . MET B 1 1 ? 10.188 0.036 26.281 1 27.38 1 MET B C 1
ATOM 1830 O O . MET B 1 1 ? 9.758 -0.012 25.141 1 27.38 1 MET B O 1
ATOM 1834 N N . ALA B 1 2 ? 10.125 1.175 26.875 1 33.53 2 ALA B N 1
ATOM 1835 C CA . ALA B 1 2 ? 10.219 2.469 26.203 1 33.53 2 ALA B CA 1
ATOM 1836 C C . ALA B 1 2 ? 11.305 2.453 25.125 1 33.53 2 ALA B C 1
ATOM 1838 O O . ALA B 1 2 ? 12.438 2.039 25.391 1 33.53 2 ALA B O 1
ATOM 1839 N N . GLN B 1 3 ? 11.039 2.182 23.844 1 40.38 3 GLN B N 1
ATOM 1840 C CA . GLN B 1 3 ? 12.086 2.297 22.844 1 40.38 3 GLN B CA 1
ATOM 1841 C C . GLN B 1 3 ? 13.023 3.459 23.156 1 40.38 3 GLN B C 1
ATOM 1843 O O . GLN B 1 3 ? 12.586 4.508 23.625 1 40.38 3 GLN B O 1
ATOM 1848 N N . THR B 1 4 ? 14.164 3.309 23.547 1 44.22 4 THR B N 1
ATOM 1849 C CA . THR B 1 4 ? 15.203 4.328 23.688 1 44.22 4 THR B CA 1
ATOM 1850 C C . THR B 1 4 ? 14.953 5.484 22.719 1 44.22 4 THR B C 1
ATOM 1852 O O . THR B 1 4 ? 14.734 5.27 21.531 1 44.22 4 THR B O 1
ATOM 1855 N N . PRO B 1 5 ? 14.586 6.699 23.203 1 49.72 5 PRO B N 1
ATOM 1856 C CA . PRO B 1 5 ? 14.336 7.855 22.328 1 49.72 5 PRO B CA 1
ATOM 1857 C C . PRO B 1 5 ? 15.25 7.891 21.109 1 49.72 5 PRO B C 1
ATOM 1859 O O . PRO B 1 5 ? 16.469 7.973 21.25 1 49.72 5 PRO B O 1
ATOM 1862 N N . CYS B 1 6 ? 15.234 6.902 20.188 1 57.38 6 CYS B N 1
ATOM 1863 C CA . CYS B 1 6 ? 16.078 6.793 19 1 57.38 6 CYS B CA 1
ATOM 1864 C C . CYS B 1 6 ? 16.25 8.148 18.328 1 57.38 6 CYS B C 1
ATOM 1866 O O . CYS B 1 6 ? 15.32 8.945 18.266 1 57.38 6 CYS B O 1
ATOM 1868 N N . ASN B 1 7 ? 17.516 8.758 18.344 1 83.69 7 ASN B N 1
ATOM 1869 C CA . ASN B 1 7 ? 17.953 9.977 17.672 1 83.69 7 ASN B CA 1
ATOM 1870 C C . ASN B 1 7 ? 17.609 9.953 16.188 1 83.69 7 ASN B C 1
ATOM 1872 O O . ASN B 1 7 ? 18.438 9.602 15.359 1 83.69 7 ASN B O 1
ATOM 1876 N N . LEU B 1 8 ? 16.375 10.227 15.836 1 94.56 8 LEU B N 1
ATOM 1877 C CA . LEU B 1 8 ? 15.883 10.234 14.461 1 94.56 8 LEU B CA 1
ATOM 1878 C C . LEU B 1 8 ? 16.375 11.461 13.711 1 94.56 8 LEU B C 1
ATOM 1880 O O . LEU B 1 8 ? 16.672 12.492 14.32 1 94.56 8 LEU B O 1
ATOM 1884 N N . THR B 1 9 ? 16.531 11.258 12.5 1 97.31 9 THR B N 1
ATOM 1885 C CA . THR B 1 9 ? 16.828 12.398 11.633 1 97.31 9 THR B CA 1
ATOM 1886 C C . THR B 1 9 ? 15.602 13.281 11.453 1 97.31 9 THR B C 1
ATOM 1888 O O . THR B 1 9 ? 14.5 12.773 11.234 1 97.31 9 THR B O 1
ATOM 1891 N N . TYR B 1 10 ? 15.742 14.523 11.672 1 98.12 10 TYR B N 1
ATOM 1892 C CA . TYR B 1 10 ? 14.758 15.547 11.312 1 98.12 10 TYR B CA 1
ATOM 1893 C C . TYR B 1 10 ? 15.203 16.328 10.086 1 98.12 10 TYR B C 1
ATOM 1895 O O . TYR B 1 10 ? 16.297 16.906 10.07 1 98.12 10 TYR B O 1
ATOM 1903 N N . LEU B 1 11 ? 14.391 16.375 9.117 1 98.44 11 LEU B N 1
ATOM 1904 C CA . LEU B 1 11 ? 14.781 16.922 7.824 1 98.44 11 LEU B CA 1
ATOM 1905 C C . LEU B 1 11 ? 14.477 18.422 7.754 1 98.44 11 LEU B C 1
ATOM 1907 O O . LEU B 1 11 ? 13.438 18.859 8.234 1 98.44 11 LEU B O 1
ATOM 1911 N N . THR B 1 12 ? 15.352 19.141 7.113 1 98.19 12 THR B N 1
ATOM 1912 C CA . THR B 1 12 ? 15.008 20.484 6.648 1 98.19 12 THR B CA 1
ATOM 1913 C C . THR B 1 12 ? 14.031 20.422 5.473 1 98.19 12 THR B C 1
ATOM 1915 O O . THR B 1 12 ? 13.828 19.344 4.891 1 98.19 12 THR B O 1
ATOM 1918 N N . GLN B 1 13 ? 13.492 21.531 5.211 1 97.81 13 GLN B N 1
ATOM 1919 C CA . GLN B 1 13 ? 12.586 21.594 4.062 1 97.81 13 GLN B CA 1
ATOM 1920 C C . GLN B 1 13 ? 13.305 21.188 2.777 1 97.81 13 GLN B C 1
ATOM 1922 O O . GLN B 1 13 ? 12.773 20.422 1.978 1 97.81 13 GLN B O 1
ATOM 1927 N N . SER B 1 14 ? 14.492 21.719 2.6 1 97.75 14 SER B N 1
ATOM 1928 C CA . SER B 1 14 ? 15.273 21.453 1.397 1 97.75 14 SER B CA 1
ATOM 1929 C C . SER B 1 14 ? 15.648 19.969 1.304 1 97.75 14 SER B C 1
ATOM 1931 O O . SER B 1 14 ? 15.625 19.391 0.219 1 97.75 14 SER B O 1
ATOM 1933 N N . GLN B 1 15 ? 16.031 19.375 2.402 1 97.81 15 GLN B N 1
ATOM 1934 C CA . GLN B 1 15 ? 16.359 17.953 2.43 1 97.81 15 GLN B CA 1
ATOM 1935 C C . GLN B 1 15 ? 15.148 17.109 2.074 1 97.81 15 GLN B C 1
ATOM 1937 O O . GLN B 1 15 ? 15.266 16.125 1.333 1 97.81 15 GLN B O 1
ATOM 1942 N N . ALA B 1 16 ? 14 17.453 2.65 1 97.75 16 ALA B N 1
ATOM 1943 C CA . ALA B 1 16 ? 12.773 16.719 2.373 1 97.75 16 ALA B CA 1
ATOM 1944 C C . ALA B 1 16 ? 12.43 16.766 0.887 1 97.75 16 ALA B C 1
ATOM 1946 O O . ALA B 1 16 ? 12.047 15.758 0.298 1 97.75 16 ALA B O 1
ATOM 1947 N N . GLN B 1 17 ? 12.578 17.953 0.298 1 97.06 17 GLN B N 1
ATOM 1948 C CA . GLN B 1 17 ? 12.305 18.125 -1.125 1 97.06 17 GLN B CA 1
ATOM 1949 C C . GLN B 1 17 ? 13.266 17.297 -1.972 1 97.06 17 GLN B C 1
ATOM 1951 O O . GLN B 1 17 ? 12.836 16.609 -2.912 1 97.06 17 GLN B O 1
ATOM 1956 N N . ALA B 1 18 ? 14.5 17.344 -1.629 1 97.75 18 ALA B N 1
ATOM 1957 C CA . ALA B 1 18 ? 15.516 16.609 -2.373 1 97.75 18 ALA B CA 1
ATOM 1958 C C . ALA B 1 18 ? 15.289 15.102 -2.275 1 97.75 18 ALA B C 1
ATOM 1960 O O . ALA B 1 18 ? 15.414 14.383 -3.27 1 97.75 18 ALA B O 1
ATOM 1961 N N . LEU B 1 19 ? 14.984 14.664 -1.077 1 97.44 19 LEU B N 1
ATOM 1962 C CA . LEU B 1 19 ? 14.727 13.242 -0.858 1 97.44 19 LEU B CA 1
ATOM 1963 C C . LEU B 1 19 ? 13.539 12.773 -1.691 1 97.44 19 LEU B C 1
ATOM 1965 O O . LEU B 1 19 ? 13.609 11.734 -2.346 1 97.44 19 LEU B O 1
ATOM 1969 N N . ASP B 1 20 ? 12.5 13.547 -1.655 1 96.31 20 ASP B N 1
ATOM 1970 C CA . ASP B 1 20 ? 11.305 13.227 -2.434 1 96.31 20 ASP B CA 1
ATOM 1971 C C . ASP B 1 20 ? 11.625 13.148 -3.924 1 96.31 20 ASP B C 1
ATOM 1973 O O . ASP B 1 20 ? 11.18 12.227 -4.613 1 96.31 20 ASP B O 1
ATOM 1977 N N . GLU B 1 21 ? 12.328 14.094 -4.379 1 96.88 21 GLU B N 1
ATOM 1978 C CA . GLU B 1 21 ? 12.719 14.133 -5.785 1 96.88 21 GLU B CA 1
ATOM 1979 C C . GLU B 1 21 ? 13.555 12.914 -6.156 1 96.88 21 GLU B C 1
ATOM 1981 O O . GLU B 1 21 ? 13.375 12.336 -7.23 1 96.88 21 GLU B O 1
ATOM 1986 N N . ASP B 1 22 ? 14.453 12.539 -5.305 1 97.75 22 ASP B N 1
ATOM 1987 C CA . ASP B 1 22 ? 15.297 11.375 -5.562 1 97.75 22 ASP B CA 1
ATOM 1988 C C . ASP B 1 22 ? 14.477 10.094 -5.59 1 97.75 22 ASP B C 1
ATOM 1990 O O . ASP B 1 22 ? 14.68 9.234 -6.453 1 97.75 22 ASP B O 1
ATOM 1994 N N . LEU B 1 23 ? 13.539 9.953 -4.641 1 97.56 23 LEU B N 1
ATOM 1995 C CA . LEU B 1 23 ? 12.711 8.758 -4.586 1 97.56 23 LEU B CA 1
ATOM 1996 C C . LEU B 1 23 ? 11.914 8.586 -5.875 1 97.56 23 LEU B C 1
ATOM 1998 O O . LEU B 1 23 ? 11.797 7.473 -6.391 1 97.56 23 LEU B O 1
ATOM 2002 N N . MET B 1 24 ? 11.461 9.672 -6.41 1 95.56 24 MET B N 1
ATOM 2003 C CA . MET B 1 24 ? 10.602 9.633 -7.59 1 95.56 24 MET B CA 1
ATOM 2004 C C . MET B 1 24 ? 11.422 9.805 -8.867 1 95.56 24 MET B C 1
ATOM 2006 O O . MET B 1 24 ? 10.875 9.797 -9.969 1 95.56 24 MET B O 1
ATOM 2010 N N . GLY B 1 25 ? 12.688 10.031 -8.727 1 94 25 GLY B N 1
ATOM 2011 C CA . GLY B 1 25 ? 13.555 10.242 -9.875 1 94 25 GLY B CA 1
ATOM 2012 C C . GLY B 1 25 ? 13.875 8.953 -10.609 1 94 25 GLY B C 1
ATOM 2013 O O . GLY B 1 25 ? 13.5 7.867 -10.18 1 94 25 GLY B O 1
ATOM 2014 N N . SER B 1 26 ? 14.555 9.078 -11.656 1 93.75 26 SER B N 1
ATOM 2015 C CA . SER B 1 26 ? 14.852 7.969 -12.555 1 93.75 26 SER B CA 1
ATOM 2016 C C . SER B 1 26 ? 15.781 6.957 -11.898 1 93.75 26 SER B C 1
ATOM 2018 O O . SER B 1 26 ? 15.828 5.793 -12.305 1 93.75 26 SER B O 1
ATOM 2020 N N . GLU B 1 27 ? 16.438 7.352 -10.875 1 95.62 27 GLU B N 1
ATOM 2021 C CA . GLU B 1 27 ? 17.422 6.457 -10.266 1 95.62 27 GLU B CA 1
ATOM 2022 C C . GLU B 1 27 ? 16.75 5.461 -9.328 1 95.62 27 GLU B C 1
ATOM 2024 O O . GLU B 1 27 ? 17.047 4.266 -9.367 1 95.62 27 GLU B O 1
ATOM 2029 N N . VAL B 1 28 ? 15.844 5.938 -8.484 1 96.88 28 VAL B N 1
ATOM 2030 C CA . VAL B 1 28 ? 15.18 5.055 -7.531 1 96.88 28 VAL B CA 1
ATOM 2031 C C . VAL B 1 28 ? 13.945 4.43 -8.18 1 96.88 28 VAL B C 1
ATOM 2033 O O . VAL B 1 28 ? 13.688 3.234 -8.008 1 96.88 28 VAL B O 1
ATOM 2036 N N . GLY B 1 29 ? 13.156 5.281 -8.852 1 96.5 29 GLY B N 1
ATOM 2037 C CA . GLY B 1 29 ? 12.156 4.719 -9.742 1 96.5 29 GLY B CA 1
ATOM 2038 C C . GLY B 1 29 ? 10.781 4.609 -9.102 1 96.5 29 GLY B C 1
ATOM 2039 O O . GLY B 1 29 ? 9.859 4.039 -9.695 1 96.5 29 GLY B O 1
ATOM 2040 N N . TYR B 1 30 ? 10.492 5.141 -7.922 1 97.81 30 TYR B N 1
ATOM 2041 C CA . TYR B 1 30 ? 9.125 5.16 -7.402 1 97.81 30 TYR B CA 1
ATOM 2042 C C . TYR B 1 30 ? 8.234 6.078 -8.234 1 97.81 30 TYR B C 1
ATOM 2044 O O . TYR B 1 30 ? 8.664 7.16 -8.641 1 97.81 30 TYR B O 1
ATOM 2052 N N . SER B 1 31 ? 7.07 5.656 -8.5 1 96.75 31 SER B N 1
ATOM 2053 C CA . SER B 1 31 ? 6.082 6.586 -9.039 1 96.75 31 SER B CA 1
ATOM 2054 C C . SER B 1 31 ? 5.375 7.348 -7.926 1 96.75 31 SER B C 1
ATOM 2056 O O . SER B 1 31 ? 5.344 6.895 -6.777 1 96.75 31 SER B O 1
ATOM 2058 N N . VAL B 1 32 ? 4.801 8.453 -8.289 1 96.25 32 VAL B N 1
ATOM 2059 C CA . VAL B 1 32 ? 4.031 9.234 -7.32 1 96.25 32 VAL B CA 1
ATOM 2060 C C . VAL B 1 32 ? 2.838 8.414 -6.832 1 96.25 32 VAL B C 1
ATOM 2062 O O . VAL B 1 32 ? 2.492 8.453 -5.648 1 96.25 32 VAL B O 1
ATOM 2065 N N . ASP B 1 33 ? 2.264 7.594 -7.695 1 96.69 33 ASP B N 1
ATOM 2066 C CA . ASP B 1 33 ? 1.133 6.746 -7.328 1 96.69 33 ASP B CA 1
ATOM 2067 C C . ASP B 1 33 ? 1.524 5.746 -6.246 1 96.69 33 ASP B C 1
ATOM 2069 O O . ASP B 1 33 ? 0.775 5.531 -5.289 1 96.69 33 ASP B O 1
ATOM 2073 N N . GLN B 1 34 ? 2.695 5.168 -6.387 1 97.19 34 GLN B N 1
ATOM 2074 C CA . GLN B 1 34 ? 3.184 4.188 -5.418 1 97.19 34 GLN B CA 1
ATOM 2075 C C . GLN B 1 34 ? 3.408 4.828 -4.055 1 97.19 34 GLN B C 1
ATOM 2077 O O . GLN B 1 34 ? 2.914 4.332 -3.039 1 97.19 34 GLN B O 1
ATOM 2082 N N . LEU B 1 35 ? 4.148 5.941 -4.105 1 97.88 35 LEU B N 1
ATOM 2083 C CA . LEU B 1 35 ? 4.52 6.582 -2.848 1 97.88 35 LEU B CA 1
ATOM 2084 C C . LEU B 1 35 ? 3.293 7.141 -2.137 1 97.88 35 LEU B C 1
ATOM 2086 O O . LEU B 1 35 ? 3.176 7.031 -0.915 1 97.88 35 LEU B O 1
ATOM 2090 N N . MET B 1 36 ? 2.398 7.723 -2.914 1 97.94 36 MET B N 1
ATOM 2091 C CA . MET B 1 36 ? 1.181 8.281 -2.336 1 97.94 36 MET B CA 1
ATOM 2092 C C . MET B 1 36 ? 0.301 7.188 -1.749 1 97.94 36 MET B C 1
ATOM 2094 O O . MET B 1 36 ? -0.331 7.383 -0.709 1 97.94 36 MET B O 1
ATOM 2098 N N . GLU B 1 37 ? 0.258 6.031 -2.426 1 98.25 37 GLU B N 1
ATOM 2099 C CA . GLU B 1 37 ? -0.505 4.898 -1.912 1 98.25 37 GLU B CA 1
ATOM 2100 C C . GLU B 1 37 ? 0.038 4.434 -0.565 1 98.25 37 GLU B C 1
ATOM 2102 O O . GLU B 1 37 ? -0.728 4.207 0.375 1 98.25 37 GLU B O 1
ATOM 2107 N N . LEU B 1 38 ? 1.357 4.332 -0.484 1 98.25 38 LEU B N 1
ATOM 2108 C CA . LEU B 1 38 ? 1.995 3.875 0.747 1 98.25 38 LEU B CA 1
ATOM 2109 C C . LEU B 1 38 ? 1.848 4.914 1.853 1 98.25 38 LEU B C 1
ATOM 2111 O O . LEU B 1 38 ? 1.59 4.566 3.008 1 98.25 38 LEU B O 1
ATOM 2115 N N . ALA B 1 39 ? 2.027 6.184 1.483 1 98.38 39 ALA B N 1
ATOM 2116 C CA . ALA B 1 39 ? 1.874 7.27 2.449 1 98.38 39 ALA B CA 1
ATOM 2117 C C . ALA B 1 39 ? 0.448 7.324 2.99 1 98.38 39 ALA B C 1
ATOM 2119 O O . ALA B 1 39 ? 0.239 7.359 4.203 1 98.38 39 ALA B O 1
ATOM 2120 N N . GLY B 1 40 ? -0.526 7.297 2.064 1 98.62 40 GLY B N 1
ATOM 2121 C CA . GLY B 1 40 ? -1.921 7.328 2.471 1 98.62 40 GLY B CA 1
ATOM 2122 C C . GLY B 1 40 ? -2.314 6.152 3.348 1 98.62 40 GLY B C 1
ATOM 2123 O O . GLY B 1 40 ? -3.066 6.316 4.312 1 98.62 40 GLY B O 1
ATOM 2124 N N . LEU B 1 41 ? -1.791 5 2.992 1 98.56 41 LEU B N 1
ATOM 2125 C CA . LEU B 1 41 ? -2.055 3.822 3.816 1 98.56 41 LEU B CA 1
ATOM 2126 C C . LEU B 1 41 ? -1.51 4.016 5.227 1 98.56 41 LEU B C 1
ATOM 2128 O O . LEU B 1 41 ? -2.184 3.689 6.207 1 98.56 41 LEU B O 1
ATOM 2132 N N . SER B 1 42 ? -0.305 4.527 5.348 1 98.5 42 SER B N 1
ATOM 2133 C CA . SER B 1 42 ? 0.289 4.742 6.66 1 98.5 42 SER B CA 1
ATOM 2134 C C . SER B 1 42 ? -0.512 5.758 7.473 1 98.5 42 SER B C 1
ATOM 2136 O O . SER B 1 42 ? -0.631 5.629 8.695 1 98.5 42 SER B O 1
ATOM 2138 N N . VAL B 1 43 ? -1.045 6.766 6.777 1 98.81 43 VAL B N 1
ATOM 2139 C CA . VAL B 1 43 ? -1.892 7.746 7.449 1 98.81 43 VAL B CA 1
ATOM 2140 C C . VAL B 1 43 ? -3.131 7.055 8.016 1 98.81 43 VAL B C 1
ATOM 2142 O O . VAL B 1 43 ? -3.498 7.277 9.172 1 98.81 43 VAL B O 1
ATOM 2145 N N . ALA B 1 44 ? -3.779 6.23 7.227 1 98.56 44 ALA B N 1
ATOM 2146 C CA . ALA B 1 44 ? -4.953 5.492 7.684 1 98.56 44 ALA B CA 1
ATOM 2147 C C . ALA B 1 44 ? -4.605 4.594 8.867 1 98.56 44 ALA B C 1
ATOM 2149 O O . ALA B 1 44 ? -5.391 4.473 9.812 1 98.56 44 ALA B O 1
ATOM 2150 N N . GLN B 1 45 ? -3.441 3.977 8.828 1 98.12 45 GLN B N 1
ATOM 2151 C CA . GLN B 1 45 ? -2.992 3.115 9.914 1 98.12 45 GLN B CA 1
ATOM 2152 C C . GLN B 1 45 ? -2.758 3.92 11.195 1 98.12 45 GLN B C 1
ATOM 2154 O O . GLN B 1 45 ? -3.068 3.455 12.289 1 98.12 45 GLN B O 1
ATOM 2159 N N . ALA B 1 46 ? -2.197 5.098 11.047 1 98.38 46 ALA B N 1
ATOM 2160 C CA . ALA B 1 46 ? -2.006 5.973 12.195 1 98.38 46 ALA B CA 1
ATOM 2161 C C . ALA B 1 46 ? -3.344 6.359 12.82 1 98.38 46 ALA B C 1
ATOM 2163 O O . ALA B 1 46 ? -3.473 6.414 14.047 1 98.38 46 ALA B O 1
ATOM 2164 N N . VAL B 1 47 ? -4.34 6.633 11.984 1 97.88 47 VAL B N 1
ATOM 2165 C CA . VAL B 1 47 ? -5.676 6.949 12.469 1 97.88 47 VAL B CA 1
ATOM 2166 C C . VAL B 1 47 ? -6.223 5.773 13.273 1 97.88 47 VAL B C 1
ATOM 2168 O O . VAL B 1 47 ? -6.785 5.961 14.359 1 97.88 47 VAL B O 1
ATOM 2171 N N . ALA B 1 48 ? -6.039 4.57 12.789 1 96.31 48 ALA B N 1
ATOM 2172 C CA . ALA B 1 48 ? -6.543 3.375 13.461 1 96.31 48 ALA B CA 1
ATOM 2173 C C . ALA B 1 48 ? -5.879 3.184 14.82 1 96.31 48 ALA B C 1
ATOM 2175 O O . ALA B 1 48 ? -6.477 2.619 15.742 1 96.31 48 ALA B O 1
ATOM 2176 N N . GLU B 1 49 ? -4.633 3.602 14.914 1 95.88 49 GLU B N 1
ATOM 2177 C CA . GLU B 1 49 ? -3.959 3.555 16.203 1 95.88 49 GLU B CA 1
ATOM 2178 C C . GLU B 1 49 ? -4.469 4.652 17.141 1 95.88 49 GLU B C 1
ATOM 2180 O O . GLU B 1 49 ? -4.637 4.43 18.344 1 95.88 49 GLU B O 1
ATOM 2185 N N . ALA B 1 50 ? -4.691 5.812 16.562 1 95.56 50 ALA B N 1
ATOM 2186 C CA . ALA B 1 50 ? -5.137 6.961 17.344 1 95.56 50 ALA B CA 1
ATOM 2187 C C . ALA B 1 50 ? -6.551 6.75 17.875 1 95.56 50 ALA B C 1
ATOM 2189 O O . ALA B 1 50 ? -6.836 7.047 19.031 1 95.56 50 ALA B O 1
ATOM 2190 N N . ILE B 1 51 ? -7.441 6.25 17.016 1 94.06 51 ILE B N 1
ATOM 2191 C CA . ILE B 1 51 ? -8.82 5.984 17.406 1 94.06 51 ILE B CA 1
ATOM 2192 C C . ILE B 1 51 ? -9.242 4.602 16.906 1 94.06 51 ILE B C 1
ATOM 2194 O O . ILE B 1 51 ? -9.93 4.48 15.891 1 94.06 51 ILE B O 1
ATOM 2198 N N . PRO B 1 52 ? -8.891 3.568 17.703 1 92.62 52 PRO B N 1
ATOM 2199 C CA . PRO B 1 52 ? -9.148 2.195 17.25 1 92.62 52 PRO B CA 1
ATOM 2200 C C . PRO B 1 52 ? -10.641 1.868 17.203 1 92.62 52 PRO B C 1
ATOM 2202 O O . PRO B 1 52 ? -11.422 2.406 17.984 1 92.62 52 PRO B O 1
ATOM 2205 N N . LEU B 1 53 ? -10.914 1.01 16.203 1 87.69 53 LEU B N 1
ATOM 2206 C CA . LEU B 1 53 ? -12.266 0.472 16.141 1 87.69 53 LEU B CA 1
ATOM 2207 C C . LEU B 1 53 ? -12.43 -0.706 17.094 1 87.69 53 LEU B C 1
ATOM 2209 O O . LEU B 1 53 ? -11.516 -1.517 17.25 1 87.69 53 LEU B O 1
ATOM 2213 N N . SER B 1 54 ? -13.281 -0.655 18.016 1 75.25 54 SER B N 1
ATOM 2214 C CA . SER B 1 54 ? -13.594 -1.788 18.891 1 75.25 54 SER B CA 1
ATOM 2215 C C . SER B 1 54 ? -14.977 -2.361 18.562 1 75.25 54 SER B C 1
ATOM 2217 O O . SER B 1 54 ? -15.828 -1.667 18.016 1 75.25 54 SER B O 1
ATOM 2219 N N . PRO B 1 55 ? -14.977 -3.754 18.734 1 63.44 55 PRO B N 1
ATOM 2220 C CA . PRO B 1 55 ? -16.312 -4.32 18.531 1 63.44 55 PRO B CA 1
ATOM 2221 C C . PRO B 1 55 ? -17.406 -3.529 19.266 1 63.44 55 PRO B C 1
ATOM 2223 O O . PRO B 1 55 ? -18.531 -3.432 18.781 1 63.44 55 PRO B O 1
ATOM 2226 N N . ALA B 1 56 ? -17.047 -3.088 20.516 1 57.91 56 ALA B N 1
ATOM 2227 C CA . ALA B 1 56 ? -18.031 -2.348 21.312 1 57.91 56 ALA B CA 1
ATOM 2228 C C . ALA B 1 56 ? -18.234 -0.943 20.75 1 57.91 56 ALA B C 1
ATOM 2230 O O . ALA B 1 56 ? -19.281 -0.322 21 1 57.91 56 ALA B O 1
ATOM 2231 N N . VAL B 1 57 ? -17.203 -0.36 20.406 1 57.53 57 VAL B N 1
ATOM 2232 C CA . VAL B 1 57 ? -17.281 0.963 19.797 1 57.53 57 VAL B CA 1
ATOM 2233 C C . VAL B 1 57 ? -17.578 0.827 18.297 1 57.53 57 VAL B C 1
ATOM 2235 O O . VAL B 1 57 ? -16.781 0.257 17.562 1 57.53 57 VAL B O 1
ATOM 2238 N N . THR B 1 58 ? -18.875 0.718 17.953 1 52.34 58 THR B N 1
ATOM 2239 C CA . THR B 1 58 ? -19.484 0.538 16.641 1 52.34 58 THR B CA 1
ATOM 2240 C C . THR B 1 58 ? -18.688 1.299 15.578 1 52.34 58 THR B C 1
ATOM 2242 O O . THR B 1 58 ? -17.984 2.26 15.883 1 52.34 58 THR B O 1
ATOM 2245 N N . ARG B 1 59 ? -18.625 0.609 14.375 1 58.66 59 ARG B N 1
ATOM 2246 C CA . ARG B 1 59 ? -18.328 1.041 13.016 1 58.66 59 ARG B CA 1
ATOM 2247 C C . ARG B 1 59 ? -18.781 2.479 12.789 1 58.66 59 ARG B C 1
ATOM 2249 O O . ARG B 1 59 ? -19.062 2.877 11.656 1 58.66 59 ARG B O 1
ATOM 2256 N N . LEU B 1 60 ? -18.719 3.244 13.984 1 65.25 60 LEU B N 1
ATOM 2257 C CA . LEU B 1 60 ? -19.453 4.496 13.836 1 65.25 60 LEU B CA 1
ATOM 2258 C C . LEU B 1 60 ? -18.516 5.691 13.984 1 65.25 60 LEU B C 1
ATOM 2260 O O . LEU B 1 60 ? -18.969 6.84 14.031 1 65.25 60 LEU B O 1
ATOM 2264 N N . LEU B 1 61 ? -17.266 5.32 14.031 1 87.75 61 LEU B N 1
ATOM 2265 C CA . LEU B 1 61 ? -16.406 6.496 14.156 1 87.75 61 LEU B CA 1
ATOM 2266 C C . LEU B 1 61 ? -16.359 7.273 12.852 1 87.75 61 LEU B C 1
ATOM 2268 O O . LEU B 1 61 ? -16.078 6.699 11.797 1 87.75 61 LEU B O 1
ATOM 2272 N N . ARG B 1 62 ? -16.672 8.531 13.008 1 95.06 62 ARG B N 1
ATOM 2273 C CA . ARG B 1 62 ? -16.703 9.43 11.859 1 95.06 62 ARG B CA 1
ATOM 2274 C C . ARG B 1 62 ? -15.422 10.242 11.758 1 95.06 62 ARG B C 1
ATOM 2276 O O . ARG B 1 62 ? -15.047 10.945 12.703 1 95.06 62 ARG B O 1
ATOM 2283 N N . VAL B 1 63 ? -14.773 10.07 10.633 1 97.94 63 VAL B N 1
ATOM 2284 C CA . VAL B 1 63 ? -13.516 10.766 10.391 1 97.94 63 VAL B CA 1
ATOM 2285 C C . VAL B 1 63 ? -13.695 11.766 9.258 1 97.94 63 VAL B C 1
ATOM 2287 O O . VAL B 1 63 ? -14.273 11.445 8.219 1 97.94 63 VAL B O 1
ATOM 2290 N N . LEU B 1 64 ? -13.328 12.984 9.484 1 98.62 64 LEU B N 1
ATOM 2291 C CA . LEU B 1 64 ? -13.281 13.992 8.43 1 98.62 64 LEU B CA 1
ATOM 2292 C C . LEU B 1 64 ? -11.867 14.156 7.895 1 98.62 64 LEU B C 1
ATOM 2294 O O . LEU B 1 64 ? -10.945 14.469 8.648 1 98.62 64 LEU B O 1
ATOM 2298 N N . VAL B 1 65 ? -11.719 13.906 6.641 1 98.88 65 VAL B N 1
ATOM 2299 C CA . VAL B 1 65 ? -10.445 14.172 5.984 1 98.88 65 VAL B CA 1
ATOM 2300 C C . VAL B 1 65 ? -10.508 15.5 5.234 1 98.88 65 VAL B C 1
ATOM 2302 O O . VAL B 1 65 ? -11.359 15.68 4.359 1 98.88 65 VAL B O 1
ATOM 2305 N N . VAL B 1 66 ? -9.648 16.422 5.582 1 98.75 66 VAL B N 1
ATOM 2306 C CA . VAL B 1 66 ? -9.562 17.688 4.875 1 98.75 66 VAL B CA 1
ATOM 2307 C C . VAL B 1 66 ? -8.352 17.688 3.947 1 98.75 66 VAL B C 1
ATOM 2309 O O . VAL B 1 66 ? -7.211 17.641 4.41 1 98.75 66 VAL B O 1
ATOM 2312 N N . ALA B 1 67 ? -8.641 17.75 2.658 1 98 67 ALA B N 1
ATOM 2313 C CA . ALA B 1 67 ? -7.586 17.547 1.665 1 98 67 ALA B CA 1
ATOM 2314 C C . ALA B 1 67 ? -7.227 18.875 0.978 1 98 67 ALA B C 1
ATOM 2316 O O . ALA B 1 67 ? -8.109 19.594 0.501 1 98 67 ALA B O 1
ATOM 2317 N N . GLY B 1 68 ? -5.949 19.188 0.969 1 96.56 68 GLY B N 1
ATOM 2318 C CA . GLY B 1 68 ? -5.449 20.344 0.236 1 96.56 68 GLY B CA 1
ATOM 2319 C C . GLY B 1 68 ? -5.188 20.047 -1.229 1 96.56 68 GLY B C 1
ATOM 2320 O O . GLY B 1 68 ? -5.457 18.938 -1.704 1 96.56 68 GLY B O 1
ATOM 2321 N N . PRO B 1 69 ? -4.641 20.969 -1.912 1 93.38 69 PRO B N 1
ATOM 2322 C CA . PRO B 1 69 ? -4.527 20.875 -3.369 1 93.38 69 PRO B CA 1
ATOM 2323 C C . PRO B 1 69 ? -3.27 20.141 -3.818 1 93.38 69 PRO B C 1
ATOM 2325 O O . PRO B 1 69 ? -3.115 19.844 -5.004 1 93.38 69 PRO B O 1
ATOM 2328 N N . GLY B 1 70 ? -2.367 19.906 -2.961 1 93.81 70 GLY B N 1
ATOM 2329 C CA . GLY B 1 70 ? -1.105 19.297 -3.346 1 93.81 70 GLY B CA 1
ATOM 2330 C C . GLY B 1 70 ? -1.01 17.828 -2.961 1 93.81 70 GLY B C 1
ATOM 2331 O O . GLY B 1 70 ? -2.025 17.188 -2.699 1 93.81 70 GLY B O 1
ATOM 2332 N N . ASN B 1 71 ? 0.197 17.312 -2.928 1 95.19 71 ASN B N 1
ATOM 2333 C CA . ASN B 1 71 ? 0.438 15.891 -2.689 1 95.19 71 ASN B CA 1
ATOM 2334 C C . ASN B 1 71 ? -0.01 15.469 -1.292 1 95.19 71 ASN B C 1
ATOM 2336 O O . ASN B 1 71 ? -0.462 14.344 -1.092 1 95.19 71 ASN B O 1
ATOM 2340 N N . ASN B 1 72 ? 0.142 16.406 -0.348 1 96.81 72 ASN B N 1
ATOM 2341 C CA . ASN B 1 72 ? -0.364 16.094 0.981 1 96.81 72 ASN B CA 1
ATOM 2342 C C . ASN B 1 72 ? -1.861 15.789 0.955 1 96.81 72 ASN B C 1
ATOM 2344 O O . ASN B 1 72 ? -2.332 14.891 1.651 1 96.81 72 ASN B O 1
ATOM 2348 N N . GLY B 1 73 ? -2.574 16.594 0.129 1 97.44 73 GLY B N 1
ATOM 2349 C CA . GLY B 1 73 ? -3.982 16.312 -0.09 1 97.44 73 GLY B CA 1
ATOM 2350 C C . GLY B 1 73 ? -4.223 14.938 -0.694 1 97.44 73 GLY B C 1
ATOM 2351 O O . GLY B 1 73 ? -5.156 14.234 -0.304 1 97.44 73 GLY B O 1
ATOM 2352 N N . GLY B 1 74 ? -3.367 14.594 -1.64 1 97.62 74 GLY B N 1
ATOM 2353 C CA . GLY B 1 74 ? -3.441 13.266 -2.229 1 97.62 74 GLY B CA 1
ATOM 2354 C C . GLY B 1 74 ? -3.273 12.156 -1.212 1 97.62 74 GLY B C 1
ATOM 2355 O O . GLY B 1 74 ? -4.008 11.164 -1.24 1 97.62 74 GLY B O 1
ATOM 2356 N N . AS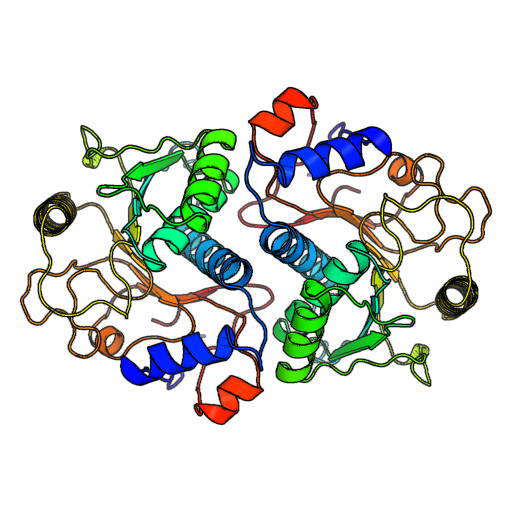P B 1 75 ? -2.314 12.312 -0.296 1 98.19 75 ASP B N 1
ATOM 2357 C CA . ASP B 1 75 ? -2.146 11.352 0.789 1 98.19 75 ASP B CA 1
ATOM 2358 C C . ASP B 1 75 ? -3.436 11.203 1.593 1 98.19 75 ASP B C 1
ATOM 2360 O O . ASP B 1 75 ? -3.814 10.094 1.97 1 98.19 75 ASP B O 1
ATOM 2364 N N . GLY B 1 76 ? -4.051 12.328 1.814 1 98.62 76 GLY B N 1
ATOM 2365 C CA . GLY B 1 76 ? -5.309 12.312 2.543 1 98.62 76 GLY B CA 1
ATOM 2366 C C . GLY B 1 76 ? -6.41 11.562 1.812 1 98.62 76 GLY B C 1
ATOM 2367 O O . GLY B 1 76 ? -7.188 10.836 2.43 1 98.62 76 GLY B O 1
ATOM 2368 N N . LEU B 1 77 ? -6.488 11.812 0.517 1 98.5 77 LEU B N 1
ATOM 2369 C CA . LEU B 1 77 ? -7.508 11.148 -0.282 1 98.5 77 LEU B CA 1
ATOM 2370 C C . LEU B 1 77 ? -7.305 9.633 -0.267 1 98.5 77 LEU B C 1
ATOM 2372 O O . LEU B 1 77 ? -8.266 8.875 -0.117 1 98.5 77 LEU B O 1
ATOM 2376 N N . VAL B 1 78 ? -6.086 9.195 -0.423 1 98.75 78 VAL B N 1
ATOM 2377 C CA . VAL B 1 78 ? -5.766 7.77 -0.345 1 98.75 78 VAL B CA 1
ATOM 2378 C C . VAL B 1 78 ? -6.109 7.238 1.045 1 98.75 78 VAL B C 1
ATOM 2380 O O . VAL B 1 78 ? -6.688 6.156 1.177 1 98.75 78 VAL B O 1
ATOM 2383 N N . ALA B 1 79 ? -5.766 7.988 2.062 1 98.81 79 ALA B N 1
ATOM 2384 C CA . ALA B 1 79 ? -6.074 7.586 3.432 1 98.81 79 ALA B CA 1
ATOM 2385 C C . ALA B 1 79 ? -7.578 7.414 3.627 1 98.81 79 ALA B C 1
ATOM 2387 O O . ALA B 1 79 ? -8.023 6.465 4.277 1 98.81 79 ALA B O 1
ATOM 2388 N N . ALA B 1 80 ? -8.344 8.344 3.082 1 98.81 80 ALA B N 1
ATOM 2389 C CA . ALA B 1 80 ? -9.797 8.273 3.193 1 98.81 80 ALA B CA 1
ATOM 2390 C C . ALA B 1 80 ? -10.328 6.949 2.639 1 98.81 80 ALA B C 1
ATOM 2392 O O . ALA B 1 80 ? -11.195 6.316 3.246 1 98.81 80 ALA B O 1
ATOM 2393 N N . ARG B 1 81 ? -9.789 6.57 1.519 1 98.69 81 ARG B N 1
ATOM 2394 C CA . ARG B 1 81 ? -10.203 5.309 0.908 1 98.69 81 ARG B CA 1
ATOM 2395 C C . ARG B 1 81 ? -9.891 4.129 1.823 1 98.69 81 ARG B C 1
ATOM 2397 O O . ARG B 1 81 ? -10.742 3.266 2.037 1 98.69 81 ARG B O 1
ATOM 2404 N N . HIS B 1 82 ? -8.703 4.098 2.352 1 98.38 82 HIS B N 1
ATOM 2405 C CA . HIS B 1 82 ? -8.32 3.008 3.242 1 98.38 82 HIS B CA 1
ATOM 2406 C C . HIS B 1 82 ? -9.156 3.014 4.516 1 98.38 82 HIS B C 1
ATOM 2408 O O . HIS B 1 82 ? -9.547 1.955 5.012 1 98.38 82 HIS B O 1
ATOM 2414 N N . LEU B 1 83 ? -9.406 4.211 5.07 1 98 83 LEU B N 1
ATOM 2415 C CA . LEU B 1 83 ? -10.219 4.305 6.277 1 98 83 LEU B CA 1
ATOM 2416 C C . LEU B 1 83 ? -11.609 3.727 6.043 1 98 83 LEU B C 1
ATOM 2418 O O . LEU B 1 83 ? -12.148 3.023 6.902 1 98 83 LEU B O 1
ATOM 2422 N N . LYS B 1 84 ? -12.156 4.027 4.898 1 97.19 84 LYS B N 1
ATOM 2423 C CA . LYS B 1 84 ? -13.438 3.434 4.523 1 97.19 84 LYS B CA 1
ATOM 2424 C C . LYS B 1 84 ? -13.359 1.909 4.527 1 97.19 84 LYS B C 1
ATOM 2426 O O . LYS B 1 84 ? -14.227 1.238 5.086 1 97.19 84 LYS B O 1
ATOM 2431 N N . LEU B 1 85 ? -12.352 1.383 3.994 1 96.44 85 LEU B N 1
ATOM 2432 C CA . LEU B 1 85 ? -12.141 -0.059 3.908 1 96.44 85 LEU B CA 1
ATOM 2433 C C . LEU B 1 85 ? -11.93 -0.66 5.293 1 96.44 85 LEU B C 1
ATOM 2435 O O . LEU B 1 85 ? -12.289 -1.814 5.535 1 96.44 85 LEU B O 1
ATOM 2439 N N . PHE B 1 86 ? -11.328 0.138 6.203 1 95.69 86 PHE B N 1
ATOM 2440 C CA . PHE B 1 86 ? -11.086 -0.317 7.566 1 95.69 86 PHE B CA 1
ATOM 2441 C C . PHE B 1 86 ? -12.391 -0.35 8.359 1 95.69 86 PHE B C 1
ATOM 2443 O O . PHE B 1 86 ? -12.445 -0.945 9.438 1 95.69 86 PHE B O 1
ATOM 2450 N N . GLY B 1 87 ? -13.453 0.363 7.852 1 94.19 87 GLY B N 1
ATOM 2451 C CA . GLY B 1 87 ? -14.742 0.3 8.508 1 94.19 87 GLY B CA 1
ATOM 2452 C C . GLY B 1 87 ? -15.164 1.619 9.133 1 94.19 87 GLY B C 1
ATOM 2453 O O . GLY B 1 87 ? -16.219 1.706 9.766 1 94.19 87 GLY B O 1
ATOM 2454 N N . TYR B 1 88 ? -14.391 2.703 8.945 1 96.06 88 TYR B N 1
ATOM 2455 C CA . TYR B 1 88 ? -14.758 4.02 9.461 1 96.06 88 TYR B CA 1
ATOM 2456 C C . TYR B 1 88 ? -15.828 4.668 8.586 1 96.06 88 TYR B C 1
ATOM 2458 O O . TYR B 1 88 ? -15.945 4.348 7.402 1 96.06 88 TYR B O 1
ATOM 2466 N N . GLN B 1 89 ? -16.625 5.488 9.234 1 95.94 89 GLN B N 1
ATOM 2467 C CA . GLN B 1 89 ? -17.391 6.453 8.445 1 95.94 89 GLN B CA 1
ATOM 2468 C C . GLN B 1 89 ? -16.516 7.648 8.055 1 95.94 89 GLN B C 1
ATOM 2470 O O . GLN B 1 89 ? -15.93 8.305 8.922 1 95.94 89 GLN B O 1
ATOM 2475 N N . VAL B 1 90 ? -16.438 7.902 6.742 1 97.69 90 VAL B N 1
ATOM 2476 C CA . VAL B 1 90 ? -15.461 8.891 6.289 1 97.69 90 VAL B CA 1
ATOM 2477 C C . VAL B 1 90 ? -16.156 9.953 5.445 1 97.69 90 VAL B C 1
ATOM 2479 O O . VAL B 1 90 ? -17.031 9.633 4.633 1 97.69 90 VAL B O 1
ATOM 2482 N N . HIS B 1 91 ? -15.836 11.164 5.684 1 98.19 91 HIS B N 1
ATOM 2483 C CA . HIS B 1 91 ? -16.203 12.305 4.852 1 98.19 91 HIS B CA 1
ATOM 2484 C C . HIS B 1 91 ? -14.969 13.102 4.445 1 98.19 91 HIS B C 1
ATOM 2486 O O . HIS B 1 91 ? -14.078 13.344 5.266 1 98.19 91 HIS B O 1
ATOM 2492 N N . VAL B 1 92 ? -14.961 13.492 3.148 1 98.44 92 VAL B N 1
ATOM 2493 C CA . VAL B 1 92 ? -13.82 14.258 2.664 1 98.44 92 VAL B CA 1
ATOM 2494 C C . VAL B 1 92 ? -14.258 15.688 2.352 1 98.44 92 VAL B C 1
ATOM 2496 O O . VAL B 1 92 ? -15.258 15.898 1.661 1 98.44 92 VAL B O 1
ATOM 2499 N N . TRP B 1 93 ? -13.586 16.609 2.955 1 98.38 93 TRP B N 1
ATOM 2500 C CA . TRP B 1 93 ? -13.727 18.031 2.664 1 98.38 93 TRP B CA 1
ATOM 2501 C C . TRP B 1 93 ? -12.555 18.547 1.832 1 98.38 93 TRP B C 1
ATOM 2503 O O . TRP B 1 93 ? -11.43 18.641 2.328 1 98.38 93 TRP B O 1
ATOM 2513 N N . CYS B 1 94 ? -12.844 18.797 0.558 1 97.12 94 CYS B N 1
ATOM 2514 C CA . CYS B 1 94 ? -11.859 19.328 -0.382 1 97.12 94 CYS B CA 1
ATOM 2515 C C . CYS B 1 94 ? -12.188 20.766 -0.768 1 97.12 94 CYS B C 1
ATOM 2517 O O . CYS B 1 94 ? -12.812 21 -1.8 1 97.12 94 CYS B O 1
ATOM 2519 N N . PRO B 1 95 ? -11.578 21.719 -0.036 1 96.75 95 PRO B N 1
ATOM 2520 C CA . PRO B 1 95 ? -11.977 23.125 -0.245 1 96.75 95 PRO B CA 1
ATOM 2521 C C . PRO B 1 95 ? -11.617 23.625 -1.64 1 96.75 95 PRO B C 1
ATOM 2523 O O . PRO B 1 95 ? -12.25 24.562 -2.141 1 96.75 95 PRO B O 1
ATOM 2526 N N . ARG B 1 96 ? -10.562 23.062 -2.279 1 92.94 96 ARG B N 1
ATOM 2527 C CA . ARG B 1 96 ? -10.133 23.359 -3.643 1 92.94 96 ARG B CA 1
ATOM 2528 C C . ARG B 1 96 ? -9.812 22.078 -4.402 1 92.94 96 ARG B C 1
ATOM 2530 O O . ARG B 1 96 ? -8.711 21.531 -4.289 1 92.94 96 ARG B O 1
ATOM 2537 N N . PRO B 1 97 ? -10.711 21.641 -5.16 1 84.12 97 PRO B N 1
ATOM 2538 C CA . PRO B 1 97 ? -10.453 20.391 -5.859 1 84.12 97 PRO B CA 1
ATOM 2539 C C . PRO B 1 97 ? -9.227 20.453 -6.762 1 84.12 97 PRO B C 1
ATOM 2541 O O . PRO B 1 97 ? -9.008 21.453 -7.445 1 84.12 97 PRO B O 1
ATOM 2544 N N . PRO B 1 98 ? -8.445 19.453 -6.594 1 76.38 98 PRO B N 1
ATOM 2545 C CA . PRO B 1 98 ? -7.227 19.453 -7.402 1 76.38 98 PRO B CA 1
ATOM 2546 C C . PRO B 1 98 ? -7.496 19.188 -8.883 1 76.38 98 PRO B C 1
ATOM 2548 O O . PRO B 1 98 ? -8.484 18.547 -9.227 1 76.38 98 PRO B O 1
ATOM 2551 N N . ALA B 1 99 ? -6.605 19.688 -9.719 1 82.81 99 ALA B N 1
ATOM 2552 C CA . ALA B 1 99 ? -6.812 19.594 -11.156 1 82.81 99 ALA B CA 1
ATOM 2553 C C . ALA B 1 99 ? -5.891 18.547 -11.781 1 82.81 99 ALA B C 1
ATOM 2555 O O . ALA B 1 99 ? -6.07 18.172 -12.938 1 82.81 99 ALA B O 1
ATOM 2556 N N . LYS B 1 100 ? -5.039 17.969 -11.047 1 89.19 100 LYS B N 1
ATOM 2557 C CA . LYS B 1 100 ? -4.121 16.984 -11.617 1 89.19 100 LYS B CA 1
ATOM 2558 C C . LYS B 1 100 ? -4.812 15.633 -11.82 1 89.19 100 LYS B C 1
ATOM 2560 O O . LYS B 1 100 ? -5.664 15.242 -11.016 1 89.19 100 LYS B O 1
ATOM 2565 N N . ALA B 1 101 ? -4.445 14.945 -12.891 1 91.81 101 ALA B N 1
ATOM 2566 C CA . ALA B 1 101 ? -5.027 13.656 -13.258 1 91.81 101 ALA B CA 1
ATOM 2567 C C . ALA B 1 101 ? -4.973 12.68 -12.086 1 91.81 101 ALA B C 1
ATOM 2569 O O . ALA B 1 101 ? -5.926 11.93 -11.844 1 91.81 101 ALA B O 1
ATOM 2570 N N . LEU B 1 102 ? -3.912 12.711 -11.414 1 92.81 102 LEU B N 1
ATOM 2571 C CA . LEU B 1 102 ? -3.74 11.82 -10.266 1 92.81 102 LEU B CA 1
ATOM 2572 C C . LEU B 1 102 ? -4.859 12.023 -9.25 1 92.81 102 LEU B C 1
ATOM 2574 O O . LEU B 1 102 ? -5.457 11.055 -8.773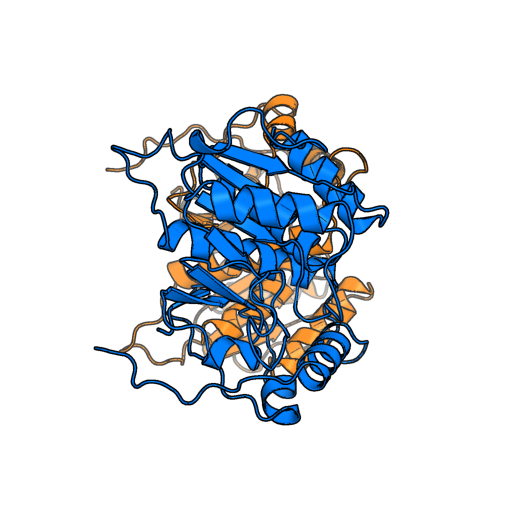 1 92.81 102 LEU B O 1
ATOM 2578 N N . PHE B 1 103 ? -5.219 13.211 -8.961 1 94.62 103 PHE B N 1
ATOM 2579 C CA . PHE B 1 103 ? -6.223 13.523 -7.953 1 94.62 103 PHE B CA 1
ATOM 2580 C C . PHE B 1 103 ? -7.625 13.234 -8.477 1 94.62 103 PHE B C 1
ATOM 2582 O O . PHE B 1 103 ? -8.5 12.812 -7.719 1 94.62 103 PHE B O 1
ATOM 2589 N N . GLU B 1 104 ? -7.781 13.484 -9.75 1 95 104 GLU B N 1
ATOM 2590 C CA . GLU B 1 104 ? -9.055 13.117 -10.359 1 95 104 GLU B CA 1
ATOM 2591 C C . GLU B 1 104 ? -9.32 11.625 -10.211 1 95 104 GLU B C 1
ATOM 2593 O O . GLU B 1 104 ? -10.445 11.219 -9.922 1 95 104 GLU B O 1
ATOM 2598 N N . ASN B 1 105 ? -8.344 10.875 -10.461 1 97.06 105 ASN B N 1
ATOM 2599 C CA . ASN B 1 105 ? -8.469 9.43 -10.312 1 97.06 105 ASN B CA 1
ATOM 2600 C C . ASN B 1 105 ? -8.773 9.039 -8.867 1 97.06 105 ASN B C 1
ATOM 2602 O O . ASN B 1 105 ? -9.562 8.125 -8.617 1 97.06 105 ASN B O 1
ATOM 2606 N N . LEU B 1 106 ? -8.133 9.734 -7.957 1 97.81 106 LEU B N 1
ATOM 2607 C CA . LEU B 1 106 ? -8.406 9.453 -6.551 1 97.81 106 LEU B CA 1
ATOM 2608 C C . LEU B 1 106 ? -9.852 9.797 -6.199 1 97.81 106 LEU B C 1
ATOM 2610 O O . LEU B 1 106 ? -10.5 9.062 -5.441 1 97.81 106 LEU B O 1
ATOM 2614 N N . MET B 1 107 ? -10.352 10.867 -6.766 1 96.81 107 MET B N 1
ATOM 2615 C CA . MET B 1 107 ? -11.742 11.25 -6.539 1 96.81 107 MET B CA 1
ATOM 2616 C C . MET B 1 107 ? -12.688 10.188 -7.082 1 96.81 107 MET B C 1
ATOM 2618 O O . MET B 1 107 ? -13.695 9.867 -6.449 1 96.81 107 MET B O 1
ATOM 2622 N N . LYS B 1 108 ? -12.375 9.68 -8.227 1 97.25 108 LYS B N 1
ATOM 2623 C CA . LYS B 1 108 ? -13.164 8.594 -8.789 1 97.25 108 LYS B CA 1
ATOM 2624 C C . LYS B 1 108 ? -13.156 7.375 -7.875 1 97.25 108 LYS B C 1
ATOM 2626 O O . LYS B 1 108 ? -14.188 6.734 -7.668 1 97.25 108 LYS B O 1
ATOM 2631 N N . GLN B 1 109 ? -11.992 7.039 -7.34 1 98.5 109 GLN B N 1
ATOM 2632 C CA . GLN B 1 109 ? -11.883 5.922 -6.41 1 98.5 109 GLN B CA 1
ATOM 2633 C C . GLN B 1 109 ? -12.773 6.129 -5.188 1 98.5 109 GLN B C 1
ATOM 2635 O O . GLN B 1 109 ? -13.508 5.219 -4.785 1 98.5 109 GLN B O 1
ATOM 2640 N N . LEU B 1 110 ? -12.719 7.312 -4.621 1 98.38 110 LEU B N 1
ATOM 2641 C CA . LEU B 1 110 ? -13.531 7.617 -3.451 1 98.38 110 LEU B CA 1
ATOM 2642 C C . LEU B 1 110 ? -15.016 7.496 -3.773 1 98.38 110 LEU B C 1
ATOM 2644 O O . LEU B 1 110 ? -15.781 6.941 -2.984 1 98.38 110 LEU B O 1
ATOM 2648 N N . ARG B 1 111 ? -15.383 8.023 -4.934 1 98 111 ARG B N 1
ATOM 2649 C CA . ARG B 1 111 ? -16.781 7.906 -5.359 1 98 111 ARG B CA 1
ATOM 2650 C C . ARG B 1 111 ? -17.203 6.445 -5.457 1 98 111 ARG B C 1
ATOM 2652 O O . ARG B 1 111 ? -18.281 6.074 -4.98 1 98 111 ARG B O 1
ATOM 2659 N N . ASN B 1 112 ? -16.391 5.613 -6.016 1 98.56 112 ASN B N 1
ATOM 2660 C CA . ASN B 1 112 ? -16.719 4.203 -6.199 1 98.56 112 ASN B CA 1
ATOM 2661 C C . ASN B 1 112 ? -16.719 3.447 -4.871 1 98.56 112 ASN B C 1
ATOM 2663 O O . ASN B 1 112 ? -17.359 2.406 -4.746 1 98.56 112 ASN B O 1
ATOM 2667 N N . HIS B 1 113 ? -16.031 3.967 -3.885 1 98.38 113 HIS B N 1
ATOM 2668 C CA . HIS B 1 113 ? -16.062 3.404 -2.539 1 98.38 113 HIS B CA 1
ATOM 2669 C C . HIS B 1 113 ? -17.156 4.051 -1.7 1 98.38 113 HIS B C 1
ATOM 2671 O O . HIS B 1 113 ? -17.266 3.781 -0.501 1 98.38 113 HIS B O 1
ATOM 2677 N N . ARG B 1 114 ? -17.906 4.953 -2.248 1 98 114 ARG B N 1
ATOM 2678 C CA . ARG B 1 114 ? -19.031 5.621 -1.619 1 98 114 ARG B CA 1
ATOM 2679 C C . ARG B 1 114 ? -18.578 6.5 -0.459 1 98 114 ARG B C 1
ATOM 2681 O O . ARG B 1 114 ? -19.203 6.516 0.601 1 98 114 ARG B O 1
ATOM 2688 N N . VAL B 1 115 ? -17.484 7.129 -0.649 1 98.25 115 VAL B N 1
ATOM 2689 C CA . VAL B 1 115 ? -17 8.141 0.289 1 98.25 115 VAL B CA 1
ATOM 2690 C C . VAL B 1 115 ? -17.469 9.523 -0.163 1 98.25 115 VAL B C 1
ATOM 2692 O O . VAL B 1 115 ? -17.094 9.984 -1.248 1 98.25 115 VAL B O 1
ATOM 2695 N N . PRO B 1 116 ? -18.266 10.203 0.629 1 97.69 116 PRO B N 1
ATOM 2696 C CA . PRO B 1 116 ? -18.703 11.539 0.226 1 97.69 116 PRO B CA 1
ATOM 2697 C C . PRO B 1 116 ? -17.547 12.547 0.205 1 97.69 116 PRO B C 1
ATOM 2699 O O . PRO B 1 116 ? -16.719 12.562 1.118 1 97.69 116 PRO B O 1
ATOM 2702 N N . VAL B 1 117 ? -17.516 13.305 -0.86 1 97.19 117 VAL B N 1
ATOM 2703 C CA . VAL B 1 117 ? -16.547 14.383 -1.018 1 97.19 117 VAL B CA 1
ATOM 2704 C C . VAL B 1 117 ? -17.266 15.703 -1.253 1 97.19 117 VAL B C 1
ATOM 2706 O O . VAL B 1 117 ? -18.125 15.797 -2.131 1 97.19 117 VAL B O 1
ATOM 2709 N N . THR B 1 118 ? -16.938 16.672 -0.462 1 97 118 THR B N 1
ATOM 2710 C CA . THR B 1 118 ? -17.594 17.969 -0.622 1 97 118 THR B CA 1
ATOM 2711 C C . THR B 1 118 ? -16.562 19.078 -0.725 1 97 118 THR B C 1
ATOM 2713 O O . THR B 1 118 ? -15.445 18.953 -0.21 1 97 118 THR B O 1
ATOM 2716 N N . VAL B 1 119 ? -16.922 20.156 -1.389 1 96.12 119 VAL B N 1
ATOM 2717 C CA . VAL B 1 119 ? -16.078 21.344 -1.497 1 96.12 119 VAL B CA 1
ATOM 2718 C C . VAL B 1 119 ? -16.312 22.25 -0.295 1 96.12 119 VAL B C 1
ATOM 2720 O O . VAL B 1 119 ? -15.375 22.844 0.231 1 96.12 119 VAL B O 1
ATOM 2723 N N . GLU B 1 120 ? -17.562 22.25 0.216 1 95.25 120 GLU B N 1
ATOM 2724 C CA . GLU B 1 120 ? -17.922 23.078 1.369 1 95.25 120 GLU B CA 1
ATOM 2725 C C . GLU B 1 120 ? -17.734 22.312 2.674 1 95.25 120 GLU B C 1
ATOM 2727 O O . GLU B 1 120 ? -17.734 21.078 2.68 1 95.25 120 GLU B O 1
ATOM 2732 N N . ALA B 1 121 ? -17.578 23.078 3.695 1 94.5 121 ALA B N 1
ATOM 2733 C CA . ALA B 1 121 ? -17.469 22.453 5.02 1 94.5 121 ALA B CA 1
ATOM 2734 C C . ALA B 1 121 ? -18.719 21.656 5.352 1 94.5 121 ALA B C 1
ATOM 2736 O O . ALA B 1 121 ? -19.828 22.062 5.031 1 94.5 121 ALA B O 1
ATOM 2737 N N . PRO B 1 122 ? -18.5 20.484 5.973 1 93.38 122 PRO B N 1
ATOM 2738 C CA . PRO B 1 122 ? -19.703 19.828 6.504 1 93.38 122 PRO B CA 1
ATOM 2739 C C . PRO B 1 122 ? -20.484 20.719 7.453 1 93.38 122 PRO B C 1
ATOM 2741 O O . PRO B 1 122 ? -19.906 21.547 8.148 1 93.38 122 PRO B O 1
ATOM 2744 N N . PRO B 1 123 ? -21.797 20.578 7.48 1 89.31 123 PRO B N 1
ATOM 2745 C CA . PRO B 1 123 ? -22.656 21.469 8.258 1 89.31 123 PRO B CA 1
ATOM 2746 C C . PRO B 1 123 ? -22.312 21.469 9.742 1 89.31 123 PRO B C 1
ATOM 2748 O O . PRO B 1 123 ? -22.391 22.516 10.398 1 89.31 123 PRO B O 1
ATOM 2751 N N . ASP B 1 124 ? -21.969 20.328 10.328 1 91.38 124 ASP B N 1
ATOM 2752 C CA . ASP B 1 124 ? -21.625 20.25 11.742 1 91.38 124 ASP B CA 1
ATOM 2753 C C . ASP B 1 124 ? -20.344 19.453 11.961 1 91.38 124 ASP B C 1
ATOM 2755 O O . ASP B 1 124 ? -20.375 18.219 11.984 1 91.38 124 ASP B O 1
ATOM 2759 N N . LEU B 1 125 ? -19.266 20.141 12.258 1 93.38 125 LEU B N 1
ATOM 2760 C CA . LEU B 1 125 ? -17.969 19.5 12.477 1 93.38 125 LEU B CA 1
ATOM 2761 C C . LEU B 1 125 ? -18 18.656 13.742 1 93.38 125 LEU B C 1
ATOM 2763 O O . LEU B 1 125 ? -17.25 17.688 13.852 1 93.38 125 LEU B O 1
ATOM 2767 N N . ARG B 1 126 ? -18.906 18.938 14.727 1 90.88 126 ARG B N 1
ATOM 2768 C CA . ARG B 1 126 ? -18.953 18.25 16.016 1 90.88 126 ARG B CA 1
ATOM 2769 C C . ARG B 1 126 ? -19.406 16.797 15.844 1 90.88 126 ARG B C 1
ATOM 2771 O O . ARG B 1 126 ? -19.266 15.992 16.766 1 90.88 126 ARG B O 1
ATOM 2778 N N . ASP B 1 127 ? -19.859 16.547 14.648 1 92.38 127 ASP B N 1
ATOM 2779 C CA . ASP B 1 127 ? -20.328 15.188 14.359 1 92.38 127 ASP B CA 1
ATOM 2780 C C . ASP B 1 127 ? -19.156 14.234 14.164 1 92.38 127 ASP B C 1
ATOM 2782 O O . ASP B 1 127 ? -19.328 13.008 14.164 1 92.38 127 ASP B O 1
ATOM 2786 N N . PHE B 1 128 ? -18 14.812 14.016 1 96.44 128 PHE B N 1
ATOM 2787 C CA . PHE B 1 128 ? -16.844 13.977 13.719 1 96.44 128 PHE B CA 1
ATOM 2788 C C . PHE B 1 128 ? -16.031 13.719 14.984 1 96.44 128 PHE B C 1
ATOM 2790 O O . PHE B 1 128 ? -16.016 14.539 15.906 1 96.44 128 PHE B O 1
ATOM 2797 N N . HIS B 1 129 ? -15.375 12.617 14.969 1 95.81 129 HIS B N 1
ATOM 2798 C CA . HIS B 1 129 ? -14.602 12.203 16.125 1 95.81 129 HIS B CA 1
ATOM 2799 C C . HIS B 1 129 ? -13.117 12.5 15.938 1 95.81 129 HIS B C 1
ATOM 2801 O O . HIS B 1 129 ? -12.359 12.547 16.906 1 95.81 129 HIS B O 1
ATOM 2807 N N . LEU B 1 130 ? -12.711 12.641 14.711 1 97.81 130 LEU B N 1
ATOM 2808 C CA . LEU B 1 130 ? -11.336 12.961 14.359 1 97.81 130 LEU B CA 1
ATOM 2809 C C . LEU B 1 130 ? -11.266 13.68 13.016 1 97.81 130 LEU B C 1
ATOM 2811 O O . LEU B 1 130 ? -12.016 13.352 12.094 1 97.81 130 LEU B O 1
ATOM 2815 N N . ILE B 1 131 ? -10.406 14.633 12.953 1 98.44 131 ILE B N 1
ATOM 2816 C CA . ILE B 1 131 ? -10.102 15.312 11.703 1 98.44 131 ILE B CA 1
ATOM 2817 C C . ILE B 1 131 ? -8.695 14.93 11.242 1 98.44 131 ILE B C 1
ATOM 2819 O O . ILE B 1 131 ? -7.75 14.961 12.031 1 98.44 131 ILE B O 1
ATOM 2823 N N . VAL B 1 132 ? -8.617 14.531 10 1 98.88 132 VAL B N 1
ATOM 2824 C CA . VAL B 1 132 ? -7.309 14.352 9.367 1 98.88 132 VAL B CA 1
ATOM 2825 C C . VAL B 1 132 ? -6.945 15.602 8.57 1 98.88 132 VAL B C 1
ATOM 2827 O O . VAL B 1 132 ? -7.594 15.914 7.57 1 98.88 132 VAL B O 1
ATOM 2830 N N . ASP B 1 133 ? -5.926 16.266 9.07 1 98.88 133 ASP B N 1
ATOM 2831 C CA . ASP B 1 133 ? -5.387 17.438 8.391 1 98.88 133 ASP B CA 1
ATOM 2832 C C . ASP B 1 133 ? -4.363 17.031 7.332 1 98.88 133 ASP B C 1
ATOM 2834 O O . ASP B 1 133 ? -3.197 16.797 7.652 1 98.88 133 ASP B O 1
ATOM 2838 N N . SER B 1 134 ? -4.82 17 6.086 1 98.62 134 SER B N 1
ATOM 2839 C CA . SER B 1 134 ? -3.914 16.781 4.965 1 98.62 134 SER B CA 1
ATOM 2840 C C . SER B 1 134 ? -3.924 17.969 4.008 1 98.62 134 SER B C 1
ATOM 2842 O O . SER B 1 134 ? -3.904 17.781 2.787 1 98.62 134 SER B O 1
ATOM 2844 N N . ILE B 1 135 ? -3.941 19.141 4.496 1 97.75 135 ILE B N 1
ATOM 2845 C CA . ILE B 1 135 ? -4.066 20.359 3.707 1 97.75 135 ILE B CA 1
ATOM 2846 C C . ILE B 1 135 ? -2.701 20.75 3.15 1 97.75 135 ILE B C 1
ATOM 2848 O O . ILE B 1 135 ? -2.482 20.719 1.938 1 97.75 135 ILE B O 1
ATOM 2852 N N . PHE B 1 136 ? -1.741 21.094 4.09 1 96.81 136 PHE B N 1
ATOM 2853 C CA . PHE B 1 136 ? -0.408 21.484 3.654 1 96.81 136 PHE B CA 1
ATOM 2854 C C . PHE B 1 136 ? 0.648 20.547 4.215 1 96.81 136 PHE B C 1
ATOM 2856 O O . PHE B 1 136 ? 0.563 20.125 5.367 1 96.81 136 PHE B O 1
ATOM 2863 N N . GLY B 1 137 ? 1.574 20.203 3.348 1 96.06 137 GLY B N 1
ATOM 2864 C CA . GLY B 1 137 ? 2.725 19.422 3.756 1 96.06 137 GLY B CA 1
ATOM 2865 C C . GLY B 1 137 ? 4.008 20.219 3.826 1 96.06 137 GLY B C 1
ATOM 2866 O O . GLY B 1 137 ? 3.973 21.453 3.977 1 96.06 137 GLY B O 1
ATOM 2867 N N . PHE B 1 138 ? 5.047 19.594 3.707 1 95.75 138 PHE B N 1
ATOM 2868 C CA . PHE B 1 138 ? 6.344 20.188 3.982 1 95.75 138 PHE B CA 1
ATOM 2869 C C . PHE B 1 138 ? 6.723 21.188 2.895 1 95.75 138 PHE B C 1
ATOM 2871 O O . PHE B 1 138 ? 7.676 21.953 3.051 1 95.75 138 PHE B O 1
ATOM 2878 N N . SER B 1 139 ? 6.012 21.172 1.778 1 92.88 139 SER B N 1
ATOM 2879 C CA . SER B 1 139 ? 6.348 22.109 0.708 1 92.88 139 SER B CA 1
ATOM 2880 C C . SER B 1 139 ? 5.723 23.484 0.955 1 92.88 139 SER B C 1
ATOM 2882 O O . SER B 1 139 ? 5.98 24.422 0.21 1 92.88 139 SER B O 1
ATOM 2884 N N . PHE B 1 140 ? 4.969 23.594 1.996 1 90.12 140 PHE B N 1
ATOM 2885 C CA . PHE B 1 140 ? 4.285 24.844 2.32 1 90.12 140 PHE B CA 1
ATOM 2886 C C . PHE B 1 140 ? 5.289 25.938 2.652 1 90.12 140 PHE B C 1
ATOM 2888 O O . PHE B 1 140 ? 6.277 25.703 3.348 1 90.12 140 PHE B O 1
ATOM 2895 N N . LYS B 1 141 ? 4.957 27.047 2.051 1 87.31 141 LYS B N 1
ATOM 2896 C CA . LYS B 1 141 ? 5.754 28.234 2.328 1 87.31 141 LYS B CA 1
ATOM 2897 C C . LYS B 1 141 ? 4.867 29.469 2.502 1 87.31 141 LYS B C 1
ATOM 2899 O O . LYS B 1 141 ? 3.879 29.625 1.782 1 87.31 141 LYS B O 1
ATOM 2904 N N . GLY B 1 142 ? 5.223 30.234 3.482 1 85.62 142 GLY B N 1
ATOM 2905 C CA . GLY B 1 142 ? 4.57 31.531 3.605 1 85.62 142 GLY B CA 1
ATOM 2906 C C . GLY B 1 142 ? 3.305 31.484 4.441 1 85.62 142 GLY B C 1
ATOM 2907 O O . GLY B 1 142 ? 3.246 30.766 5.449 1 85.62 142 GLY B O 1
ATOM 2908 N N . PHE B 1 143 ? 2.312 32.375 4.094 1 88.56 143 PHE B N 1
ATOM 2909 C CA . PHE B 1 143 ? 1.091 32.5 4.879 1 88.56 143 PHE B CA 1
ATOM 2910 C C . PHE B 1 143 ? -0.053 31.734 4.238 1 88.56 143 PHE B C 1
ATOM 2912 O O . PHE B 1 143 ? -0.087 31.562 3.016 1 88.56 143 PHE B O 1
ATOM 2919 N N . VAL B 1 144 ? -0.916 31.297 5.086 1 92.69 144 VAL B N 1
ATOM 2920 C CA . VAL B 1 144 ? -2.09 30.562 4.613 1 92.69 144 VAL B CA 1
ATOM 2921 C C . VAL B 1 144 ? -3.035 31.516 3.889 1 92.69 144 VAL B C 1
ATOM 2923 O O . VAL B 1 144 ? -3.365 32.594 4.406 1 92.69 144 VAL B O 1
ATOM 2926 N N . ARG B 1 145 ? -3.436 31.125 2.721 1 92.69 145 ARG B N 1
ATOM 2927 C CA . ARG B 1 145 ? -4.301 31.969 1.887 1 92.69 145 ARG B CA 1
ATOM 2928 C C . ARG B 1 145 ? -5.719 31.406 1.842 1 92.69 145 ARG B C 1
ATOM 2930 O O . ARG B 1 145 ? -5.949 30.25 2.203 1 92.69 145 ARG B O 1
ATOM 2937 N N . PRO B 1 146 ? -6.695 32.25 1.417 1 94.44 146 PRO B N 1
ATOM 2938 C CA . PRO B 1 146 ? -8.039 31.719 1.204 1 94.44 146 PRO B CA 1
ATOM 2939 C C . PRO B 1 146 ? -8.07 30.594 0.18 1 94.44 146 PRO B C 1
ATOM 2941 O O . PRO B 1 146 ? -7.324 30.625 -0.806 1 94.44 146 PRO B O 1
ATOM 2944 N N . PRO B 1 147 ? -8.906 29.766 0.378 1 96.06 147 PRO B N 1
ATOM 2945 C CA . PRO B 1 147 ? -9.906 29.609 1.44 1 96.06 147 PRO B CA 1
ATOM 2946 C C . PRO B 1 147 ? -9.352 28.891 2.668 1 96.06 147 PRO B C 1
ATOM 2948 O O . PRO B 1 147 ? -10.086 28.625 3.617 1 96.06 147 PRO B O 1
ATOM 2951 N N . PHE B 1 148 ? -8.039 28.578 2.689 1 96.44 148 PHE B N 1
ATOM 2952 C CA . PHE B 1 148 ? -7.508 27.656 3.689 1 96.44 148 PHE B CA 1
ATOM 2953 C C . PHE B 1 148 ? -7.297 28.375 5.02 1 96.44 148 PHE B C 1
ATOM 2955 O O . PHE B 1 148 ? -7.254 27.734 6.07 1 96.44 148 PHE B O 1
ATOM 2962 N N . ASP B 1 149 ? -7.176 29.719 4.965 1 95.75 149 ASP B N 1
ATOM 2963 C CA . ASP B 1 149 ? -7.141 30.453 6.223 1 95.75 149 ASP B CA 1
ATOM 2964 C C . ASP B 1 149 ? -8.438 30.25 7.012 1 95.75 149 ASP B C 1
ATOM 2966 O O . ASP B 1 149 ? -8.398 29.953 8.211 1 95.75 149 ASP B O 1
ATOM 2970 N N . ALA B 1 150 ? -9.586 30.328 6.324 1 95.88 150 ALA B N 1
ATOM 2971 C CA . ALA B 1 150 ? -10.883 30.109 6.953 1 95.88 150 ALA B CA 1
ATOM 2972 C C . ALA B 1 150 ? -11.055 28.641 7.371 1 95.88 150 ALA B C 1
ATOM 2974 O O . ALA B 1 150 ? -11.656 28.359 8.406 1 95.88 150 ALA B O 1
ATOM 2975 N N . VAL B 1 151 ? -10.523 27.734 6.602 1 97.31 151 VAL B N 1
ATOM 2976 C CA . VAL B 1 151 ? -10.594 26.312 6.898 1 97.31 151 VAL B CA 1
ATOM 2977 C C . VAL B 1 151 ? -9.852 26.016 8.195 1 97.31 151 VAL B C 1
ATOM 2979 O O . VAL B 1 151 ? -10.398 25.375 9.102 1 97.31 151 VAL B O 1
ATOM 2982 N N . LEU B 1 152 ? -8.617 26.5 8.289 1 97 152 LEU B N 1
ATOM 2983 C CA . LEU B 1 152 ? -7.809 26.266 9.484 1 97 152 LEU B CA 1
ATOM 2984 C C . LEU B 1 152 ? -8.477 26.859 10.719 1 97 152 LEU B C 1
ATOM 2986 O O . LEU B 1 152 ? -8.461 26.234 11.789 1 97 152 LEU B O 1
ATOM 2990 N N . HIS B 1 153 ? -9.047 28.016 10.516 1 95.56 153 HIS B N 1
ATOM 2991 C CA . HIS B 1 153 ? -9.742 28.656 11.633 1 95.56 153 HIS B CA 1
ATOM 2992 C C . HIS B 1 153 ? -10.906 27.797 12.109 1 95.56 153 HIS B C 1
ATOM 2994 O O . HIS B 1 153 ? -11.094 27.609 13.312 1 95.56 153 HIS B O 1
ATOM 3000 N N . ALA B 1 154 ? -11.688 27.25 11.195 1 96.38 154 ALA B N 1
ATOM 3001 C CA . ALA B 1 154 ? -12.82 26.391 11.531 1 96.38 154 ALA B CA 1
ATOM 3002 C C . ALA B 1 154 ? -12.359 25.125 12.266 1 96.38 154 ALA B C 1
ATOM 3004 O O . ALA B 1 154 ? -12.977 24.719 13.25 1 96.38 154 ALA B O 1
ATOM 3005 N N . LEU B 1 155 ? -11.25 24.531 11.82 1 97.44 155 LEU B N 1
ATOM 3006 C CA . LEU B 1 155 ? -10.734 23.312 12.445 1 97.44 155 LEU B CA 1
ATOM 3007 C C . LEU B 1 155 ? -10.242 23.594 13.859 1 97.44 155 LEU B C 1
ATOM 3009 O O . LEU B 1 155 ? -10.516 22.828 14.781 1 97.44 155 LEU B O 1
ATOM 3013 N N . LYS B 1 156 ? -9.586 24.656 14.047 1 94.44 156 LYS B N 1
ATOM 3014 C CA . LYS B 1 156 ? -9.047 25.047 15.352 1 94.44 156 LYS B CA 1
ATOM 3015 C C . LYS B 1 156 ? -10.156 25.281 16.359 1 94.44 156 LYS B C 1
ATOM 3017 O O . LYS B 1 156 ? -10.023 24.938 17.547 1 94.44 156 LYS B O 1
ATOM 3022 N N . THR B 1 157 ? -11.25 25.797 15.891 1 93.12 157 THR B N 1
ATOM 3023 C CA . THR B 1 157 ? -12.312 26.203 16.797 1 93.12 157 THR B CA 1
ATOM 3024 C C . THR B 1 157 ? -13.273 25.047 17.047 1 93.12 157 THR B C 1
ATOM 3026 O O . THR B 1 157 ? -14.086 25.094 17.984 1 93.12 157 THR B O 1
ATOM 3029 N N . SER B 1 158 ? -13.234 23.969 16.297 1 93.62 158 SER B N 1
ATOM 3030 C CA . SER B 1 158 ? -14.148 22.844 16.438 1 93.62 158 SER B CA 1
ATOM 3031 C C . SER B 1 158 ? -13.852 22.047 17.703 1 93.62 158 SER B C 1
ATOM 3033 O O . SER B 1 158 ? -14.727 21.344 18.219 1 93.62 158 SER B O 1
ATOM 3035 N N . ASN B 1 159 ? -12.617 22.062 18.266 1 91.19 159 ASN B N 1
ATOM 3036 C CA . ASN B 1 159 ? -12.141 21.344 19.422 1 91.19 159 ASN B CA 1
ATOM 3037 C C . ASN B 1 159 ? -12.164 19.828 19.188 1 91.19 159 ASN B C 1
ATOM 3039 O O . ASN B 1 159 ? -12.203 19.047 20.141 1 91.19 159 ASN B O 1
ATOM 3043 N N . ILE B 1 160 ? -12.305 19.406 17.953 1 96.06 160 ILE B N 1
ATOM 3044 C CA . ILE B 1 160 ? -12.188 18 17.578 1 96.06 160 ILE B CA 1
ATOM 3045 C C . ILE B 1 160 ? -10.719 17.625 17.484 1 96.06 160 ILE B C 1
ATOM 3047 O O . ILE B 1 160 ? -9.906 18.375 16.953 1 96.06 160 ILE B O 1
ATOM 3051 N N . PRO B 1 161 ? -10.32 16.453 18.016 1 97.62 161 PRO B N 1
ATOM 3052 C CA . PRO B 1 161 ? -8.93 16.031 17.844 1 97.62 161 PRO B CA 1
ATOM 3053 C C . PRO B 1 161 ? -8.508 15.984 16.375 1 97.62 161 PRO B C 1
ATOM 3055 O O . PRO B 1 161 ? -9.305 15.602 15.516 1 97.62 161 PRO B O 1
ATOM 3058 N N . VAL B 1 162 ? -7.277 16.406 16.141 1 98.56 162 VAL B N 1
ATOM 3059 C CA . VAL B 1 162 ? -6.746 16.469 14.789 1 98.56 162 VAL B CA 1
ATOM 3060 C C . VAL B 1 162 ? -5.512 15.57 14.672 1 98.56 162 VAL B C 1
ATOM 3062 O O . VAL B 1 162 ? -4.688 15.523 15.586 1 98.56 162 VAL B O 1
ATOM 3065 N N . LEU B 1 163 ? -5.438 14.844 13.609 1 98.88 163 LEU B N 1
ATOM 3066 C CA . LEU B 1 163 ? -4.211 14.195 13.164 1 98.88 163 LEU B CA 1
ATOM 3067 C C . LEU B 1 163 ? -3.648 14.875 11.922 1 98.88 163 LEU B C 1
ATOM 3069 O O . LEU B 1 163 ? -4.262 14.828 10.852 1 98.88 163 LEU B O 1
ATOM 3073 N N . SER B 1 164 ? -2.508 15.516 12.07 1 98.94 164 SER B N 1
ATOM 3074 C CA . SER B 1 164 ? -1.897 16.203 10.938 1 98.94 164 SER B CA 1
ATOM 3075 C C . SER B 1 164 ? -0.958 15.266 10.172 1 98.94 164 SER B C 1
ATOM 3077 O O . SER B 1 164 ? -0.209 14.5 10.781 1 98.94 164 SER B O 1
ATOM 3079 N N . VAL B 1 165 ? -1.039 15.375 8.867 1 98.88 165 VAL B N 1
ATOM 3080 C CA . VAL B 1 165 ? -0.22 14.57 7.965 1 98.88 165 VAL B CA 1
ATOM 3081 C C . VAL B 1 165 ? 1.035 15.352 7.574 1 98.88 165 VAL B C 1
ATOM 3083 O O . VAL B 1 165 ? 0.948 16.484 7.117 1 98.88 165 VAL B O 1
ATOM 3086 N N . ASP B 1 166 ? 2.172 14.773 7.762 1 98.62 166 ASP B N 1
ATOM 3087 C CA . ASP B 1 166 ? 3.488 15.273 7.375 1 98.62 166 ASP B CA 1
ATOM 3088 C C . ASP B 1 166 ? 3.932 16.406 8.289 1 98.62 166 ASP B C 1
ATOM 3090 O O . ASP B 1 166 ? 4.902 16.281 9.031 1 98.62 166 ASP B O 1
ATOM 3094 N N . ILE B 1 167 ? 3.266 17.531 8.359 1 98.44 167 ILE B N 1
ATOM 3095 C CA . ILE B 1 167 ? 3.416 18.641 9.297 1 98.44 167 ILE B CA 1
ATOM 3096 C C . ILE B 1 167 ? 2.045 19.219 9.633 1 98.44 167 ILE B C 1
ATOM 3098 O O . ILE B 1 167 ? 1.097 19.078 8.859 1 98.44 167 ILE B O 1
ATOM 3102 N N . PRO B 1 168 ? 1.894 19.859 10.773 1 98.44 168 PRO B N 1
ATOM 3103 C CA . PRO B 1 168 ? 0.634 20.562 11.023 1 98.44 168 PRO B CA 1
ATOM 3104 C C . PRO B 1 168 ? 0.416 21.75 10.086 1 98.44 168 PRO B C 1
ATOM 3106 O O . PRO B 1 168 ? 1.277 22.625 9.977 1 98.44 168 PRO B O 1
ATOM 3109 N N . SER B 1 169 ? -0.693 21.766 9.422 1 98.38 169 SER B N 1
ATOM 3110 C CA . SER B 1 169 ? -0.951 22.844 8.469 1 98.38 169 SER B CA 1
ATOM 3111 C C . SER B 1 169 ? -0.885 24.203 9.156 1 98.38 169 SER B C 1
ATOM 3113 O O . SER B 1 169 ? -1.439 24.391 10.242 1 98.38 169 SER B O 1
ATOM 3115 N N . GLY B 1 170 ? -0.147 25.141 8.531 1 96.25 170 GLY B N 1
ATOM 3116 C CA . GLY B 1 170 ? 0.039 26.484 9.062 1 96.25 170 GLY B CA 1
ATOM 3117 C C . GLY B 1 170 ? 1.351 26.656 9.805 1 96.25 170 GLY B C 1
ATOM 3118 O O . GLY B 1 170 ? 1.717 27.781 10.18 1 96.25 170 GLY B O 1
ATOM 3119 N N . TRP B 1 171 ? 2 25.453 10.031 1 97.31 171 TRP B N 1
ATOM 3120 C CA . TRP B 1 171 ? 3.311 25.531 10.672 1 97.31 171 TRP B CA 1
ATOM 3121 C C . TRP B 1 171 ? 4.391 25.906 9.656 1 97.31 171 TRP B C 1
ATOM 3123 O O . TRP B 1 171 ? 4.309 25.516 8.484 1 97.31 171 TRP B O 1
ATOM 3133 N N . ASP B 1 172 ? 5.387 26.703 10.164 1 96.81 172 ASP B N 1
ATOM 3134 C CA . ASP B 1 172 ? 6.664 26.719 9.461 1 96.81 172 ASP B CA 1
ATOM 3135 C C . ASP B 1 172 ? 7.324 25.344 9.484 1 96.81 172 ASP B C 1
ATOM 3137 O O . ASP B 1 172 ? 7.398 24.703 10.539 1 96.81 172 ASP B O 1
ATOM 3141 N N . VAL B 1 173 ? 7.836 24.859 8.398 1 97.25 173 VAL B N 1
ATOM 3142 C CA . VAL B 1 173 ? 8.312 23.5 8.227 1 97.25 173 VAL B CA 1
ATOM 3143 C C . VAL B 1 173 ? 9.516 23.25 9.141 1 97.25 173 VAL B C 1
ATOM 3145 O O . VAL B 1 173 ? 9.812 22.109 9.492 1 97.25 173 VAL B O 1
ATOM 3148 N N . GLU B 1 174 ? 10.133 24.312 9.531 1 97.56 174 GLU B N 1
ATOM 3149 C CA . GLU B 1 174 ? 11.328 24.141 10.352 1 97.56 174 GLU B CA 1
ATOM 3150 C C . GLU B 1 174 ? 11.125 24.719 11.758 1 97.56 174 GLU B C 1
ATOM 3152 O O . GLU B 1 174 ? 11.555 24.109 12.742 1 97.56 174 GLU B O 1
ATOM 3157 N N . LYS B 1 175 ? 10.359 25.766 11.867 1 96.94 175 LYS B N 1
ATOM 3158 C CA . LYS B 1 175 ? 10.367 26.516 13.109 1 96.94 175 LYS B CA 1
ATOM 3159 C C . LYS B 1 175 ? 9.086 26.281 13.906 1 96.94 175 LYS B C 1
ATOM 3161 O O . LYS B 1 175 ? 8.938 26.812 15.016 1 96.94 175 LYS B O 1
ATOM 3166 N N . GLY B 1 176 ? 8.141 25.516 13.383 1 96.69 176 GLY B N 1
ATOM 3167 C CA . GLY B 1 176 ? 6.926 25.219 14.117 1 96.69 176 GLY B CA 1
ATOM 3168 C C . GLY B 1 176 ? 5.852 26.281 13.953 1 96.69 176 GLY B C 1
ATOM 3169 O O . GLY B 1 176 ? 5.723 26.875 12.891 1 96.69 176 GLY B O 1
ATOM 3170 N N . ASN B 1 177 ? 5.016 26.391 14.906 1 95.56 177 ASN B N 1
ATOM 3171 C CA . ASN B 1 177 ? 3.881 27.312 14.828 1 95.56 177 ASN B CA 1
ATOM 3172 C C . ASN B 1 177 ? 4.281 28.719 15.219 1 95.56 177 ASN B C 1
ATOM 3174 O O . ASN B 1 177 ? 3.756 29.281 16.188 1 95.56 177 ASN B O 1
ATOM 3178 N N . VAL B 1 178 ? 5.004 29.406 14.375 1 93.88 178 VAL B N 1
ATOM 3179 C CA . VAL B 1 178 ? 5.637 30.672 14.719 1 93.88 178 VAL B CA 1
ATOM 3180 C C . VAL B 1 178 ? 4.602 31.797 14.688 1 93.88 178 VAL B C 1
ATOM 3182 O O . VAL B 1 178 ? 4.703 32.75 15.438 1 93.88 178 VAL B O 1
ATOM 3185 N N . THR B 1 179 ? 3.615 31.703 13.836 1 90.75 179 THR B N 1
ATOM 3186 C CA . THR B 1 179 ? 2.629 32.781 13.688 1 90.75 179 THR B CA 1
ATOM 3187 C C . THR B 1 179 ? 1.474 32.562 14.664 1 90.75 179 THR B C 1
ATOM 3189 O O . THR B 1 179 ? 0.687 33.5 14.898 1 90.75 179 THR B O 1
ATOM 3192 N N . GLY B 1 180 ? 1.333 31.328 15.172 1 91.25 180 GLY B N 1
ATOM 3193 C CA . GLY B 1 180 ? 0.208 31 16.031 1 91.25 180 GLY B CA 1
ATOM 3194 C C . GLY B 1 180 ? -1.052 30.656 15.258 1 91.25 180 GLY B C 1
ATOM 3195 O O . GLY B 1 180 ? -2.051 30.234 15.844 1 91.25 180 GLY B O 1
ATOM 3196 N N . GLU B 1 181 ? -0.988 30.719 13.969 1 90.44 181 GLU B N 1
ATOM 3197 C CA . GLU B 1 181 ? -2.154 30.484 13.125 1 90.44 181 GLU B CA 1
ATOM 3198 C C . GLU B 1 181 ? -2.264 29 12.75 1 90.44 181 GLU B C 1
ATOM 3200 O O . GLU B 1 181 ? -3.301 28.562 12.258 1 90.44 181 GLU B O 1
ATOM 3205 N N . GLY B 1 182 ? -1.231 28.266 13.008 1 95.38 182 GLY B N 1
ATOM 3206 C CA . GLY B 1 182 ? -1.218 26.859 12.633 1 95.38 182 GLY B CA 1
ATOM 3207 C C . GLY B 1 182 ? -2.059 25.984 13.547 1 95.38 182 GLY B C 1
ATOM 3208 O O . GLY B 1 182 ? -2.418 26.406 14.648 1 95.38 182 GLY B O 1
ATOM 3209 N N . LEU B 1 183 ? -2.424 24.828 13.094 1 97.56 183 LEU B N 1
ATOM 3210 C CA . LEU B 1 183 ? -3.184 23.859 13.875 1 97.56 183 LEU B CA 1
ATOM 3211 C C . LEU B 1 183 ? -2.371 23.359 15.062 1 97.56 183 LEU B C 1
ATOM 3213 O O . LEU B 1 183 ? -1.14 23.438 15.055 1 97.56 183 LEU B O 1
ATOM 3217 N N . GLU B 1 184 ? -3.041 22.969 16.094 1 96.69 184 GLU B N 1
ATOM 3218 C CA . GLU B 1 184 ? -2.453 22.297 17.25 1 96.69 184 GLU B CA 1
ATOM 3219 C C . GLU B 1 184 ? -3.004 20.891 17.406 1 96.69 184 GLU B C 1
ATOM 3221 O O . GLU B 1 184 ? -3.783 20.625 18.328 1 96.69 184 GLU B O 1
ATOM 3226 N N . PRO B 1 185 ? -2.529 19.984 16.609 1 98.38 185 PRO B N 1
ATOM 3227 C CA . PRO B 1 185 ? -3.129 18.656 16.531 1 98.38 185 PRO B CA 1
ATOM 3228 C C . PRO B 1 185 ? -2.789 17.781 17.75 1 98.38 185 PRO B C 1
ATOM 3230 O O . PRO B 1 185 ? -1.778 18.016 18.406 1 98.38 185 PRO B O 1
ATOM 3233 N N . GLN B 1 186 ? -3.641 16.828 18.031 1 98.44 186 GLN B N 1
ATOM 3234 C CA . GLN B 1 186 ? -3.387 15.812 19.047 1 98.44 186 GLN B CA 1
ATOM 3235 C C . GLN B 1 186 ? -2.404 14.766 18.547 1 98.44 186 GLN B C 1
ATOM 3237 O O . GLN B 1 186 ? -1.672 14.164 19.328 1 98.44 186 GLN B O 1
ATOM 3242 N N . TYR B 1 187 ? -2.416 14.594 17.234 1 98.75 187 TYR B N 1
ATOM 3243 C CA . TYR B 1 187 ? -1.589 13.578 16.594 1 98.75 187 TYR B CA 1
ATOM 3244 C C . TYR B 1 187 ? -0.84 14.148 15.398 1 98.75 187 TYR B C 1
ATOM 3246 O O . TYR B 1 187 ? -1.367 15 14.68 1 98.75 187 TYR B O 1
ATOM 3254 N N . LEU B 1 188 ? 0.34 13.68 15.18 1 98.88 188 LEU B N 1
ATOM 3255 C CA . LEU B 1 188 ? 1.13 13.977 13.992 1 98.88 188 LEU B CA 1
ATOM 3256 C C . LEU B 1 188 ? 1.689 12.695 13.375 1 98.88 188 LEU B C 1
ATOM 3258 O O . LEU B 1 188 ? 2.213 11.836 14.086 1 98.88 188 LEU B O 1
ATOM 3262 N N . ILE B 1 189 ? 1.504 12.539 12.156 1 98.81 189 ILE B N 1
ATOM 3263 C CA . ILE B 1 189 ? 2.258 11.508 11.445 1 98.81 189 ILE B CA 1
ATOM 3264 C C . ILE B 1 189 ? 3.244 12.164 10.477 1 98.81 189 ILE B C 1
ATOM 3266 O O . ILE B 1 189 ? 2.838 12.859 9.547 1 98.81 189 ILE B O 1
ATOM 3270 N N . SER B 1 190 ? 4.477 11.977 10.727 1 98.69 190 SER B N 1
ATOM 3271 C CA . SER B 1 190 ? 5.516 12.352 9.773 1 98.69 190 SER B CA 1
ATOM 3272 C C . SER B 1 190 ? 5.688 11.289 8.695 1 98.69 190 SER B C 1
ATOM 3274 O O . SER B 1 190 ? 5.652 10.094 8.984 1 98.69 190 SER B O 1
ATOM 3276 N N . LEU B 1 191 ? 5.805 11.727 7.477 1 98.19 191 LEU B N 1
ATOM 3277 C CA . LEU B 1 191 ? 5.996 10.789 6.375 1 98.19 191 LEU B CA 1
ATOM 3278 C C . LEU B 1 191 ? 7.457 10.75 5.941 1 98.19 191 LEU B C 1
ATOM 3280 O O . LEU B 1 191 ? 8.094 11.797 5.797 1 98.19 191 LEU B O 1
ATOM 3284 N N . THR B 1 192 ? 7.965 9.57 5.672 1 96.56 192 THR B N 1
ATOM 3285 C CA . THR B 1 192 ? 9.367 9.305 5.367 1 96.56 192 THR B CA 1
ATOM 3286 C C . THR B 1 192 ? 10.242 9.555 6.594 1 96.56 192 THR B C 1
ATOM 3288 O O . THR B 1 192 ? 10.781 8.609 7.18 1 96.56 192 THR B O 1
ATOM 3291 N N . ALA B 1 193 ? 10.289 10.773 7.062 1 97.31 193 ALA B N 1
ATOM 3292 C CA . ALA B 1 193 ? 10.992 11.227 8.266 1 97.31 193 ALA B CA 1
ATOM 3293 C C . ALA B 1 193 ? 10.375 12.516 8.797 1 97.31 193 ALA B C 1
ATOM 3295 O O . ALA B 1 193 ? 9.758 13.281 8.047 1 97.31 193 ALA B O 1
ATOM 3296 N N . PRO B 1 194 ? 10.5 12.727 10.117 1 98.12 194 PRO B N 1
ATOM 3297 C CA . PRO B 1 194 ? 9.992 13.992 10.633 1 98.12 194 PRO B CA 1
ATOM 3298 C C . PRO B 1 194 ? 10.742 15.203 10.07 1 98.12 194 PRO B C 1
ATOM 3300 O O . PRO B 1 194 ? 11.93 15.102 9.75 1 98.12 194 PRO B O 1
ATOM 3303 N N . LYS B 1 195 ? 9.984 16.297 9.875 1 98.56 195 LYS B N 1
ATOM 3304 C CA . LYS B 1 195 ? 10.594 17.578 9.531 1 98.56 195 LYS B CA 1
ATOM 3305 C C . LYS B 1 195 ? 10.992 18.344 10.789 1 98.56 195 LYS B C 1
ATOM 3307 O O . LYS B 1 195 ? 10.477 18.078 11.875 1 98.56 195 LYS B O 1
ATOM 3312 N N . LEU B 1 196 ? 11.836 19.297 10.633 1 98.31 196 LEU B N 1
ATOM 3313 C CA . LEU B 1 196 ? 12.438 20 11.766 1 98.31 196 LEU B CA 1
ATOM 3314 C C . LEU B 1 196 ? 11.359 20.547 12.695 1 98.31 196 LEU B C 1
ATOM 3316 O O . LEU B 1 196 ? 11.547 20.594 13.914 1 98.31 196 LEU B O 1
ATOM 3320 N N . CYS B 1 197 ? 10.25 20.969 12.195 1 98.06 197 CYS B N 1
ATOM 3321 C CA . CYS B 1 197 ? 9.211 21.562 13.023 1 98.06 197 CYS B CA 1
ATOM 3322 C C . CYS B 1 197 ? 8.664 20.547 14.023 1 98.06 197 CYS B C 1
ATOM 3324 O O . CYS B 1 197 ? 8.141 20.922 15.07 1 98.06 197 CYS B O 1
ATOM 3326 N N . ALA B 1 198 ? 8.82 19.266 13.711 1 98.06 198 ALA B N 1
ATOM 3327 C CA . ALA B 1 198 ? 8.273 18.219 14.578 1 98.06 198 ALA B CA 1
ATOM 3328 C C . ALA B 1 198 ? 8.992 18.188 15.922 1 98.06 198 ALA B C 1
ATOM 3330 O O . ALA B 1 198 ? 8.5 17.594 16.891 1 98.06 198 ALA B O 1
ATOM 3331 N N . LYS B 1 199 ? 10.156 18.797 16.031 1 97.19 199 LYS B N 1
ATOM 3332 C CA . LYS B 1 199 ? 10.852 18.906 17.297 1 97.19 199 LYS B CA 1
ATOM 3333 C C . LYS B 1 199 ? 10.031 19.703 18.312 1 97.19 199 LYS B C 1
ATOM 3335 O O . LYS B 1 199 ? 10.219 19.578 19.516 1 97.19 199 LYS B O 1
ATOM 3340 N N . HIS B 1 200 ? 9.133 20.547 17.797 1 96.81 200 HIS B N 1
ATOM 3341 C CA . HIS B 1 200 ? 8.297 21.391 18.641 1 96.81 200 HIS B CA 1
ATOM 3342 C C . HIS B 1 200 ? 6.992 20.688 19 1 96.81 200 HIS B C 1
ATOM 3344 O O . HIS B 1 200 ? 6.172 21.234 19.734 1 96.81 200 HIS B O 1
ATOM 3350 N N . PHE B 1 201 ? 6.73 19.578 18.391 1 97.25 201 PHE B N 1
ATOM 3351 C CA . PHE B 1 201 ? 5.523 18.797 18.641 1 97.25 201 PHE B CA 1
ATOM 3352 C C . PHE B 1 201 ? 5.727 17.844 19.797 1 97.25 201 PHE B C 1
ATOM 3354 O O . PHE B 1 201 ? 6.664 17.047 19.797 1 97.25 201 PHE B O 1
ATOM 3361 N N . LYS B 1 202 ? 4.863 17.781 20.844 1 95.62 202 LYS B N 1
ATOM 3362 C CA . LYS B 1 202 ? 5.133 17.047 22.078 1 95.62 202 LYS B CA 1
ATOM 3363 C C . LYS B 1 202 ? 4 16.078 22.406 1 95.62 202 LYS B C 1
ATOM 3365 O O . LYS B 1 202 ? 3.863 15.641 23.547 1 95.62 202 LYS B O 1
ATOM 3370 N N . LYS B 1 203 ? 3.131 15.82 21.516 1 97.62 203 LYS B N 1
ATOM 3371 C CA . LYS B 1 203 ? 2.012 14.906 21.719 1 97.62 203 LYS B CA 1
ATOM 3372 C C . LYS B 1 203 ? 2.234 13.586 21 1 97.62 203 LYS B C 1
ATOM 3374 O O . LYS B 1 203 ? 3.371 13.125 20.859 1 97.62 203 LYS B O 1
ATOM 3379 N N . VAL B 1 204 ? 1.228 12.883 20.609 1 98.38 204 VAL B N 1
ATOM 3380 C CA . VAL B 1 204 ? 1.384 11.555 20.031 1 98.38 204 VAL B CA 1
ATOM 3381 C C . VAL B 1 204 ? 1.924 11.68 18.609 1 98.38 204 VAL B C 1
ATOM 3383 O O . VAL B 1 204 ? 1.291 12.305 17.75 1 98.38 204 VAL B O 1
ATOM 3386 N N . HIS B 1 205 ? 3.059 11.07 18.344 1 98.5 205 HIS B N 1
ATOM 3387 C CA . HIS B 1 205 ? 3.789 11.273 17.094 1 98.5 205 HIS B CA 1
ATOM 3388 C C . HIS B 1 205 ? 4.074 9.945 16.406 1 98.5 205 HIS B C 1
ATOM 3390 O O . HIS B 1 205 ? 4.656 9.039 17 1 98.5 205 HIS B O 1
ATOM 3396 N N . PHE B 1 206 ? 3.637 9.805 15.195 1 98.56 206 PHE B N 1
ATOM 3397 C CA . PHE B 1 206 ? 3.873 8.633 14.359 1 98.56 206 PHE B CA 1
ATOM 3398 C C . PHE B 1 206 ? 4.832 8.961 13.219 1 98.56 206 PHE B C 1
ATOM 3400 O O . PHE B 1 206 ? 4.941 10.117 12.812 1 98.56 206 PHE B O 1
ATOM 3407 N N . VAL B 1 207 ? 5.512 7.961 12.734 1 98.31 207 VAL B N 1
ATOM 3408 C CA . VAL B 1 207 ? 6.234 8.016 11.469 1 98.31 207 VAL B CA 1
ATOM 3409 C C . VAL B 1 207 ? 5.711 6.926 10.531 1 98.31 207 VAL B C 1
ATOM 3411 O O . VAL B 1 207 ? 5.496 5.785 10.953 1 98.31 207 VAL B O 1
ATOM 3414 N N . GLY B 1 208 ? 5.367 7.34 9.375 1 97 208 GLY B N 1
ATOM 3415 C CA . GLY B 1 208 ? 4.98 6.418 8.312 1 97 208 GLY B CA 1
ATOM 3416 C C . GLY B 1 208 ? 5.836 6.543 7.07 1 97 208 GLY B C 1
ATOM 3417 O O . GLY B 1 208 ? 6.629 7.477 6.949 1 97 208 GLY B O 1
ATOM 3418 N N . GLY B 1 209 ? 5.633 5.617 6.145 1 91.62 209 GLY B N 1
ATOM 3419 C CA . GLY B 1 209 ? 6.422 5.582 4.922 1 91.62 209 GLY B CA 1
ATOM 3420 C C . GLY B 1 209 ? 7.559 4.578 4.977 1 91.62 209 GLY B C 1
ATOM 3421 O O . GLY B 1 209 ? 8.727 4.953 4.914 1 91.62 209 GLY B O 1
ATOM 3422 N N . ARG B 1 210 ? 7.223 3.365 5.137 1 95.25 210 ARG B N 1
ATOM 3423 C CA . ARG B 1 210 ? 8.188 2.268 5.148 1 95.25 210 ARG B CA 1
ATOM 3424 C C . ARG B 1 210 ? 8.594 1.882 3.73 1 95.25 210 ARG B C 1
ATOM 3426 O O . ARG B 1 210 ? 8.281 0.782 3.268 1 95.25 210 ARG B O 1
ATOM 3433 N N . PHE B 1 211 ? 9.297 2.814 3.031 1 97.75 211 PHE B N 1
ATOM 3434 C CA . PHE B 1 211 ? 9.648 2.557 1.64 1 97.75 211 PHE B CA 1
ATOM 3435 C C . PHE B 1 211 ? 11.008 3.154 1.307 1 97.75 211 PHE B C 1
ATOM 3437 O O . PHE B 1 211 ? 11.422 3.166 0.145 1 97.75 211 PHE B O 1
ATOM 3444 N N . VAL B 1 212 ? 11.727 3.682 2.281 1 97.69 212 VAL B N 1
ATOM 3445 C CA . VAL B 1 212 ? 12.992 4.352 2.014 1 97.69 212 VAL B CA 1
ATOM 3446 C C . VAL B 1 212 ? 14.086 3.311 1.758 1 97.69 212 VAL B C 1
ATOM 3448 O O . VAL B 1 212 ? 14.391 2.496 2.631 1 97.69 212 VAL B O 1
ATOM 3451 N N . PRO B 1 213 ? 14.648 3.352 0.611 1 98.06 213 PRO B N 1
ATOM 3452 C CA . PRO B 1 213 ? 15.68 2.35 0.339 1 98.06 213 PRO B CA 1
ATOM 3453 C C . PRO B 1 213 ? 17 2.641 1.062 1 98.06 213 PRO B C 1
ATOM 3455 O O . PRO B 1 213 ? 17.25 3.783 1.452 1 98.06 213 PRO B O 1
ATOM 3458 N N . GLU B 1 214 ? 17.797 1.646 1.152 1 96.56 214 GLU B N 1
ATOM 3459 C CA . GLU B 1 214 ? 19.094 1.75 1.818 1 96.56 214 GLU B CA 1
ATOM 3460 C C . GLU B 1 214 ? 19.969 2.809 1.157 1 96.56 214 GLU B C 1
ATOM 3462 O O . GLU B 1 214 ? 20.719 3.516 1.836 1 96.56 214 GLU B O 1
ATOM 3467 N N . SER B 1 215 ? 19.906 2.932 -0.129 1 97.81 215 SER B N 1
ATOM 3468 C CA . SER B 1 215 ? 20.703 3.914 -0.857 1 97.81 215 SER B CA 1
ATOM 3469 C C . SER B 1 215 ? 20.375 5.332 -0.398 1 97.81 215 SER B C 1
ATOM 3471 O O . SER B 1 215 ? 21.281 6.164 -0.265 1 97.81 215 SER B O 1
ATOM 3473 N N . MET B 1 216 ? 19.109 5.617 -0.164 1 97.75 216 MET B N 1
ATOM 3474 C CA . MET B 1 216 ? 18.688 6.945 0.285 1 97.75 216 MET B CA 1
ATOM 3475 C C . MET B 1 216 ? 19.062 7.168 1.745 1 97.75 216 MET B C 1
ATOM 3477 O O . MET B 1 216 ? 19.422 8.281 2.133 1 97.75 216 MET B O 1
ATOM 3481 N N . VAL B 1 217 ? 18.922 6.102 2.551 1 97.56 217 VAL B N 1
ATOM 3482 C CA . VAL B 1 217 ? 19.359 6.184 3.941 1 97.56 217 VAL B CA 1
ATOM 3483 C C . VAL B 1 217 ? 20.828 6.586 3.996 1 97.56 217 VAL B C 1
ATOM 3485 O O . VAL B 1 217 ? 21.219 7.465 4.773 1 97.56 217 VAL B O 1
ATOM 3488 N N . GLU B 1 218 ? 21.609 5.953 3.15 1 97.81 218 GLU B N 1
ATOM 3489 C CA . GLU B 1 218 ? 23.047 6.23 3.107 1 97.81 218 GLU B CA 1
ATOM 3490 C C . GLU B 1 218 ? 23.328 7.629 2.562 1 97.81 218 GLU B C 1
ATOM 3492 O O . GLU B 1 218 ? 24.078 8.398 3.16 1 97.81 218 GLU B O 1
ATOM 3497 N N . LYS B 1 219 ? 22.719 7.992 1.459 1 97.44 219 LYS B N 1
ATOM 3498 C CA . LYS B 1 219 ? 22.953 9.266 0.786 1 97.44 219 LYS B CA 1
ATOM 3499 C C . LYS B 1 219 ? 22.625 10.438 1.7 1 97.44 219 LYS B C 1
ATOM 3501 O O . LYS B 1 219 ? 23.359 11.43 1.746 1 97.44 219 LYS B O 1
ATOM 3506 N N . TYR B 1 220 ? 21.547 10.289 2.465 1 97.75 220 TYR B N 1
ATOM 3507 C CA . TYR B 1 220 ? 21.062 11.406 3.281 1 97.75 220 TYR B CA 1
ATOM 3508 C C . TYR B 1 220 ? 21.422 11.195 4.75 1 97.75 220 TYR B C 1
ATOM 3510 O O . TYR B 1 220 ? 21.031 11.984 5.609 1 97.75 220 TYR B O 1
ATOM 3518 N N . GLN B 1 221 ? 22.109 10.07 5.051 1 97.06 221 GLN B N 1
ATOM 3519 C CA . GLN B 1 221 ? 22.516 9.727 6.41 1 97.06 221 GLN B CA 1
ATOM 3520 C C . GLN B 1 221 ? 21.328 9.742 7.363 1 97.06 221 GLN B C 1
ATOM 3522 O O . GLN B 1 221 ? 21.375 10.367 8.422 1 97.06 221 GLN B O 1
ATOM 3527 N N . LEU B 1 222 ? 20.359 9.07 6.965 1 97.62 222 LEU B N 1
ATOM 3528 C CA . LEU B 1 222 ? 19.125 9.062 7.723 1 97.62 222 LEU B CA 1
ATOM 3529 C C . LEU B 1 222 ? 19.203 8.102 8.898 1 97.62 222 LEU B C 1
ATOM 3531 O O . LEU B 1 222 ? 19.766 7.008 8.781 1 97.62 222 LEU B O 1
ATOM 3535 N N . VAL B 1 223 ? 18.75 8.555 9.977 1 97.19 223 VAL B N 1
ATOM 3536 C CA . VAL B 1 223 ? 18.406 7.684 11.094 1 97.19 223 VAL B CA 1
ATOM 3537 C C . VAL B 1 223 ? 16.891 7.547 11.203 1 97.19 223 VAL B C 1
ATOM 3539 O O . VAL B 1 223 ? 16.203 8.492 11.602 1 97.19 223 VAL B O 1
ATOM 3542 N N . LEU B 1 224 ? 16.344 6.406 10.836 1 96.62 224 LEU B N 1
ATOM 3543 C CA . LEU B 1 224 ? 14.898 6.152 10.773 1 96.62 224 LEU B CA 1
ATOM 3544 C C . LEU B 1 224 ? 14.477 5.191 11.883 1 96.62 224 LEU B C 1
ATOM 3546 O O . LEU B 1 224 ? 15.297 4.434 12.398 1 96.62 224 LEU B O 1
ATOM 3550 N N . PRO B 1 225 ? 13.25 5.262 12.289 1 95.06 225 PRO B N 1
ATOM 3551 C CA . PRO B 1 225 ? 12.805 4.293 13.289 1 95.06 225 PRO B CA 1
ATOM 3552 C C . PRO B 1 225 ? 12.672 2.879 12.727 1 95.06 225 PRO B C 1
ATOM 3554 O O . PRO B 1 225 ? 12.516 2.709 11.516 1 95.06 225 PRO B O 1
ATOM 3557 N N . GLU B 1 226 ? 12.75 1.93 13.578 1 92.62 226 GLU B N 1
ATOM 3558 C CA . GLU B 1 226 ? 12.445 0.555 13.195 1 92.62 226 GLU B CA 1
ATOM 3559 C C . GLU B 1 226 ? 10.938 0.303 13.195 1 92.62 226 GLU B C 1
ATOM 3561 O O . GLU B 1 226 ? 10.258 0.568 14.188 1 92.62 226 GLU B O 1
ATOM 3566 N N . TYR B 1 227 ? 10.438 -0.188 12.125 1 94.69 227 TYR B N 1
ATOM 3567 C CA . TYR B 1 227 ? 9.031 -0.565 12.047 1 94.69 227 TYR B CA 1
ATOM 3568 C C . TYR B 1 227 ? 8.812 -1.968 12.602 1 94.69 227 TYR B C 1
ATOM 3570 O O . TYR B 1 227 ? 9.477 -2.918 12.188 1 94.69 227 TYR B O 1
ATOM 3578 N N . PRO B 1 228 ? 7.934 -2.092 13.508 1 91.75 228 PRO B N 1
ATOM 3579 C CA . PRO B 1 228 ? 7.703 -3.418 14.086 1 91.75 228 PRO B CA 1
ATOM 3580 C C . PRO B 1 228 ? 7.012 -4.371 13.117 1 91.75 228 PRO B C 1
ATOM 3582 O O . PRO B 1 228 ? 6.004 -4.008 12.508 1 91.75 228 PRO B O 1
ATOM 3585 N N . GLY B 1 229 ? 7.562 -5.566 12.953 1 91.75 229 GLY B N 1
ATOM 3586 C CA . GLY B 1 229 ? 6.934 -6.586 12.133 1 91.75 229 GLY B CA 1
ATOM 3587 C C . GLY B 1 229 ? 6.652 -6.125 10.711 1 91.75 229 GLY B C 1
ATOM 3588 O O . GLY B 1 229 ? 7.562 -5.684 10.008 1 91.75 229 GLY B O 1
ATOM 3589 N N . ILE B 1 230 ? 5.344 -6.133 10.398 1 94.5 230 ILE B N 1
ATOM 3590 C CA . ILE B 1 230 ? 4.984 -5.781 9.023 1 94.5 230 ILE B CA 1
ATOM 3591 C C . ILE B 1 230 ? 4.258 -4.438 9.016 1 94.5 230 ILE B C 1
ATOM 3593 O O . ILE B 1 230 ? 3.615 -4.082 8.023 1 94.5 230 ILE B O 1
ATOM 3597 N N . GLN B 1 231 ? 4.379 -3.711 10.102 1 94.56 231 GLN B N 1
ATOM 3598 C CA . GLN B 1 231 ? 3.656 -2.449 10.234 1 94.56 231 GLN B CA 1
ATOM 3599 C C . GLN B 1 231 ? 4.246 -1.379 9.32 1 94.56 231 GLN B C 1
ATOM 3601 O O . GLN B 1 231 ? 5.461 -1.35 9.094 1 94.56 231 GLN B O 1
ATOM 3606 N N . GLY B 1 232 ? 3.33 -0.516 8.789 1 96.25 232 GLY B N 1
ATOM 3607 C CA . GLY B 1 232 ? 3.764 0.589 7.953 1 96.25 232 GLY B CA 1
ATOM 3608 C C . GLY B 1 232 ? 3.854 1.906 8.695 1 96.25 232 GLY B C 1
ATOM 3609 O O . GLY B 1 232 ? 4.105 2.951 8.094 1 96.25 232 GLY B O 1
ATOM 3610 N N . VAL B 1 233 ? 3.6 1.896 9.992 1 97.12 233 VAL B N 1
ATOM 3611 C CA . VAL B 1 233 ? 3.617 3.07 10.859 1 97.12 233 VAL B CA 1
ATOM 3612 C C . VAL B 1 233 ? 4.207 2.705 12.219 1 97.12 233 VAL B C 1
ATOM 3614 O O . VAL B 1 233 ? 4.078 1.564 12.672 1 97.12 233 VAL B O 1
ATOM 3617 N N . VAL B 1 234 ? 4.926 3.637 12.836 1 97.06 234 VAL B N 1
ATOM 3618 C CA . VAL B 1 234 ? 5.484 3.414 14.172 1 97.06 234 VAL B CA 1
ATOM 3619 C C . VAL B 1 234 ? 5.285 4.664 15.023 1 97.06 234 VAL B C 1
ATOM 3621 O O . VAL B 1 234 ? 5.438 5.785 14.539 1 97.06 234 VAL B O 1
ATOM 3624 N N . ARG B 1 235 ? 4.82 4.516 16.219 1 96.75 235 ARG B N 1
ATOM 3625 C CA . ARG B 1 235 ? 4.699 5.613 17.172 1 96.75 235 ARG B CA 1
ATOM 3626 C C . ARG B 1 235 ? 6.051 5.949 17.797 1 96.75 235 ARG B C 1
ATOM 3628 O O . ARG B 1 235 ? 6.789 5.051 18.219 1 96.75 235 ARG B O 1
ATOM 3635 N N . ILE B 1 236 ? 6.402 7.242 17.875 1 95.38 236 ILE B N 1
ATOM 3636 C CA . ILE B 1 236 ? 7.77 7.551 18.281 1 95.38 236 ILE B CA 1
ATOM 3637 C C . ILE B 1 236 ? 7.762 8.523 19.453 1 95.38 236 ILE B C 1
ATOM 3639 O O . ILE B 1 236 ? 8.82 8.969 19.906 1 95.38 236 ILE B O 1
ATOM 3643 N N . ASP B 1 237 ? 6.703 8.922 20.016 1 88.88 237 ASP B N 1
ATOM 3644 C CA . ASP B 1 237 ? 6.691 9.82 21.172 1 88.88 237 ASP B CA 1
ATOM 3645 C C . ASP B 1 237 ? 7.086 9.086 22.453 1 88.88 237 ASP B C 1
ATOM 3647 O O . ASP B 1 237 ? 6.992 7.859 22.516 1 88.88 237 ASP B O 1
#

Foldseek 3Di:
DQPDLFPFDADALVRVVVLVCVCCDPPNPDPLLRQLLQLLCQVLVVVCVVPNADPVRHQQAEEEEEAAQDSLSSSSLSVQLVNLVVRHQYEYAYLDQYDDPSSVVSVVSCVVSVHHYDNDDDPAPLSHQEYEASHDASNDDDADDPPVLVVLVVVQVNPHAYEYEQAFPCANQACGNPVVSTHQHQEYEHEPGHHNNCVVRDHWYKYFHPPRDPVSCVVSVTDDDDDPDPRRMDIND/DQPDLQPFDADALVRVVVLVCVCCDPPNPDPLLRQLLQLLCQLLVVVCVVPNDDPVNPLEAEEEEEAAQDSLSSSSLSVQLVNLVVSHQYEYAYLDQYDDPSSVVSVVSCVVSVHHYDNDDDPQPLSHQEYEASHDASNDDDADDPPVLVVLVVVQVNPHAYEYEQAFPCANQACGNPVVSTHQHQEYEHEPGHHNNCVVRDHWYKYFHPPRDPVSCVVSVTDDDDDPDPRRMDIND

Organism: Toxoplasma gondii (NCBI:txid5811)

pLDDT: mean 93.66, std 10.85, range [27.38, 98.94]

Nearest PDB structures (foldseek):
  2dg2-assembly1_A  TM=9.390E-01  e=2.085E-29  Mus musculus
  1jzt-assembly1_A  TM=9.429E-01  e=4.738E-27  Saccharomyces cerevisiae
  3rss-assembly1_A  TM=8.476E-01  e=1.420E-13  Thermotoga maritima MSB8
  3d3j-assembly1_A-2  TM=8.523E-01  e=7.827E-13  Homo sapiens
  3d3k-assembly1_B  TM=8.449E-01  e=4.254E-13  Homo sapiens